Protein AF-A0A522BP52-F1 (afdb_monomer_lite)

Foldseek 3Di:
DFLVVQVLVVVLVLVCVVPNPCSVVQSVQWAADPDVVLAGIKGAQPVVCVVVVDALQVVLQVSQVSSQVVCVPDPDHGQFPGWHGDGSMIGTHGPLLSNLVRLLVQLVVQFLLALFCVVDDADQDAQPPVVVVVVVVVVVVVVDPDDDPPVPPVVVPDDDDPVVVVVVVVVCPRDPAAEEEEAAAAEEALAFAFLQSLLRLLLSLLLQLLCVSSVHHYAYEYEYALADLLLLLLLLQCVPPPVPPDQDPLLRVVSNVSSLVSLVVCVVPVVCVVVSVVLNVCVVVVPPVSVVSSVVSSVSRVVVVQVVSVLLPNHHPYYHYLVVQQVVLLVVLVVCCVVVQWDDDPLFIWGAPVVVVLGTHTQAGSVRDGDPLSRVLSVLVVVCVVDVHQEYEYSDAPVCVSVVVRSVSSCVSVVNPHHYYYDHAHGEAEPVGRDDSNVPRTHGPVNLLVVQLVVLLVVLCVVCVPDDPVLSSVVSSLLSSLLSLQQSQLDWRHDYRHDDSCVSNDCDDLHRVVLLQLLLVLLVLLVVPVVDDQDALPDGDDDPDPLLSVLSSLSSCLSVQSNCCNSVSRLSSLSVSSVVNSVSSVVCPVPPDQPPDDPNSNSNVNSSSSSNSSSSSNSCVSSVRDHDNHD

Sequence (631 aa):
MNSLVRAKEEILAHLAAAIGPEAELLADSLGEPPQPDFGDLSFACFSLSKIWSKKPTVIANDLAASIGRELAQTKEKGYVERVEARGPYLNFWLDIGRVAQETLRQAARSGSRYGTRAAGAIGARLPAVDTFLESQIEELRNFLPGRGIIHGVSRLVKVPGRAGARLLESVGGARRRPLVMVEVCSPNTHKEIHIGHLRNIVFGRAIVTLRRALGEEVITSSYPGDAGAHVAKTLWALDKFHKNEPVPAEKGRYLGKIYSEASRALEKNPQVKGEIDSVQRSLEAGDKYWTALWRRTRAWSIAEIKAVFTELGVPIRRWYFESETEGPGRRLVGELLKKGVAQKSQGATIIDLSAEGLGAFLILKSDGTTLYATKDLALAKKKFAEYPLDLSIHVVDARQTLYFKQLFAALRKIGFAKQLVHLPFEFVTLKEGPMSSRLGNVIAYEDLRDEMIKKTSAETQKRHTDWPKKRLQSTAHAIALAGMVVGMLKQDTDRQIVFDLEEALSFDGFTGPYLQYTLARVKGILAKVQSGRRGAADGGYNFNRPEERALVLDCARYSEAVKEAAESYRPAKLVAFLFVLAKHFAEFYERVPVIASPEAERAARLTLVAAVGAVLESGFRLLGIPVVREM

Secondary structure (DSSP, 8-state):
--HHHHHHHHHHHHHHHHH-THHHHTGGGEES-SSTTS-SEEEETHHHHHHHTS-HHHHHHHHHHHHHHHHHH-SS--SEEEEEEETTEEEEEE-HHHHHHHHHHHHHHHGGGTT-GGGS-S-PPPP--HHHHHHHHHHHHHS--STTSSTTTTTSS---SHHHHHHHHHT---PPPPEEEEE---PBTTS--BHHHHHHHHHHHHHHHHHHHTT-EEEEEE--B-SSHHHHHHHHHHHHHSTTSPP-S-HHHHHHHHHHHHHHHHHH-GGGHHHHHHHHHHHHTT-HHHHHHHHHHHHHHHHHHHHHHHHTT---SEE--HHHHHHHHHHHHHHHHHTTSSEEETTEEEEE-GGGT--EEEEE-TT----HHHHHHHHHHHHHHHS--SEEEEEEEGGGHHHHHHHHHHHHHTT----EEEEEE--EEBTTB---TTTT---BHHHHHHHHHHHHHHHHHHH-TTS-HHHHHHHHHHHHHHHHHHHHHSS-TTS-EE--HHHHH-SSSSSHHHHHHHHHHHHHHHHTTTTS------SPP---SHHHHHHHHHHHHHHHHHHHHHHTT-HHHHHHHHHHHHHHHHHHHHHS-STTS-HHHHHHHHHHHHHHHHHHHHHHHHHTPPPPS--

pLDDT: mean 86.7, std 17.75, range [28.83, 98.62]

Radius of gyration: 29.17 Å; chains: 1; bounding box: 62×70×87 Å

Structure (mmCIF, N/CA/C/O backbone):
data_AF-A0A522BP52-F1
#
_entry.id   AF-A0A522BP52-F1
#
loop_
_atom_site.group_PDB
_atom_site.id
_atom_site.type_symbol
_atom_site.label_atom_id
_atom_site.label_alt_id
_atom_site.label_comp_id
_atom_site.label_asym_id
_atom_site.label_entity_id
_atom_site.label_seq_id
_atom_site.pdbx_PDB_ins_code
_atom_site.Cartn_x
_atom_site.Cartn_y
_atom_site.Cartn_z
_atom_site.occupancy
_atom_site.B_iso_or_equiv
_atom_site.auth_seq_id
_atom_site.auth_comp_id
_atom_site.auth_asym_id
_atom_site.auth_atom_id
_atom_site.pdbx_PDB_model_num
ATOM 1 N N . MET A 1 1 ? -2.618 -4.184 -25.325 1.00 58.00 1 MET A N 1
ATOM 2 C CA . MET A 1 1 ? -2.120 -5.463 -24.774 1.00 58.00 1 MET A CA 1
ATOM 3 C C . MET A 1 1 ? -0.603 -5.354 -24.722 1.00 58.00 1 MET A C 1
ATOM 5 O O . MET A 1 1 ? -0.062 -4.701 -25.601 1.00 58.00 1 MET A O 1
ATOM 9 N N . ASN A 1 2 ? 0.061 -5.843 -23.677 1.00 80.75 2 ASN A N 1
ATOM 10 C CA . ASN A 1 2 ? 1.513 -5.684 -23.515 1.00 80.75 2 ASN A CA 1
ATOM 11 C C . ASN A 1 2 ? 2.276 -6.544 -24.553 1.00 80.75 2 ASN A C 1
ATOM 13 O O . ASN A 1 2 ? 1.812 -7.634 -24.881 1.00 80.75 2 ASN A O 1
ATOM 17 N N . SER A 1 3 ? 3.417 -6.069 -25.060 1.00 87.12 3 SER A N 1
ATOM 18 C CA . SER A 1 3 ? 4.273 -6.785 -26.024 1.00 87.12 3 SER A CA 1
ATOM 19 C C . SER A 1 3 ? 4.769 -8.140 -25.505 1.00 87.12 3 SER A C 1
ATOM 21 O O . SER A 1 3 ? 4.761 -9.116 -26.246 1.00 87.12 3 SER A O 1
ATOM 23 N N . LEU A 1 4 ? 5.126 -8.238 -24.222 1.00 87.62 4 LEU A N 1
ATOM 24 C CA . LEU A 1 4 ? 5.561 -9.486 -23.597 1.00 87.62 4 LEU A CA 1
ATOM 25 C C . LEU A 1 4 ? 4.413 -10.488 -23.453 1.00 87.62 4 LEU A C 1
ATOM 27 O O . LEU A 1 4 ? 4.622 -11.682 -23.622 1.00 87.62 4 LEU A O 1
ATOM 31 N N . VAL A 1 5 ? 3.191 -10.008 -23.197 1.00 85.88 5 VAL A N 1
ATOM 32 C CA . VAL A 1 5 ? 1.999 -10.874 -23.174 1.00 85.88 5 VAL A CA 1
ATOM 33 C C . VAL A 1 5 ? 1.776 -11.490 -24.553 1.00 85.88 5 VAL A C 1
ATOM 35 O O . VAL A 1 5 ? 1.552 -12.688 -24.645 1.00 85.88 5 VAL A O 1
ATOM 38 N N . ARG A 1 6 ? 1.928 -10.705 -25.625 1.00 88.44 6 ARG A N 1
ATOM 39 C CA . ARG A 1 6 ? 1.839 -11.212 -27.003 1.00 88.44 6 ARG A CA 1
ATOM 40 C C . ARG A 1 6 ? 2.950 -12.202 -27.337 1.00 88.44 6 ARG A C 1
ATOM 42 O O . ARG A 1 6 ? 2.675 -13.224 -27.949 1.00 88.44 6 ARG A O 1
ATOM 49 N N . ALA A 1 7 ? 4.178 -11.934 -26.893 1.00 91.69 7 ALA A N 1
ATOM 50 C CA . ALA A 1 7 ? 5.286 -12.873 -27.045 1.00 91.69 7 ALA A CA 1
ATOM 51 C C . ALA A 1 7 ? 5.013 -14.199 -26.313 1.00 91.69 7 ALA A C 1
ATOM 53 O O . ALA A 1 7 ? 5.263 -15.267 -26.861 1.00 91.69 7 ALA A O 1
ATOM 54 N N . LYS A 1 8 ? 4.443 -14.148 -25.102 1.00 90.56 8 LYS A N 1
ATOM 55 C CA . LYS A 1 8 ? 4.013 -15.348 -24.372 1.00 90.56 8 LYS A CA 1
ATOM 56 C C . LYS A 1 8 ? 2.881 -16.080 -25.092 1.00 90.56 8 LYS A C 1
ATOM 58 O O . LYS A 1 8 ? 2.946 -17.294 -25.195 1.00 90.56 8 LYS A O 1
ATOM 63 N N . GLU A 1 9 ? 1.879 -15.375 -25.616 1.00 90.00 9 GLU A N 1
ATOM 64 C CA . GLU A 1 9 ? 0.798 -15.979 -26.412 1.00 90.00 9 GLU A CA 1
ATOM 65 C C . GLU A 1 9 ? 1.333 -16.673 -27.677 1.00 90.00 9 GLU A C 1
ATOM 67 O O . GLU A 1 9 ? 0.909 -17.784 -27.980 1.00 90.00 9 GLU A O 1
ATOM 72 N N . GLU A 1 10 ? 2.301 -16.069 -28.373 1.00 92.19 10 GLU A N 1
ATOM 73 C CA . GLU A 1 10 ? 2.994 -16.684 -29.514 1.00 92.19 10 GLU A CA 1
ATOM 74 C C . GLU A 1 10 ? 3.757 -17.949 -29.099 1.00 92.19 10 GLU A C 1
ATOM 76 O O . GLU A 1 10 ? 3.585 -19.003 -29.708 1.00 92.19 10 GLU A O 1
ATOM 81 N N . ILE A 1 11 ? 4.535 -17.887 -28.013 1.00 92.75 11 ILE A N 1
ATOM 82 C CA . ILE A 1 11 ? 5.247 -19.056 -27.476 1.00 92.75 11 ILE A CA 1
ATOM 83 C C . ILE A 1 11 ? 4.266 -20.167 -27.090 1.00 92.75 11 ILE A C 1
ATOM 85 O O . ILE A 1 11 ? 4.501 -21.333 -27.402 1.00 92.75 11 ILE A O 1
ATOM 89 N N . LEU A 1 12 ? 3.157 -19.827 -26.431 1.00 91.12 12 LEU A N 1
ATOM 90 C CA . LEU A 1 12 ? 2.128 -20.793 -26.054 1.00 91.12 12 LEU A CA 1
ATOM 91 C C . LEU A 1 12 ? 1.436 -21.396 -27.276 1.00 91.12 12 LEU A C 1
ATOM 93 O O . LEU A 1 12 ? 1.089 -22.571 -27.230 1.00 91.12 12 LEU A O 1
ATOM 97 N N . ALA A 1 13 ? 1.280 -20.650 -28.371 1.00 90.31 13 ALA A N 1
ATOM 98 C CA . ALA A 1 13 ? 0.764 -21.185 -29.627 1.00 90.31 13 ALA A CA 1
ATOM 99 C C . ALA A 1 13 ? 1.736 -22.197 -30.257 1.00 90.31 13 ALA A C 1
ATOM 101 O O . ALA A 1 13 ? 1.306 -23.288 -30.634 1.00 90.31 13 ALA A O 1
ATOM 102 N N . HIS A 1 14 ? 3.039 -21.890 -30.294 1.00 91.56 14 HIS A N 1
ATOM 103 C CA . HIS A 1 14 ? 4.067 -22.839 -30.745 1.00 91.56 14 HIS A CA 1
ATOM 104 C C . HIS A 1 14 ? 4.120 -24.089 -29.860 1.00 91.56 14 HIS A C 1
ATOM 106 O O . HIS A 1 14 ? 4.200 -25.214 -30.355 1.00 91.56 14 HIS A O 1
ATOM 112 N N . LEU A 1 15 ? 4.020 -23.914 -28.539 1.00 90.50 15 LEU A N 1
ATOM 113 C CA . LEU A 1 15 ? 3.926 -25.032 -27.605 1.00 90.50 15 LEU A CA 1
ATOM 114 C C . LEU A 1 15 ? 2.661 -25.849 -27.870 1.00 90.50 15 LEU A C 1
ATOM 116 O O . LEU A 1 15 ? 2.770 -27.052 -28.052 1.00 90.50 15 LEU A O 1
ATOM 120 N N . ALA A 1 16 ? 1.484 -25.230 -27.968 1.00 89.62 16 ALA A N 1
ATOM 121 C CA . ALA A 1 16 ? 0.224 -25.928 -28.224 1.00 89.62 16 ALA A CA 1
ATOM 122 C C . ALA A 1 16 ? 0.247 -26.721 -29.540 1.00 89.62 16 ALA A C 1
ATOM 124 O O . ALA A 1 16 ? -0.268 -27.838 -29.588 1.00 89.62 16 ALA A O 1
ATOM 125 N N . ALA A 1 17 ? 0.888 -26.191 -30.584 1.00 88.62 17 ALA A N 1
ATOM 126 C CA . ALA A 1 17 ? 1.094 -26.906 -31.841 1.00 88.62 17 ALA A CA 1
ATOM 127 C C . ALA A 1 17 ? 2.010 -28.133 -31.676 1.00 88.62 17 ALA A C 1
ATOM 129 O O . ALA A 1 17 ? 1.769 -29.169 -32.295 1.00 88.62 17 ALA A O 1
ATOM 130 N N . ALA A 1 18 ? 3.036 -28.036 -30.825 1.00 87.69 18 ALA A N 1
ATOM 131 C CA . ALA A 1 18 ? 3.996 -29.110 -30.589 1.00 87.69 18 ALA A CA 1
ATOM 132 C C . ALA A 1 18 ? 3.524 -30.163 -29.568 1.00 87.69 18 ALA A C 1
ATOM 134 O O . ALA A 1 18 ? 3.909 -31.327 -29.687 1.00 87.69 18 ALA A O 1
ATOM 135 N N . ILE A 1 19 ? 2.737 -29.771 -28.555 1.00 84.44 19 ILE A N 1
ATOM 136 C CA . ILE A 1 19 ? 2.386 -30.632 -27.413 1.00 84.44 19 ILE A CA 1
ATOM 137 C C . ILE A 1 19 ? 0.897 -30.887 -27.201 1.00 84.44 19 ILE A C 1
ATOM 139 O O . ILE A 1 19 ? 0.568 -31.729 -26.371 1.00 84.44 19 ILE A O 1
ATOM 143 N N . GLY A 1 20 ? 0.016 -30.215 -27.945 1.00 82.00 20 GLY A N 1
ATOM 144 C CA . GLY A 1 20 ? -1.431 -30.338 -27.789 1.00 82.00 20 GLY A CA 1
ATOM 145 C C . GLY A 1 20 ? -2.039 -29.364 -26.764 1.00 82.00 20 GLY A C 1
ATOM 146 O O . GLY A 1 20 ? -1.365 -28.445 -26.284 1.00 82.00 20 GLY A O 1
ATOM 147 N N . PRO A 1 21 ? -3.339 -29.522 -26.439 1.00 73.38 21 PRO A N 1
ATOM 148 C CA . PRO A 1 21 ? -4.089 -28.608 -25.567 1.00 73.38 21 PRO A CA 1
ATOM 149 C C . PRO A 1 21 ? -3.538 -28.518 -24.133 1.00 73.38 21 PRO A C 1
ATOM 151 O O . PRO A 1 21 ? -3.847 -27.570 -23.412 1.00 73.38 21 PRO A O 1
ATOM 154 N N . GLU A 1 22 ? -2.690 -29.459 -23.715 1.00 72.75 22 GLU A N 1
ATOM 155 C CA . GLU A 1 22 ? -1.973 -29.439 -22.441 1.00 72.75 22 GLU A CA 1
ATOM 156 C C . GLU A 1 22 ? -1.097 -28.186 -22.267 1.00 72.75 22 GLU A C 1
ATOM 158 O O . GLU A 1 22 ? -0.826 -27.793 -21.134 1.00 72.75 22 GLU A O 1
ATOM 163 N N . ALA A 1 23 ? -0.693 -27.520 -23.355 1.00 71.50 23 ALA A N 1
ATOM 164 C CA . ALA A 1 23 ? 0.072 -26.275 -23.294 1.00 71.50 23 ALA A CA 1
ATOM 165 C C . ALA A 1 23 ? -0.653 -25.155 -22.531 1.00 71.50 23 ALA A C 1
ATOM 167 O O . ALA A 1 23 ? -0.014 -24.426 -21.773 1.00 71.50 23 ALA A O 1
ATOM 168 N N . GLU A 1 24 ? -1.979 -25.042 -22.665 1.00 70.88 24 GLU A N 1
ATOM 169 C CA . GLU A 1 24 ? -2.755 -24.025 -21.940 1.00 70.88 24 GLU A CA 1
ATOM 170 C C . GLU A 1 24 ? -2.739 -24.274 -20.426 1.00 70.88 24 GLU A C 1
ATOM 172 O O . GLU A 1 24 ? -2.670 -23.334 -19.638 1.00 70.88 24 GLU A O 1
ATOM 177 N N . LEU A 1 25 ? -2.733 -25.545 -20.014 1.00 70.44 25 LEU A N 1
ATOM 178 C CA . LEU A 1 25 ? -2.649 -25.950 -18.606 1.00 70.44 25 LEU A CA 1
ATOM 179 C C . LEU A 1 25 ? -1.252 -25.726 -18.012 1.00 70.44 25 LEU A C 1
ATOM 181 O O . LEU A 1 25 ? -1.093 -25.727 -16.793 1.00 70.44 25 LEU A O 1
ATOM 185 N N . LEU A 1 26 ? -0.242 -25.552 -18.865 1.00 77.81 26 LEU A N 1
ATOM 186 C CA . LEU A 1 26 ? 1.154 -25.347 -18.487 1.00 77.81 26 LEU A CA 1
ATOM 187 C C . LEU A 1 26 ? 1.624 -23.911 -18.739 1.00 77.81 26 LEU A C 1
ATOM 189 O O . LEU A 1 26 ? 2.816 -23.638 -18.604 1.00 77.81 26 LEU A O 1
ATOM 193 N N . ALA A 1 27 ? 0.714 -22.986 -19.061 1.00 76.12 27 ALA A N 1
ATOM 194 C CA . ALA A 1 27 ? 1.052 -21.596 -19.350 1.00 76.12 27 ALA A CA 1
ATOM 195 C C . ALA A 1 27 ? 1.816 -20.915 -18.202 1.00 76.12 27 ALA A C 1
ATOM 197 O O . ALA A 1 27 ? 2.756 -20.162 -18.447 1.00 76.12 27 ALA A O 1
ATOM 198 N N . ASP A 1 28 ? 1.492 -21.261 -16.954 1.00 77.31 28 ASP A N 1
ATOM 199 C CA . ASP A 1 28 ? 2.178 -20.754 -15.759 1.00 77.31 28 ASP A CA 1
ATOM 200 C C . ASP A 1 28 ? 3.634 -21.248 -15.630 1.00 77.31 28 ASP A C 1
ATOM 202 O O . ASP A 1 28 ? 4.406 -20.710 -14.841 1.00 77.31 28 ASP A O 1
ATOM 206 N N . SER A 1 29 ? 4.037 -22.259 -16.412 1.00 83.38 29 SER A N 1
ATOM 207 C CA . SER A 1 29 ? 5.425 -22.745 -16.479 1.00 83.38 29 SER A CA 1
ATOM 208 C C . SER A 1 29 ? 6.307 -21.929 -17.433 1.00 83.38 29 SER A C 1
ATOM 210 O O . SER A 1 29 ? 7.510 -22.189 -17.497 1.00 83.38 29 SER A O 1
ATOM 212 N N . LEU A 1 30 ? 5.733 -20.976 -18.181 1.00 89.88 30 LEU A N 1
ATOM 213 C CA . LEU A 1 30 ? 6.461 -20.035 -19.032 1.00 89.88 30 LEU A CA 1
ATOM 214 C C . LEU A 1 30 ? 6.770 -18.753 -18.248 1.00 89.88 30 LEU A C 1
ATOM 216 O O . LEU A 1 30 ? 5.885 -17.941 -17.969 1.00 89.88 30 LEU A O 1
ATOM 220 N N . GLY A 1 31 ? 8.042 -18.540 -17.930 1.00 88.75 31 GLY A N 1
ATOM 221 C CA . GLY A 1 31 ? 8.464 -17.432 -17.079 1.00 88.75 31 GLY A CA 1
ATOM 222 C C . GLY A 1 31 ? 9.876 -16.954 -17.370 1.00 88.75 31 GLY A C 1
ATOM 223 O O . GLY A 1 31 ? 10.394 -17.125 -18.473 1.00 88.75 31 GLY A O 1
ATOM 224 N N . GLU A 1 32 ? 10.487 -16.320 -16.372 1.00 86.94 32 GLU A N 1
ATOM 225 C CA . GLU A 1 32 ? 11.889 -15.916 -16.449 1.00 86.94 32 GLU A CA 1
ATOM 226 C C . GLU A 1 32 ? 12.810 -17.145 -16.499 1.00 86.94 32 GLU A C 1
ATOM 228 O O . GLU A 1 32 ? 12.520 -18.169 -15.869 1.00 86.94 32 GLU A O 1
ATOM 233 N N . PRO A 1 33 ? 13.917 -17.073 -17.251 1.00 89.56 33 PRO A N 1
ATOM 234 C CA . PRO A 1 33 ? 14.871 -18.165 -17.320 1.00 89.56 33 PRO A CA 1
ATOM 235 C C . PRO A 1 33 ? 15.604 -18.375 -15.985 1.00 89.56 33 PRO A C 1
ATOM 237 O O . PRO A 1 33 ? 15.815 -17.424 -15.232 1.00 89.56 33 PRO A O 1
ATOM 240 N N . PRO A 1 34 ? 16.064 -19.609 -15.699 1.00 86.88 34 PRO A N 1
ATOM 241 C CA . PRO A 1 34 ? 16.797 -19.914 -14.468 1.00 86.88 34 PRO A CA 1
ATOM 242 C C . PRO A 1 34 ? 18.183 -19.252 -14.410 1.00 86.88 34 PRO A C 1
ATOM 244 O O . PRO A 1 34 ? 18.752 -19.119 -13.328 1.00 86.88 34 PRO A O 1
ATOM 247 N N . GLN A 1 35 ? 18.738 -18.865 -15.562 1.00 86.81 35 GLN A N 1
ATOM 248 C CA . GLN A 1 35 ? 19.978 -18.100 -15.675 1.00 86.81 35 GLN A CA 1
ATOM 249 C C . GLN A 1 35 ? 19.782 -16.961 -16.686 1.00 86.81 35 GLN A C 1
ATOM 251 O O . GLN A 1 35 ? 19.118 -17.176 -17.702 1.00 86.81 35 GLN A O 1
ATOM 256 N N . PRO A 1 36 ? 20.354 -15.763 -16.460 1.00 79.50 36 PRO A N 1
ATOM 257 C CA . PRO A 1 36 ? 20.159 -14.618 -17.356 1.00 79.50 36 PRO A CA 1
ATOM 258 C C . PRO A 1 36 ? 20.616 -14.839 -18.807 1.00 79.50 36 PRO A C 1
ATOM 260 O O . PRO A 1 36 ? 20.121 -14.178 -19.712 1.00 79.50 36 PRO A O 1
ATOM 263 N N . ASP A 1 37 ? 21.554 -15.755 -19.053 1.00 85.69 37 ASP A N 1
ATOM 264 C CA . ASP A 1 37 ? 22.075 -16.076 -20.387 1.00 85.69 37 ASP A CA 1
ATOM 265 C C . ASP A 1 37 ? 21.263 -17.169 -21.114 1.00 85.69 37 ASP A C 1
ATOM 267 O O . ASP A 1 37 ? 21.546 -17.493 -22.271 1.00 85.69 37 ASP A O 1
ATOM 271 N N . PHE A 1 38 ? 20.230 -17.725 -20.469 1.00 89.31 38 PHE A N 1
ATOM 272 C CA . PHE A 1 38 ? 19.329 -18.739 -21.030 1.00 89.31 38 PHE A CA 1
ATOM 273 C C . PHE A 1 38 ? 18.151 -18.097 -21.790 1.00 89.31 38 PHE A C 1
ATOM 275 O O . PHE A 1 38 ? 17.064 -18.655 -21.823 1.00 89.31 38 PHE A O 1
ATOM 282 N N . GLY A 1 39 ? 18.331 -16.927 -22.404 1.00 90.75 39 GLY A N 1
ATOM 283 C CA . GLY A 1 39 ? 17.283 -16.244 -23.179 1.00 90.75 39 GLY A CA 1
ATOM 284 C C . GLY A 1 39 ? 16.455 -15.257 -22.364 1.00 90.75 39 GLY A C 1
ATOM 285 O O . GLY A 1 39 ? 16.892 -14.794 -21.318 1.00 90.75 39 GLY A O 1
ATOM 286 N N . ASP A 1 40 ? 15.272 -14.892 -22.861 1.00 93.31 40 ASP A N 1
ATOM 287 C CA . ASP A 1 40 ? 14.407 -13.898 -22.200 1.00 93.31 40 ASP A CA 1
ATOM 288 C C . ASP A 1 40 ? 13.202 -14.526 -21.505 1.00 93.31 40 ASP A C 1
ATOM 290 O O . ASP A 1 40 ? 12.657 -13.940 -20.564 1.00 93.31 40 ASP A O 1
ATOM 294 N N . LEU A 1 41 ? 12.775 -15.695 -21.990 1.00 94.56 41 LEU A N 1
ATOM 295 C CA . LEU A 1 41 ? 11.699 -16.508 -21.436 1.00 94.56 41 LEU A CA 1
ATOM 296 C C . LEU A 1 41 ? 12.092 -17.984 -21.478 1.00 94.56 41 LEU A C 1
ATOM 298 O O . LEU A 1 41 ? 12.791 -18.426 -22.390 1.00 94.56 41 LEU A O 1
ATOM 302 N N . SER A 1 42 ? 11.612 -18.754 -20.509 1.00 95.06 42 SER A N 1
ATOM 303 C CA . SER A 1 42 ? 11.908 -20.178 -20.398 1.00 95.06 42 SER A CA 1
ATOM 304 C C . SER A 1 42 ? 10.680 -20.978 -19.996 1.00 95.06 42 SER A C 1
ATOM 306 O O . SER A 1 42 ? 9.858 -20.521 -19.202 1.00 95.06 42 SER A O 1
ATOM 308 N N . PHE A 1 43 ? 10.574 -22.181 -20.551 1.00 94.00 43 PHE A N 1
ATOM 309 C CA . PHE A 1 43 ? 9.545 -23.161 -20.251 1.00 94.00 43 PHE A CA 1
ATOM 310 C C . PHE A 1 43 ? 10.180 -24.419 -19.649 1.00 94.00 43 PHE A C 1
ATOM 312 O O . PHE A 1 43 ? 11.024 -25.083 -20.263 1.00 94.00 43 PHE A O 1
ATOM 319 N N . ALA A 1 44 ? 9.768 -24.760 -18.429 1.00 92.38 44 ALA A N 1
ATOM 320 C CA . ALA A 1 44 ? 10.290 -25.915 -17.711 1.00 92.38 44 ALA A CA 1
ATOM 321 C C . ALA A 1 44 ? 9.598 -27.217 -18.159 1.00 92.38 44 ALA A C 1
ATOM 323 O O . ALA A 1 44 ? 8.402 -27.411 -17.949 1.00 92.38 44 ALA A O 1
ATOM 324 N N . CYS A 1 45 ? 10.354 -28.169 -18.713 1.00 91.50 4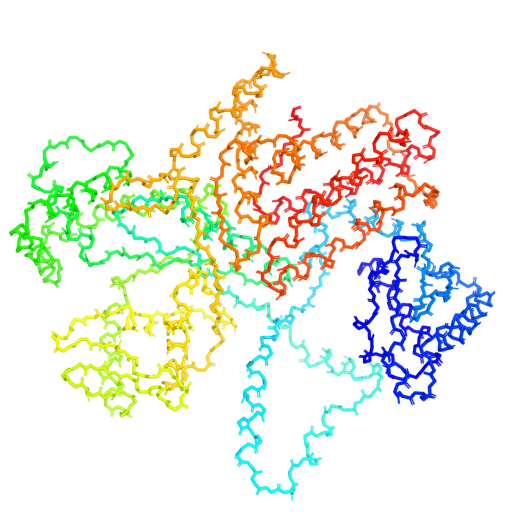5 CYS A N 1
ATOM 325 C CA . CYS A 1 45 ? 9.789 -29.389 -19.307 1.00 91.50 45 CYS A CA 1
ATOM 326 C C . CYS A 1 45 ? 9.488 -30.515 -18.290 1.00 91.50 45 CYS A C 1
ATOM 328 O O . CYS A 1 45 ? 9.155 -31.635 -18.682 1.00 91.50 45 CYS A O 1
ATOM 330 N N . PHE A 1 46 ? 9.601 -30.264 -16.979 1.00 90.38 46 PHE A N 1
ATOM 331 C CA . PHE A 1 46 ? 9.400 -31.290 -15.942 1.00 90.38 46 PHE A CA 1
ATOM 332 C C . PHE A 1 46 ? 7.977 -31.850 -15.927 1.00 90.38 46 PHE A C 1
ATOM 334 O O . PHE A 1 46 ? 7.796 -33.063 -15.805 1.00 90.38 46 PHE A O 1
ATOM 341 N N . SER A 1 47 ? 6.975 -30.985 -16.092 1.00 85.44 47 SER A N 1
ATOM 342 C CA . SER A 1 47 ? 5.562 -31.375 -16.085 1.00 85.44 47 SER A CA 1
ATOM 343 C C . SER A 1 47 ? 5.217 -32.312 -17.247 1.00 85.44 47 SER A C 1
ATOM 345 O O . SER A 1 47 ? 4.411 -33.226 -17.083 1.00 85.44 47 SER A O 1
ATOM 347 N N . LEU A 1 48 ? 5.899 -32.158 -18.389 1.00 86.00 48 LEU A N 1
ATOM 348 C CA . LEU A 1 48 ? 5.711 -32.994 -19.578 1.00 86.00 48 LEU A CA 1
ATOM 349 C C . LEU A 1 48 ? 6.302 -34.398 -19.432 1.00 86.00 48 LEU A C 1
ATOM 351 O O . LEU A 1 48 ? 5.825 -35.329 -20.073 1.00 86.00 48 LEU A O 1
ATOM 355 N N . SER A 1 49 ? 7.296 -34.580 -18.559 1.00 86.81 49 SER A N 1
ATOM 356 C CA . SER A 1 49 ? 7.944 -35.880 -18.334 1.00 86.81 49 SER A CA 1
ATOM 357 C C . SER A 1 49 ? 6.945 -36.974 -17.958 1.00 86.81 49 SER A C 1
ATOM 359 O O . SER A 1 49 ? 7.005 -38.081 -18.488 1.00 86.81 49 SER A O 1
ATOM 361 N N . LYS A 1 50 ? 5.975 -36.644 -17.093 1.00 83.88 50 LYS A N 1
ATOM 362 C CA . LYS A 1 50 ? 4.924 -37.580 -16.664 1.00 83.88 50 LYS A CA 1
ATOM 363 C C . LYS A 1 50 ? 3.935 -37.909 -17.780 1.00 83.88 50 LYS A C 1
ATOM 365 O O . LYS A 1 50 ? 3.445 -39.028 -17.835 1.00 83.88 50 LYS A O 1
ATOM 370 N N . ILE A 1 51 ? 3.644 -36.939 -18.642 1.00 83.00 51 ILE A N 1
ATOM 371 C CA . ILE A 1 51 ? 2.666 -37.082 -19.726 1.00 83.00 51 ILE A CA 1
ATOM 372 C C . ILE A 1 51 ? 3.274 -37.916 -20.857 1.00 83.00 51 ILE A C 1
ATOM 374 O O . ILE A 1 51 ? 2.631 -38.808 -21.398 1.00 83.00 51 ILE A O 1
ATOM 378 N N . TRP A 1 52 ? 4.532 -37.645 -21.202 1.00 86.25 52 TRP A N 1
ATOM 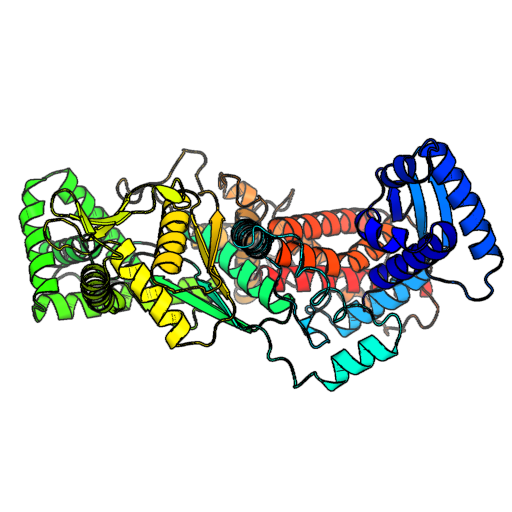379 C CA . TRP A 1 52 ? 5.191 -38.230 -22.371 1.00 86.25 52 TRP A CA 1
ATOM 380 C C . TRP A 1 52 ? 6.083 -39.421 -22.045 1.00 86.25 52 TRP A C 1
ATOM 382 O O . TRP A 1 52 ? 6.614 -40.047 -22.957 1.00 86.25 52 TRP A O 1
ATOM 392 N N . SER A 1 53 ? 6.278 -39.726 -20.759 1.00 90.00 53 SER A N 1
ATOM 393 C CA . SER A 1 53 ? 7.183 -40.786 -20.301 1.00 90.00 53 SER A CA 1
ATOM 394 C C . SER A 1 53 ? 8.597 -40.648 -20.900 1.00 90.00 53 SER A C 1
ATOM 396 O O . SER A 1 53 ? 9.252 -41.631 -21.242 1.00 90.00 53 SER A O 1
ATOM 398 N N . LYS A 1 54 ? 9.075 -39.402 -21.041 1.00 92.44 54 LYS A N 1
ATOM 399 C CA . LYS A 1 54 ? 10.390 -39.024 -21.592 1.00 92.44 54 LYS A CA 1
ATOM 400 C C . LYS A 1 54 ? 11.153 -38.162 -20.588 1.00 92.44 54 LYS A C 1
ATOM 402 O O . LYS A 1 54 ? 10.558 -37.368 -19.866 1.00 92.44 54 LYS A O 1
ATOM 407 N N . LYS A 1 55 ? 12.489 -38.253 -20.572 1.00 95.50 55 LYS A N 1
ATOM 408 C CA . LYS A 1 55 ? 13.327 -37.380 -19.727 1.00 95.50 55 LYS A CA 1
ATOM 409 C C . LYS A 1 55 ? 13.116 -35.903 -20.119 1.00 95.50 55 LYS A C 1
ATOM 411 O O . LYS A 1 55 ? 13.163 -35.617 -21.316 1.00 95.50 55 LYS A O 1
ATOM 416 N N . PRO A 1 56 ? 12.984 -34.956 -19.164 1.00 94.38 56 PRO A N 1
ATOM 417 C CA . PRO A 1 56 ? 12.764 -33.534 -19.463 1.00 94.38 56 PRO A CA 1
ATOM 418 C C . PRO A 1 56 ? 13.777 -32.924 -20.440 1.00 94.38 56 PRO A C 1
ATOM 420 O O . PRO A 1 56 ? 13.416 -32.094 -21.263 1.00 94.38 56 PRO A O 1
ATOM 423 N N . THR A 1 57 ? 15.038 -33.358 -20.379 1.00 96.62 57 THR A N 1
ATOM 424 C CA . THR A 1 57 ? 16.102 -32.911 -21.291 1.00 96.62 57 THR A CA 1
ATOM 425 C C . THR A 1 57 ? 15.863 -33.350 -22.734 1.00 96.62 57 THR A C 1
ATOM 427 O O . THR A 1 57 ? 16.128 -32.593 -23.660 1.00 96.62 57 THR A O 1
ATOM 430 N N . VAL A 1 58 ? 15.346 -34.563 -22.943 1.00 95.94 58 VAL A N 1
ATOM 431 C CA . VAL A 1 58 ? 14.982 -35.063 -24.277 1.00 95.94 58 VAL A CA 1
ATOM 432 C C . VAL A 1 58 ? 13.783 -34.284 -24.802 1.00 95.94 58 VAL A C 1
ATOM 434 O O . VAL A 1 58 ? 13.811 -33.829 -25.936 1.00 95.94 58 VAL A O 1
ATOM 437 N N . ILE A 1 59 ? 12.781 -34.047 -23.949 1.00 94.12 59 ILE A N 1
ATOM 438 C CA . ILE A 1 59 ? 11.603 -33.241 -24.298 1.00 94.12 59 ILE A CA 1
ATOM 439 C C . ILE A 1 59 ? 12.021 -31.834 -24.738 1.00 94.12 59 ILE A C 1
ATOM 441 O O . ILE A 1 59 ? 11.604 -31.384 -25.799 1.00 94.12 59 ILE A O 1
ATOM 445 N N . ALA A 1 60 ? 12.877 -31.158 -23.968 1.00 95.69 60 ALA A N 1
ATOM 446 C CA . ALA A 1 60 ? 13.352 -29.822 -24.314 1.00 95.69 60 ALA A CA 1
ATOM 447 C C . ALA A 1 60 ? 14.061 -29.798 -25.681 1.00 95.69 60 ALA A C 1
ATOM 449 O O . ALA A 1 60 ? 13.784 -28.917 -26.491 1.00 95.69 60 ALA A O 1
ATOM 450 N N . ASN A 1 61 ? 14.929 -30.778 -25.964 1.00 97.25 61 ASN A N 1
ATOM 451 C CA . ASN A 1 61 ? 15.616 -30.888 -27.256 1.00 97.25 61 ASN A CA 1
ATOM 452 C C . ASN A 1 61 ? 14.648 -31.158 -28.419 1.00 97.25 61 ASN A C 1
ATOM 454 O O . ASN A 1 61 ? 14.737 -30.487 -29.448 1.00 97.25 61 ASN A O 1
ATOM 458 N N . ASP A 1 62 ? 13.709 -32.096 -28.247 1.00 95.06 62 ASP A N 1
ATOM 459 C CA . ASP A 1 62 ? 12.686 -32.420 -29.248 1.00 95.06 62 ASP A CA 1
ATOM 460 C C . ASP A 1 62 ? 11.855 -31.168 -29.595 1.00 95.06 62 ASP A C 1
ATOM 462 O O . ASP A 1 62 ? 11.648 -30.851 -30.771 1.00 95.06 62 ASP A O 1
ATOM 466 N N . LEU A 1 63 ? 11.429 -30.416 -28.571 1.00 95.06 63 LEU A N 1
ATOM 467 C CA . LEU A 1 63 ? 10.653 -29.186 -28.735 1.00 95.06 63 LEU A CA 1
ATOM 468 C C . LEU A 1 63 ? 11.462 -28.066 -29.389 1.00 95.06 63 LEU A C 1
ATOM 470 O O . LEU A 1 63 ? 10.960 -27.432 -30.314 1.00 95.06 63 LEU A O 1
ATOM 474 N N . ALA A 1 64 ? 12.710 -27.846 -28.967 1.00 96.88 64 ALA A N 1
ATOM 475 C CA . ALA A 1 64 ? 13.580 -26.834 -29.565 1.00 96.88 64 ALA A CA 1
ATOM 476 C C . ALA A 1 64 ? 13.807 -27.107 -31.057 1.00 96.88 64 ALA A C 1
ATOM 478 O O . ALA A 1 64 ? 13.706 -26.196 -31.876 1.00 96.88 64 ALA A O 1
ATOM 479 N N . ALA A 1 65 ? 14.043 -28.368 -31.431 1.00 96.19 65 ALA A N 1
ATOM 480 C CA . ALA A 1 65 ? 14.205 -28.755 -32.826 1.00 96.19 65 ALA A CA 1
ATOM 481 C C . ALA A 1 65 ? 12.908 -28.580 -33.633 1.00 96.19 65 ALA A C 1
ATOM 483 O O . ALA A 1 65 ? 12.954 -28.143 -34.782 1.00 96.19 65 ALA A O 1
ATOM 484 N N . SER A 1 66 ? 11.753 -28.925 -33.054 1.00 94.50 66 SER A N 1
ATOM 485 C CA . SER A 1 66 ? 10.454 -28.783 -33.720 1.00 94.50 66 SER A CA 1
ATOM 486 C C . SER A 1 66 ? 10.079 -27.320 -33.946 1.00 94.50 66 SER A C 1
ATOM 488 O O . SER A 1 66 ? 9.866 -26.913 -35.087 1.00 94.50 66 SER A O 1
ATOM 490 N N . ILE A 1 67 ? 10.067 -26.525 -32.876 1.00 94.88 67 ILE A N 1
ATOM 491 C CA . ILE A 1 67 ? 9.696 -25.106 -32.919 1.00 94.88 67 ILE A CA 1
ATOM 492 C C . ILE A 1 67 ? 10.743 -24.313 -33.711 1.00 94.88 67 ILE A C 1
ATOM 494 O O . ILE A 1 67 ? 10.392 -23.447 -34.502 1.00 94.88 67 ILE A O 1
ATOM 498 N N . GLY A 1 68 ? 12.031 -24.649 -33.594 1.00 94.25 68 GLY A N 1
ATOM 499 C CA . GLY A 1 68 ? 13.087 -24.015 -34.386 1.00 94.25 68 GLY A CA 1
ATOM 500 C C . GLY A 1 68 ? 12.892 -24.182 -35.898 1.00 94.25 68 GLY A C 1
ATOM 501 O O . GLY A 1 68 ? 13.097 -23.230 -36.650 1.00 94.25 68 GLY A O 1
ATOM 502 N N . ARG A 1 69 ? 12.437 -25.360 -36.360 1.00 93.31 69 ARG A N 1
ATOM 503 C CA . ARG A 1 69 ? 12.090 -25.572 -37.779 1.00 93.31 69 ARG A CA 1
ATOM 504 C C . ARG A 1 69 ? 10.884 -24.741 -38.206 1.00 93.31 69 ARG A C 1
ATOM 506 O O . ARG A 1 69 ? 10.905 -24.181 -39.297 1.00 93.31 69 ARG A O 1
ATOM 513 N N . GLU A 1 70 ? 9.859 -24.663 -37.363 1.00 90.94 70 GLU A N 1
ATOM 514 C CA . GLU A 1 70 ? 8.661 -23.855 -37.617 1.00 90.94 70 GLU A CA 1
ATOM 515 C C . GLU A 1 70 ? 9.012 -22.366 -37.758 1.00 90.94 70 GLU A C 1
ATOM 517 O O . GLU A 1 70 ? 8.647 -21.727 -38.748 1.00 90.94 70 GLU A O 1
ATOM 522 N N . LEU A 1 71 ? 9.808 -21.831 -36.827 1.00 91.31 71 LEU A N 1
ATOM 523 C CA . LEU A 1 71 ? 10.282 -20.446 -36.863 1.00 91.31 71 LEU A CA 1
ATOM 524 C C . LEU A 1 71 ? 11.080 -20.149 -38.141 1.00 91.31 71 LEU A C 1
ATOM 526 O O . LEU A 1 71 ? 10.862 -19.120 -38.774 1.00 91.31 71 LEU A O 1
ATOM 530 N N . ALA A 1 72 ? 11.952 -21.068 -38.571 1.00 88.69 72 ALA A N 1
ATOM 531 C CA . ALA A 1 72 ? 12.743 -20.904 -39.793 1.00 88.69 72 ALA A CA 1
ATOM 532 C C . ALA A 1 72 ? 11.902 -20.933 -41.087 1.00 88.69 72 ALA A C 1
ATOM 534 O O . ALA A 1 72 ? 12.300 -20.351 -42.096 1.00 88.69 72 ALA A O 1
ATOM 535 N N . GLN A 1 73 ? 10.754 -21.619 -41.081 1.00 86.81 73 GLN A N 1
ATOM 536 C CA . GLN A 1 73 ? 9.850 -21.728 -42.235 1.00 86.81 73 GLN A CA 1
ATOM 537 C C . GLN A 1 73 ? 8.840 -20.575 -42.317 1.00 86.81 73 GLN A C 1
ATOM 539 O O . GLN A 1 73 ? 8.247 -20.339 -43.376 1.00 86.81 73 GLN A O 1
ATOM 544 N N . THR A 1 74 ? 8.634 -19.851 -41.218 1.00 81.94 74 THR A N 1
ATOM 545 C CA . THR A 1 74 ? 7.623 -18.798 -41.134 1.00 81.94 74 THR A CA 1
ATOM 546 C C . THR A 1 74 ? 8.096 -17.534 -41.861 1.00 81.94 74 THR A C 1
ATOM 548 O O . THR A 1 74 ? 9.142 -16.967 -41.554 1.00 81.94 74 THR A O 1
ATOM 551 N N . LYS A 1 75 ? 7.315 -17.067 -42.848 1.00 73.94 75 LYS A N 1
ATOM 552 C CA . LYS A 1 75 ? 7.639 -15.857 -43.634 1.00 73.94 75 LYS A CA 1
ATOM 553 C C . LYS A 1 75 ? 7.393 -14.556 -42.867 1.00 73.94 75 LYS A C 1
ATOM 555 O O . LYS A 1 75 ? 8.089 -13.569 -43.096 1.00 73.94 75 LYS A O 1
ATOM 560 N N . GLU A 1 76 ? 6.398 -14.538 -41.983 1.00 76.62 76 GLU A N 1
ATOM 561 C CA . GLU A 1 76 ? 6.144 -13.410 -41.089 1.00 76.62 76 GLU A CA 1
ATOM 562 C C . GLU A 1 76 ? 6.997 -13.558 -39.831 1.00 76.62 76 GLU A C 1
ATOM 564 O O . GLU A 1 76 ? 6.799 -14.475 -39.042 1.00 76.62 76 GLU A O 1
ATOM 569 N N . LYS A 1 77 ? 7.946 -12.642 -39.615 1.00 79.44 77 LYS A N 1
ATOM 570 C CA . LYS A 1 77 ? 8.691 -12.617 -38.350 1.00 79.44 77 LYS A CA 1
ATOM 571 C C . LYS A 1 77 ? 7.715 -12.385 -37.195 1.00 79.44 77 LYS A C 1
ATOM 573 O O . LYS A 1 77 ? 6.902 -11.462 -37.289 1.00 79.44 77 LYS A O 1
ATOM 578 N N . GLY A 1 78 ? 7.796 -13.208 -36.152 1.00 89.25 78 GLY A N 1
ATOM 579 C CA . GLY A 1 78 ? 7.043 -13.108 -34.897 1.00 89.25 78 GLY A CA 1
ATOM 580 C C . GLY A 1 78 ? 7.757 -12.254 -33.844 1.00 89.25 78 GLY A C 1
ATOM 581 O O . GLY A 1 78 ? 8.558 -11.382 -34.182 1.00 89.25 78 GLY A O 1
ATOM 582 N N . TYR A 1 79 ? 7.434 -12.464 -32.570 1.00 92.75 79 TYR A N 1
ATOM 583 C CA . TYR A 1 79 ? 8.202 -11.971 -31.424 1.00 92.75 79 TYR A CA 1
ATOM 584 C C . TYR A 1 79 ? 9.344 -12.914 -31.049 1.00 92.75 79 TYR A C 1
ATOM 586 O O . TYR A 1 79 ? 10.280 -12.453 -30.406 1.00 92.75 79 TYR A O 1
ATOM 594 N N . VAL A 1 80 ? 9.287 -14.198 -31.408 1.00 94.12 80 VAL A N 1
ATOM 595 C CA . VAL A 1 80 ? 10.349 -15.169 -31.118 1.00 94.12 80 VAL A CA 1
ATOM 596 C C . VAL A 1 80 ? 11.387 -15.159 -32.243 1.00 94.12 80 VAL A C 1
ATOM 598 O O . VAL A 1 80 ? 11.081 -15.430 -33.399 1.00 94.12 80 VAL A O 1
ATOM 601 N N . GLU A 1 81 ? 12.634 -14.846 -31.897 1.00 92.25 81 GLU A N 1
ATOM 602 C CA . GLU A 1 81 ? 13.782 -14.861 -32.810 1.00 92.25 81 GLU A CA 1
ATOM 603 C C . GLU A 1 81 ? 14.370 -16.270 -32.938 1.00 92.25 81 GLU A C 1
ATOM 605 O O . GLU A 1 81 ? 14.640 -16.742 -34.042 1.00 92.25 81 GLU A O 1
ATOM 610 N N . ARG A 1 82 ? 14.569 -16.952 -31.804 1.00 93.62 82 ARG A N 1
ATOM 611 C CA . ARG A 1 82 ? 15.075 -18.330 -31.762 1.00 93.62 82 ARG A CA 1
ATOM 612 C C . ARG A 1 82 ? 14.685 -19.040 -30.472 1.00 93.62 82 ARG A C 1
ATOM 614 O O . ARG A 1 82 ? 14.350 -18.410 -29.468 1.00 93.62 82 ARG A O 1
ATOM 621 N N . VAL A 1 83 ? 14.802 -20.362 -30.500 1.00 96.69 83 VAL A N 1
ATOM 622 C CA . VAL A 1 83 ? 14.528 -21.257 -29.376 1.00 96.69 83 VAL A CA 1
ATOM 623 C C . VAL A 1 83 ? 15.670 -22.259 -29.211 1.00 96.69 83 VAL A C 1
ATOM 625 O O . VAL A 1 83 ? 16.177 -22.783 -30.201 1.00 96.69 83 VAL A O 1
ATOM 628 N N . GLU A 1 84 ? 16.076 -22.539 -27.973 1.00 96.94 84 GLU A N 1
ATOM 629 C CA . GLU A 1 84 ? 17.120 -23.526 -27.667 1.00 96.94 84 GLU A CA 1
ATOM 630 C C . GLU A 1 84 ? 16.800 -24.323 -26.407 1.00 96.94 84 GLU A C 1
ATOM 632 O O . GLU A 1 84 ? 16.261 -23.806 -25.427 1.00 96.94 84 GLU A O 1
ATOM 637 N N . ALA A 1 85 ? 17.206 -25.589 -26.393 1.00 96.69 85 ALA A N 1
ATOM 638 C CA . ALA A 1 85 ? 17.179 -26.401 -25.188 1.00 96.69 85 ALA A CA 1
ATOM 639 C C . ALA A 1 85 ? 18.451 -26.169 -24.362 1.00 96.69 85 ALA A C 1
ATOM 641 O O . ALA A 1 85 ? 19.563 -26.274 -24.878 1.00 96.69 85 ALA A O 1
ATOM 642 N N . ARG A 1 86 ? 18.303 -25.912 -23.058 1.00 95.50 86 ARG A N 1
ATOM 643 C CA . ARG A 1 86 ? 19.417 -25.956 -22.096 1.00 95.50 86 ARG A CA 1
ATOM 644 C C . ARG A 1 86 ? 19.002 -26.762 -20.876 1.00 95.50 86 ARG A C 1
ATOM 646 O O . ARG A 1 86 ? 18.164 -26.336 -20.083 1.00 95.50 86 ARG A O 1
ATOM 653 N N . GLY A 1 87 ? 19.575 -27.956 -20.731 1.00 93.06 87 GLY A N 1
ATOM 654 C CA . GLY A 1 87 ? 19.153 -28.896 -19.696 1.00 93.06 87 GLY A CA 1
ATOM 655 C C . GLY A 1 87 ? 17.660 -29.246 -19.840 1.00 93.06 87 GLY A C 1
ATOM 656 O O . GLY A 1 87 ? 17.231 -29.589 -20.939 1.00 93.06 87 GLY A O 1
ATOM 657 N N . PRO A 1 88 ? 16.860 -29.207 -18.760 1.00 94.62 88 PRO A N 1
ATOM 658 C CA . PRO A 1 88 ? 15.427 -29.514 -18.798 1.00 94.62 88 PRO A CA 1
ATOM 659 C C . PRO A 1 88 ? 14.542 -28.315 -19.203 1.00 94.62 88 PRO A C 1
ATOM 661 O O . PRO A 1 88 ? 13.328 -28.355 -18.989 1.00 94.62 88 PRO A O 1
ATOM 664 N N . TYR A 1 89 ? 15.136 -27.250 -19.748 1.00 95.25 89 TYR A N 1
ATOM 665 C CA . TYR A 1 89 ? 14.456 -26.002 -20.084 1.00 95.25 89 TYR A CA 1
ATOM 666 C C . TYR A 1 89 ? 14.460 -25.745 -21.587 1.00 95.25 89 TYR A C 1
ATOM 668 O O . TYR A 1 89 ? 15.486 -25.909 -22.253 1.00 95.25 89 TYR A O 1
ATOM 676 N N . LEU A 1 90 ? 13.317 -25.290 -22.088 1.00 95.69 90 LEU A N 1
ATOM 677 C CA . LEU A 1 90 ? 13.151 -24.756 -23.430 1.00 95.69 90 LEU A CA 1
ATOM 678 C C . LEU A 1 90 ? 13.179 -23.228 -23.350 1.00 95.69 90 LEU A C 1
ATOM 680 O O . LEU A 1 90 ? 12.335 -22.627 -22.692 1.00 95.69 90 LEU A O 1
ATOM 684 N N . ASN A 1 91 ? 14.163 -22.611 -23.987 1.00 96.50 91 ASN A N 1
ATOM 685 C CA . ASN A 1 91 ? 14.496 -21.204 -23.813 1.00 96.50 91 ASN A CA 1
ATOM 686 C C . ASN A 1 91 ? 14.236 -20.417 -25.088 1.00 96.50 91 ASN A C 1
ATOM 688 O O . ASN A 1 91 ? 14.582 -20.879 -26.172 1.00 96.50 91 ASN A O 1
ATOM 692 N N . PHE A 1 92 ? 13.676 -19.222 -24.952 1.00 96.00 92 PHE A N 1
ATOM 693 C CA . PHE A 1 92 ? 13.256 -18.376 -26.061 1.00 96.00 92 PHE A CA 1
ATOM 694 C C . PHE A 1 92 ? 14.007 -17.047 -26.029 1.00 96.00 92 PHE A C 1
ATOM 696 O O . PHE A 1 92 ? 14.060 -16.372 -24.998 1.00 96.00 92 PHE A O 1
ATOM 703 N N . TRP A 1 93 ? 14.547 -16.658 -27.181 1.00 94.44 93 TRP A N 1
ATOM 704 C CA . TRP A 1 93 ? 15.071 -15.321 -27.432 1.00 94.44 93 TRP A CA 1
ATOM 705 C C . TRP A 1 93 ? 14.058 -14.571 -28.278 1.00 94.44 93 TRP A C 1
ATOM 707 O O . TRP A 1 93 ? 13.615 -15.064 -29.314 1.00 94.44 93 TRP A O 1
ATOM 717 N N . LEU A 1 94 ? 13.691 -13.386 -27.822 1.00 94.00 94 LEU A N 1
ATOM 718 C CA . LEU A 1 94 ? 12.741 -12.505 -28.466 1.00 94.00 94 LEU A CA 1
ATOM 719 C C . LEU A 1 94 ? 13.447 -11.543 -29.427 1.00 94.00 94 LEU A C 1
ATOM 721 O O . LEU A 1 94 ? 14.552 -11.068 -29.140 1.00 94.00 94 LEU A O 1
ATOM 725 N N . ASP A 1 95 ? 12.754 -11.174 -30.504 1.00 92.81 95 ASP A N 1
ATOM 726 C CA . ASP A 1 95 ? 13.098 -10.026 -31.341 1.00 92.81 95 ASP A CA 1
ATOM 727 C C . ASP A 1 95 ? 12.905 -8.751 -30.509 1.00 92.81 95 ASP A C 1
ATOM 729 O O . ASP A 1 95 ? 11.800 -8.218 -30.334 1.00 92.81 95 ASP A O 1
ATOM 733 N N . ILE A 1 96 ? 14.015 -8.267 -29.954 1.00 92.38 96 ILE A N 1
ATOM 734 C CA . ILE A 1 96 ? 13.999 -7.130 -29.037 1.00 92.38 96 ILE A CA 1
ATOM 735 C C . ILE A 1 96 ? 13.578 -5.836 -29.729 1.00 92.38 96 ILE A C 1
ATOM 737 O O . ILE A 1 96 ? 12.996 -4.964 -29.085 1.00 92.38 96 ILE A O 1
ATOM 741 N N . GLY A 1 97 ? 13.823 -5.714 -31.035 1.00 91.50 97 GLY A N 1
ATOM 742 C CA . GLY A 1 97 ? 13.407 -4.563 -31.824 1.00 91.50 97 GLY A CA 1
ATOM 743 C C . GLY A 1 97 ? 11.889 -4.471 -31.899 1.00 91.50 97 GLY A C 1
ATOM 744 O O . GLY A 1 97 ? 11.318 -3.398 -31.674 1.00 91.50 97 GLY A O 1
ATOM 745 N N . ARG A 1 98 ? 11.217 -5.608 -32.119 1.00 90.50 98 ARG A N 1
ATOM 746 C CA . ARG A 1 98 ? 9.753 -5.694 -32.105 1.00 90.50 98 ARG A CA 1
ATOM 747 C C . ARG A 1 98 ? 9.171 -5.477 -30.710 1.00 90.50 98 ARG A C 1
ATOM 749 O O . ARG A 1 98 ? 8.219 -4.703 -30.571 1.00 90.50 98 ARG A O 1
ATOM 756 N N . VAL A 1 99 ? 9.745 -6.104 -29.677 1.00 92.12 99 VAL A N 1
ATOM 757 C CA . VAL A 1 99 ? 9.315 -5.887 -28.282 1.00 92.12 99 VAL A CA 1
ATOM 758 C C . VAL A 1 99 ? 9.428 -4.403 -27.928 1.00 92.12 99 VAL A C 1
ATOM 760 O O . VAL A 1 99 ? 8.454 -3.800 -27.472 1.00 92.12 99 VAL A O 1
ATOM 763 N N . ALA A 1 100 ? 10.575 -3.784 -28.213 1.00 92.25 100 ALA A N 1
ATOM 764 C CA . ALA A 1 100 ? 10.799 -2.363 -27.997 1.00 92.25 100 ALA A CA 1
ATOM 765 C C . ALA A 1 100 ? 9.800 -1.493 -28.759 1.00 92.25 100 ALA A C 1
ATOM 767 O O . ALA A 1 100 ? 9.263 -0.544 -28.191 1.00 92.25 100 ALA A O 1
ATOM 768 N N . GLN A 1 101 ? 9.516 -1.812 -30.024 1.00 88.81 101 GLN A N 1
ATOM 769 C CA . GLN A 1 101 ? 8.633 -0.994 -30.848 1.00 88.81 101 GLN A CA 1
ATOM 770 C C . GLN A 1 101 ? 7.268 -0.787 -30.200 1.00 88.81 101 GLN A C 1
ATOM 772 O O . GLN A 1 101 ? 6.759 0.333 -30.155 1.00 88.81 101 GLN A O 1
ATOM 777 N N . GLU A 1 102 ? 6.683 -1.850 -29.663 1.00 86.69 102 GLU A N 1
ATOM 778 C CA . GLU A 1 102 ? 5.398 -1.762 -28.991 1.00 86.69 102 GLU A CA 1
ATOM 779 C C . GLU A 1 102 ? 5.524 -1.204 -27.566 1.00 86.69 102 GLU A C 1
ATOM 781 O O . GLU A 1 102 ? 4.793 -0.273 -27.217 1.00 86.69 102 GLU A O 1
ATOM 786 N N . THR A 1 103 ? 6.476 -1.701 -26.770 1.00 90.88 103 THR A N 1
ATOM 787 C CA . THR A 1 103 ? 6.703 -1.266 -25.380 1.00 90.88 103 THR A CA 1
ATOM 788 C C . THR A 1 103 ? 6.943 0.238 -25.290 1.00 90.88 103 THR A C 1
ATOM 790 O O . THR A 1 103 ? 6.259 0.944 -24.548 1.00 90.88 103 THR A O 1
ATOM 793 N N . LEU A 1 104 ? 7.882 0.756 -26.083 1.00 89.75 104 LEU A N 1
ATOM 794 C CA . LEU A 1 104 ? 8.288 2.157 -26.037 1.00 89.75 104 LEU A CA 1
ATOM 795 C C . LEU A 1 104 ? 7.170 3.083 -26.529 1.00 89.75 104 LEU A C 1
ATOM 797 O O . LEU A 1 104 ? 6.921 4.126 -25.921 1.00 89.75 104 LEU A O 1
ATOM 801 N N . ARG A 1 105 ? 6.424 2.682 -27.569 1.00 85.94 105 ARG A N 1
ATOM 802 C CA . ARG A 1 105 ? 5.234 3.420 -28.029 1.00 85.94 105 ARG A CA 1
ATOM 803 C C . ARG A 1 105 ? 4.152 3.474 -26.951 1.00 85.94 105 ARG A C 1
ATOM 805 O O . ARG A 1 105 ? 3.545 4.528 -26.753 1.00 85.94 105 ARG A O 1
ATOM 812 N N . GLN A 1 106 ? 3.898 2.368 -26.251 1.00 86.06 106 GLN A N 1
ATOM 813 C CA . GLN A 1 106 ? 2.913 2.327 -25.166 1.00 86.06 106 GLN A CA 1
ATOM 814 C C . GLN A 1 106 ? 3.348 3.176 -23.967 1.00 86.06 106 GLN A C 1
ATOM 816 O O . GLN A 1 106 ? 2.530 3.936 -23.438 1.00 86.06 106 GLN A O 1
ATOM 821 N N . ALA A 1 107 ? 4.620 3.095 -23.573 1.00 88.12 107 ALA A N 1
ATOM 822 C CA . ALA A 1 107 ? 5.189 3.901 -22.498 1.00 88.12 107 ALA A CA 1
ATOM 823 C C . ALA A 1 107 ? 5.117 5.400 -22.821 1.00 88.12 107 ALA A C 1
ATOM 825 O O . ALA A 1 107 ? 4.622 6.178 -22.007 1.00 88.12 107 ALA A O 1
ATOM 826 N N . ALA A 1 108 ? 5.495 5.799 -24.040 1.00 83.19 108 ALA A N 1
ATOM 827 C CA . ALA A 1 108 ? 5.426 7.189 -24.491 1.00 83.19 108 ALA A CA 1
ATOM 828 C C . ALA A 1 108 ? 3.991 7.744 -24.494 1.00 83.19 108 ALA A C 1
ATOM 830 O O . ALA A 1 108 ? 3.765 8.869 -24.055 1.00 83.19 108 ALA A O 1
ATOM 831 N N . ARG A 1 109 ? 3.009 6.953 -24.950 1.00 85.25 109 ARG A N 1
ATOM 832 C CA . ARG A 1 109 ? 1.590 7.356 -24.961 1.00 85.25 109 ARG A CA 1
ATOM 833 C C . ARG A 1 109 ? 0.986 7.442 -23.561 1.00 85.25 109 ARG A C 1
ATOM 835 O O . ARG A 1 109 ? 0.140 8.295 -23.314 1.00 85.25 109 ARG A O 1
ATOM 842 N N . SER A 1 110 ? 1.385 6.541 -22.666 1.00 84.75 110 SER A N 1
ATOM 843 C CA . SER A 1 110 ? 0.751 6.393 -21.350 1.00 84.75 110 SER A CA 1
ATOM 844 C C . SER A 1 110 ? 1.417 7.231 -20.257 1.00 84.75 110 SER A C 1
ATOM 846 O O . SER A 1 110 ? 0.774 7.525 -19.247 1.00 84.75 110 SER A O 1
ATOM 848 N N . GLY A 1 111 ? 2.694 7.592 -20.422 1.00 88.31 111 GLY A N 1
ATOM 849 C CA . GLY A 1 111 ? 3.489 8.298 -19.416 1.00 88.31 111 GLY A CA 1
ATOM 850 C C . GLY A 1 111 ? 3.391 7.626 -18.043 1.00 88.31 111 GLY A C 1
ATOM 851 O O . GLY A 1 111 ? 3.461 6.403 -17.929 1.00 88.31 111 GLY A O 1
ATOM 852 N N . SER A 1 112 ? 3.101 8.409 -17.003 1.00 88.25 112 SER A N 1
ATOM 853 C CA . SER A 1 112 ? 2.932 7.926 -15.622 1.00 88.25 112 SER A CA 1
ATOM 854 C C . SER A 1 112 ? 1.755 6.957 -15.399 1.00 88.25 112 SER A C 1
ATOM 856 O O . SER A 1 112 ? 1.550 6.481 -14.282 1.00 88.25 112 SER A O 1
ATOM 858 N N . ARG A 1 113 ? 0.938 6.659 -16.419 1.00 90.00 113 ARG A N 1
ATOM 859 C CA . ARG A 1 113 ? -0.123 5.632 -16.371 1.00 90.00 113 ARG A CA 1
ATOM 860 C C . ARG A 1 113 ? 0.272 4.309 -17.024 1.00 90.00 113 ARG A C 1
ATOM 862 O O . ARG A 1 113 ? -0.535 3.375 -17.001 1.00 90.00 113 ARG A O 1
ATOM 869 N N . TYR A 1 114 ? 1.476 4.218 -17.590 1.00 90.75 114 TYR A N 1
ATOM 870 C CA . TYR A 1 114 ? 1.991 2.991 -18.190 1.00 90.75 114 TYR A CA 1
ATOM 871 C C . TYR A 1 114 ? 1.885 1.802 -17.220 1.00 90.75 114 TYR A C 1
ATOM 873 O O . TYR A 1 114 ? 1.931 1.978 -16.002 1.00 90.75 114 TYR A O 1
ATOM 881 N N . GLY A 1 115 ? 1.662 0.600 -17.753 1.00 88.06 115 GLY A N 1
ATOM 882 C CA . GLY A 1 115 ? 1.532 -0.633 -16.970 1.00 88.06 115 GLY A CA 1
ATOM 883 C C . GLY A 1 115 ? 0.223 -0.818 -16.187 1.00 88.06 115 GLY A C 1
ATOM 884 O O . GLY A 1 115 ? 0.035 -1.877 -15.598 1.00 88.06 115 GLY A O 1
ATOM 885 N N . THR A 1 116 ? -0.707 0.148 -16.187 1.00 86.81 116 THR A N 1
ATOM 886 C CA . THR A 1 116 ? -1.992 0.024 -15.462 1.00 86.81 116 THR A CA 1
ATOM 887 C C . THR A 1 116 ? -3.177 -0.275 -16.385 1.00 86.81 116 THR A C 1
ATOM 889 O O . THR A 1 116 ? -3.279 0.293 -17.471 1.00 86.81 116 THR A O 1
ATOM 892 N N . ARG A 1 117 ? -4.135 -1.114 -15.950 1.00 73.31 117 ARG A N 1
ATOM 893 C CA . ARG A 1 117 ? -5.355 -1.429 -16.733 1.00 73.31 117 ARG A CA 1
ATOM 894 C C . ARG A 1 117 ? -6.285 -0.227 -16.908 1.00 73.31 117 ARG A C 1
ATOM 896 O O . ARG A 1 117 ? -7.054 -0.176 -17.865 1.00 73.31 117 ARG A O 1
ATOM 903 N N . ALA A 1 118 ? -6.165 0.784 -16.048 1.00 54.47 118 ALA A N 1
ATOM 904 C CA . ALA A 1 118 ? -6.851 2.067 -16.203 1.00 54.47 118 ALA A CA 1
ATOM 905 C C . ALA A 1 118 ? -6.482 2.814 -17.508 1.00 54.47 118 ALA A C 1
ATOM 907 O O . ALA A 1 118 ? -7.149 3.792 -17.843 1.00 54.47 118 ALA A O 1
ATOM 908 N N . ALA A 1 119 ? -5.459 2.360 -18.246 1.00 40.88 119 ALA A N 1
ATOM 909 C CA . ALA A 1 119 ? -5.084 2.861 -19.568 1.00 40.88 119 ALA A CA 1
ATOM 910 C C . ALA A 1 119 ? -5.869 2.229 -20.745 1.00 40.88 119 ALA A C 1
ATOM 912 O O . ALA A 1 119 ? -5.676 2.654 -21.880 1.00 40.88 119 ALA A O 1
ATOM 913 N N . GLY A 1 120 ? -6.777 1.270 -20.501 1.00 36.91 120 GLY A N 1
ATOM 914 C CA . GLY A 1 120 ? -7.725 0.776 -21.509 1.00 36.91 120 GLY A CA 1
ATOM 915 C C . GLY A 1 120 ? -8.025 -0.723 -21.424 1.00 36.91 120 GLY A C 1
ATOM 916 O O . GLY A 1 120 ? -7.268 -1.516 -21.970 1.00 36.91 120 GLY A O 1
ATOM 917 N N . ALA A 1 121 ? -9.127 -1.096 -20.757 1.00 32.62 121 ALA A N 1
ATOM 918 C CA . ALA A 1 121 ? -10.054 -2.196 -21.091 1.00 32.62 121 ALA A CA 1
ATOM 919 C C . ALA A 1 121 ? -11.050 -2.454 -19.940 1.00 32.62 121 ALA A C 1
ATOM 921 O O . ALA A 1 121 ? -10.738 -2.281 -18.762 1.00 32.62 121 ALA A O 1
ATOM 922 N N . ILE A 1 122 ? -12.260 -2.866 -20.323 1.00 31.72 122 ILE A N 1
ATOM 923 C CA . ILE A 1 122 ? -13.406 -3.249 -19.488 1.00 31.72 122 ILE A CA 1
ATOM 924 C C . ILE A 1 122 ? -13.194 -4.684 -18.971 1.00 31.72 122 ILE A C 1
ATOM 926 O O . ILE A 1 122 ? -12.827 -5.559 -19.747 1.00 31.72 122 ILE A O 1
ATOM 930 N N . GLY A 1 123 ? -13.463 -4.926 -17.681 1.00 37.09 123 GLY A N 1
ATOM 931 C CA . GLY A 1 123 ? -13.541 -6.272 -17.092 1.00 37.09 123 GLY A CA 1
ATOM 932 C C . GLY A 1 123 ? -12.420 -6.613 -16.106 1.00 37.09 123 GLY A C 1
ATOM 933 O O . GLY A 1 123 ? -11.516 -7.379 -16.423 1.00 37.09 123 GLY A O 1
ATOM 934 N N . ALA A 1 124 ? -12.499 -6.096 -14.877 1.00 38.16 124 ALA A N 1
ATOM 935 C CA . ALA A 1 124 ? -11.725 -6.639 -13.762 1.00 38.16 124 ALA A CA 1
ATOM 936 C C . ALA A 1 124 ? -12.411 -7.922 -13.253 1.00 38.16 124 ALA A C 1
ATOM 938 O O . ALA A 1 124 ? -13.582 -7.889 -12.873 1.00 38.16 124 ALA A O 1
ATOM 939 N N . ARG A 1 125 ? -11.697 -9.055 -13.251 1.00 42.19 125 ARG A N 1
ATOM 940 C CA . ARG A 1 125 ? -12.043 -10.208 -12.407 1.00 42.19 125 ARG A CA 1
ATOM 941 C C . ARG A 1 125 ? -11.466 -9.899 -11.027 1.00 42.19 125 ARG A C 1
ATOM 943 O O . ARG A 1 125 ? -10.275 -9.612 -10.940 1.00 42.19 125 ARG A O 1
ATOM 950 N N . LEU A 1 126 ? -12.292 -9.920 -9.983 1.00 42.16 126 LEU A N 1
ATOM 951 C CA . LEU A 1 126 ? -11.776 -9.938 -8.614 1.00 42.16 126 LEU A CA 1
ATOM 952 C C . LEU A 1 126 ? -10.861 -11.168 -8.494 1.00 42.16 126 LEU A C 1
ATOM 954 O O . LEU A 1 126 ? -11.279 -12.235 -8.958 1.00 42.16 126 LEU A O 1
ATOM 958 N N . PRO A 1 127 ? -9.638 -11.053 -7.942 1.00 39.94 127 PRO A N 1
ATOM 959 C CA . PRO A 1 127 ? -8.837 -12.232 -7.660 1.00 39.94 127 PRO A CA 1
ATOM 960 C C . PRO A 1 127 ? -9.666 -13.143 -6.759 1.00 39.94 127 PRO A C 1
ATOM 962 O O . PRO A 1 127 ? -10.158 -12.706 -5.714 1.00 39.94 127 PRO A O 1
ATOM 965 N N . ALA A 1 128 ? -9.877 -14.380 -7.210 1.00 36.94 128 ALA A N 1
ATOM 966 C CA . ALA A 1 128 ? -10.412 -15.415 -6.353 1.00 36.94 128 ALA A CA 1
ATOM 967 C C . ALA A 1 128 ? -9.428 -15.536 -5.191 1.00 36.94 128 ALA A C 1
ATOM 969 O O . ALA A 1 128 ? -8.254 -15.835 -5.384 1.00 36.94 128 ALA A O 1
ATOM 970 N N . VAL A 1 129 ? -9.878 -15.224 -3.980 1.00 38.28 129 VAL A N 1
ATOM 971 C CA . VAL A 1 129 ? -9.208 -15.791 -2.819 1.00 38.28 129 VAL A CA 1
ATOM 972 C C . VAL A 1 129 ? -9.626 -17.253 -2.878 1.00 38.28 129 VAL A C 1
ATOM 974 O O . VAL A 1 129 ? -10.775 -17.564 -2.563 1.00 38.28 129 VAL A O 1
ATOM 977 N N . ASP A 1 130 ? -8.750 -18.106 -3.410 1.00 34.44 130 ASP A N 1
ATOM 978 C CA . ASP A 1 130 ? -9.046 -19.504 -3.752 1.00 34.44 130 ASP A CA 1
ATOM 979 C C . ASP A 1 130 ? -9.637 -20.302 -2.577 1.00 34.44 130 ASP A C 1
ATOM 981 O O . ASP A 1 130 ? -10.408 -21.233 -2.783 1.00 34.44 130 ASP A O 1
ATOM 985 N N . THR A 1 131 ? -9.473 -19.833 -1.338 1.00 37.06 131 THR A N 1
ATOM 986 C CA . THR A 1 131 ? -10.130 -20.416 -0.160 1.00 37.06 131 THR A CA 1
ATOM 987 C C . THR A 1 131 ? -11.663 -20.304 -0.155 1.00 37.06 131 THR A C 1
ATOM 989 O O . THR A 1 131 ? -12.332 -21.141 0.452 1.00 37.06 131 THR A O 1
ATOM 992 N N . PHE A 1 132 ? -12.264 -19.306 -0.816 1.00 36.03 132 PHE A N 1
ATOM 993 C CA . PHE A 1 132 ? -13.726 -19.124 -0.846 1.00 36.03 132 PHE A CA 1
ATOM 994 C C . PHE A 1 132 ? -14.438 -20.106 -1.788 1.00 36.03 132 PHE A C 1
ATOM 996 O O . PHE A 1 132 ? -15.532 -20.570 -1.480 1.00 36.03 132 PHE A O 1
ATOM 1003 N N . LEU A 1 133 ? -13.827 -20.434 -2.931 1.00 33.62 133 LEU A N 1
ATOM 1004 C CA . LEU A 1 133 ? -14.370 -21.425 -3.865 1.00 33.62 133 LEU A CA 1
ATOM 1005 C C . LEU A 1 133 ? -14.027 -22.851 -3.429 1.00 33.62 133 LEU A C 1
ATOM 1007 O O . LEU A 1 133 ? -14.890 -23.719 -3.527 1.00 33.62 133 LEU A O 1
ATOM 1011 N N . GLU A 1 134 ? -12.829 -23.088 -2.889 1.00 34.69 134 GLU A N 1
ATOM 1012 C CA . GLU A 1 134 ? -12.446 -24.406 -2.370 1.00 34.69 134 GLU A CA 1
ATOM 1013 C C . GLU A 1 134 ? -13.334 -24.827 -1.191 1.00 34.69 134 GLU A C 1
ATOM 1015 O O . GLU A 1 134 ? -13.893 -25.921 -1.224 1.00 34.69 134 GLU A O 1
ATOM 1020 N N . SER A 1 135 ? -13.593 -23.931 -0.227 1.00 35.62 135 SER A N 1
ATOM 1021 C CA . SER A 1 135 ? -14.495 -24.217 0.906 1.00 35.62 135 SER A CA 1
ATOM 1022 C C . SER A 1 135 ? -15.938 -24.515 0.487 1.00 35.62 135 SER A C 1
ATOM 1024 O O . SER A 1 135 ? -16.571 -25.396 1.063 1.00 35.62 135 SER A O 1
ATOM 1026 N N . GLN A 1 136 ? -16.449 -23.848 -0.552 1.00 36.94 136 GLN A N 1
ATOM 1027 C CA . GLN A 1 136 ? -17.791 -24.108 -1.086 1.00 36.94 136 GLN A CA 1
ATOM 1028 C C . GLN A 1 136 ? -17.848 -25.402 -1.915 1.00 36.94 136 GLN A C 1
ATOM 1030 O O . GLN A 1 136 ? -18.860 -26.099 -1.894 1.00 36.94 136 GLN A O 1
ATOM 1035 N N . ILE A 1 137 ? -16.772 -25.758 -2.628 1.00 38.91 137 ILE A N 1
ATOM 1036 C CA . ILE A 1 137 ? -16.660 -27.037 -3.351 1.00 38.91 137 ILE A CA 1
ATOM 1037 C C . ILE A 1 137 ? -16.572 -28.208 -2.362 1.00 38.91 137 ILE A C 1
ATOM 1039 O O . ILE A 1 137 ? -17.148 -29.267 -2.615 1.00 38.91 137 ILE A O 1
ATOM 1043 N N . GLU A 1 138 ? -15.899 -28.019 -1.230 1.00 37.19 138 GLU A N 1
ATOM 1044 C CA . GLU A 1 138 ? -15.792 -29.010 -0.157 1.00 37.19 138 GLU A CA 1
ATOM 1045 C C . GLU A 1 138 ? -17.124 -29.174 0.603 1.00 37.19 138 GLU A C 1
ATOM 1047 O O . GLU A 1 138 ? -17.568 -30.300 0.829 1.00 37.19 138 GLU A O 1
ATOM 1052 N N . GLU A 1 139 ? -17.841 -28.077 0.889 1.00 38.28 139 GLU A N 1
ATOM 1053 C CA . GLU A 1 139 ? -19.216 -28.113 1.425 1.00 38.28 139 GLU A CA 1
ATOM 1054 C C . GLU A 1 139 ? -20.204 -28.794 0.464 1.00 38.28 139 GLU A C 1
ATOM 1056 O O . GLU A 1 139 ? -21.004 -29.627 0.891 1.00 38.28 139 GLU A O 1
ATOM 1061 N N . LEU A 1 140 ? -20.127 -28.508 -0.842 1.00 36.91 140 LEU A N 1
ATOM 1062 C CA . LEU A 1 140 ? -20.980 -29.138 -1.859 1.00 36.91 140 LEU A CA 1
ATOM 1063 C C . LEU A 1 140 ? -20.675 -30.630 -2.055 1.00 36.91 140 LEU A C 1
ATOM 1065 O O . LEU A 1 140 ? -21.589 -31.404 -2.343 1.00 36.91 140 LEU A O 1
ATOM 1069 N N . ARG A 1 141 ? -19.418 -31.056 -1.871 1.00 41.00 141 ARG A N 1
ATOM 1070 C CA . ARG A 1 141 ? -19.037 -32.481 -1.866 1.00 41.00 141 ARG A CA 1
ATOM 1071 C C . ARG A 1 141 ? -19.578 -33.220 -0.644 1.00 41.00 141 ARG A C 1
ATOM 1073 O O . ARG A 1 141 ? -19.958 -34.380 -0.775 1.00 41.00 141 ARG A O 1
ATOM 1080 N N . ASN A 1 142 ? -19.663 -32.551 0.504 1.00 43.31 142 ASN A N 1
ATOM 1081 C CA . ASN A 1 142 ? -20.154 -33.144 1.749 1.00 43.31 142 ASN A CA 1
ATOM 1082 C C . ASN A 1 142 ? -21.691 -33.204 1.843 1.00 43.31 142 ASN A C 1
ATOM 1084 O O . ASN A 1 142 ? -22.215 -33.992 2.626 1.00 43.31 142 ASN A O 1
ATOM 1088 N N . PHE A 1 143 ? -22.423 -32.426 1.035 1.00 36.47 143 PHE A N 1
ATOM 1089 C CA . PHE A 1 143 ? -23.894 -32.381 1.068 1.00 36.47 143 PHE A CA 1
ATOM 1090 C C . PHE A 1 143 ? -24.604 -33.364 0.120 1.00 36.47 143 PHE A C 1
ATOM 1092 O O . PHE A 1 143 ? -25.821 -33.523 0.208 1.00 36.47 143 PHE A O 1
ATOM 1099 N N . LEU A 1 144 ? -23.883 -34.031 -0.790 1.00 35.19 144 LEU A N 1
ATOM 1100 C CA . LEU A 1 144 ? -24.474 -34.936 -1.785 1.00 35.19 144 LEU A CA 1
ATOM 1101 C C . LEU A 1 144 ? -23.832 -36.333 -1.746 1.00 35.19 144 LEU A C 1
ATOM 1103 O O . LEU A 1 144 ? -22.955 -36.637 -2.560 1.00 35.19 144 LEU A O 1
ATOM 1107 N N . PRO A 1 145 ? -24.291 -37.239 -0.861 1.00 38.09 145 PRO A N 1
ATOM 1108 C CA . PRO A 1 145 ? -23.943 -38.646 -0.958 1.00 38.09 145 PRO A CA 1
ATOM 1109 C C . PRO A 1 145 ? -24.796 -39.272 -2.069 1.00 38.09 145 PRO A C 1
ATOM 1111 O O . PRO A 1 145 ? -25.926 -39.696 -1.850 1.00 38.09 145 PRO A O 1
ATOM 1114 N N . GLY A 1 146 ? -24.284 -39.302 -3.299 1.00 38.84 146 GLY A N 1
ATOM 1115 C CA . GLY A 1 146 ? -24.987 -39.983 -4.385 1.00 38.84 146 GLY A CA 1
ATOM 1116 C C . GLY A 1 146 ? -24.423 -39.705 -5.769 1.00 38.84 146 GLY A C 1
ATOM 1117 O O . GLY A 1 146 ? -24.521 -38.598 -6.298 1.00 38.84 146 GLY A O 1
ATOM 1118 N N . ARG A 1 147 ? -23.867 -40.744 -6.400 1.00 44.12 147 ARG A N 1
ATOM 1119 C CA . ARG A 1 147 ? -23.540 -40.756 -7.831 1.00 44.12 147 ARG A CA 1
ATOM 1120 C C . ARG A 1 147 ? -24.830 -40.531 -8.630 1.00 44.12 147 ARG A C 1
ATOM 1122 O O . ARG A 1 147 ? -25.639 -41.443 -8.739 1.00 44.12 147 ARG A O 1
ATOM 1129 N N . GLY A 1 148 ? -25.027 -39.337 -9.189 1.00 41.22 148 GLY A N 1
ATOM 1130 C CA . GLY A 1 148 ? -26.179 -39.098 -10.069 1.00 41.22 148 GLY A CA 1
ATOM 1131 C C . GLY A 1 148 ? -26.317 -37.706 -10.688 1.00 41.22 148 GLY A C 1
ATOM 1132 O O . GLY A 1 148 ? -26.790 -37.606 -11.813 1.00 41.22 148 GLY A O 1
ATOM 1133 N N . ILE A 1 149 ? -25.853 -36.631 -10.038 1.00 34.41 149 ILE A N 1
ATOM 1134 C CA . ILE A 1 149 ? -26.173 -35.245 -10.466 1.00 34.41 149 ILE A CA 1
ATOM 1135 C C . ILE A 1 149 ? -24.924 -34.465 -10.940 1.00 34.41 149 ILE A C 1
ATOM 1137 O O . ILE A 1 149 ? -24.869 -33.244 -10.904 1.00 34.41 149 ILE A O 1
ATOM 1141 N N . ILE A 1 150 ? -23.890 -35.152 -11.445 1.00 36.91 150 ILE A N 1
ATOM 1142 C CA . ILE A 1 150 ? -22.692 -34.495 -12.030 1.00 36.91 150 ILE A CA 1
ATOM 1143 C C . ILE A 1 150 ? -22.795 -34.356 -13.567 1.00 36.91 150 ILE A C 1
ATOM 1145 O O . ILE A 1 150 ? -21.985 -33.685 -14.201 1.00 36.91 150 ILE A O 1
ATOM 1149 N N . HIS A 1 151 ? -23.842 -34.899 -14.198 1.00 33.03 151 HIS A N 1
ATOM 1150 C CA . HIS A 1 151 ? -24.000 -34.837 -15.660 1.00 33.03 151 HIS A CA 1
ATOM 1151 C C . HIS A 1 151 ? -24.727 -33.580 -16.183 1.00 33.03 151 HIS A C 1
ATOM 1153 O O . HIS A 1 151 ? -24.660 -33.302 -17.379 1.00 33.03 151 HIS A O 1
ATOM 1159 N N . GLY A 1 152 ? -25.379 -32.794 -15.316 1.00 29.45 152 GLY A N 1
ATOM 1160 C CA . GLY A 1 152 ? -26.134 -31.595 -15.718 1.00 29.45 152 GLY A CA 1
ATOM 1161 C C . GLY A 1 152 ? -25.332 -30.288 -15.723 1.00 29.45 152 GLY A C 1
ATOM 1162 O O . GLY A 1 152 ? -25.630 -29.390 -16.503 1.00 29.45 152 GLY A O 1
ATOM 1163 N N . VAL A 1 153 ? -24.283 -30.181 -14.899 1.00 31.25 153 VAL A N 1
ATOM 1164 C CA . VAL A 1 153 ? -23.513 -28.929 -14.736 1.00 31.25 153 VAL A CA 1
ATOM 1165 C C . VAL A 1 153 ? -22.301 -28.866 -15.679 1.00 31.25 153 VAL A C 1
ATOM 1167 O O . VAL A 1 153 ? -21.852 -27.780 -16.035 1.00 31.25 153 VAL A O 1
ATOM 1170 N N . SER A 1 154 ? -21.816 -30.004 -16.194 1.00 28.86 154 SER A N 1
ATOM 1171 C CA . SER A 1 154 ? -20.675 -30.023 -17.128 1.00 28.86 154 SER A CA 1
ATOM 1172 C C . SER A 1 154 ? -21.031 -29.659 -18.579 1.00 28.86 154 SER A C 1
ATOM 1174 O O . SER A 1 154 ? -20.130 -29.418 -19.382 1.00 28.86 154 SER A O 1
ATOM 1176 N N . ARG A 1 155 ? -22.325 -29.560 -18.934 1.00 29.20 155 ARG A N 1
ATOM 1177 C CA . ARG A 1 155 ? -22.770 -29.216 -20.302 1.00 29.20 155 ARG A CA 1
ATOM 1178 C C . ARG A 1 155 ? -22.912 -27.719 -20.586 1.00 29.20 155 ARG A C 1
ATOM 1180 O O . ARG A 1 155 ? -22.976 -27.350 -21.752 1.00 29.20 155 ARG A O 1
ATOM 1187 N N . LEU A 1 156 ? -22.903 -26.851 -19.573 1.00 28.83 156 LEU A N 1
ATOM 1188 C CA . LEU A 1 156 ? -23.008 -25.393 -19.765 1.00 28.83 156 LEU A CA 1
ATOM 1189 C C . LEU A 1 156 ? -21.656 -24.690 -19.979 1.00 28.83 156 LEU A C 1
ATOM 1191 O O . LEU A 1 156 ? -21.625 -23.490 -20.233 1.00 28.83 156 LEU A O 1
ATOM 1195 N N . VAL A 1 157 ? -20.540 -25.426 -19.935 1.00 33.25 157 VAL A N 1
ATOM 1196 C CA . VAL A 1 157 ? -19.183 -24.881 -20.124 1.00 33.25 157 VAL A CA 1
ATOM 1197 C C . VAL A 1 157 ? -18.378 -25.749 -21.096 1.00 33.25 157 VAL A C 1
ATOM 1199 O O . VAL A 1 157 ? -17.272 -26.168 -20.789 1.00 33.25 157 VAL A O 1
ATOM 1202 N N . LYS A 1 158 ? -18.926 -26.062 -22.276 1.00 35.59 158 LYS A N 1
ATOM 1203 C CA . LYS A 1 158 ? -18.136 -26.567 -23.416 1.00 35.59 158 LYS A CA 1
ATOM 1204 C C . LYS A 1 158 ? -18.758 -26.128 -24.742 1.00 35.59 158 LYS A C 1
ATOM 1206 O O . LYS A 1 158 ? -19.444 -26.898 -25.401 1.00 35.59 158 LYS A O 1
ATOM 1211 N N . VAL A 1 159 ? -18.478 -24.892 -25.151 1.00 30.33 159 VAL A N 1
ATOM 1212 C CA . VAL A 1 159 ? -18.485 -24.519 -26.573 1.00 30.33 159 VAL A CA 1
ATOM 1213 C C . VAL A 1 159 ? -17.072 -24.034 -26.898 1.00 30.33 159 VAL A C 1
ATOM 1215 O O . VAL A 1 159 ? -16.720 -22.924 -26.496 1.00 30.33 159 VAL A O 1
ATOM 1218 N N . PRO A 1 160 ? -16.224 -24.850 -27.548 1.00 30.59 160 PRO A N 1
ATOM 1219 C CA . PRO A 1 160 ? -14.918 -24.391 -27.985 1.00 30.59 160 PRO A CA 1
ATOM 1220 C C . PRO A 1 160 ? -15.066 -23.532 -29.247 1.00 30.59 160 PRO A C 1
ATOM 1222 O O . PRO A 1 160 ? -15.841 -23.847 -30.149 1.00 30.59 160 PRO A O 1
ATOM 1225 N N . GLY A 1 161 ? -14.308 -22.437 -29.308 1.00 38.00 161 GLY A N 1
ATOM 1226 C CA . GLY A 1 161 ? -14.202 -21.572 -30.484 1.00 38.00 161 GLY A CA 1
ATOM 1227 C C . GLY A 1 161 ? -14.930 -20.228 -30.379 1.00 38.00 161 GLY A C 1
ATOM 1228 O O . GLY A 1 161 ? -15.743 -19.986 -29.486 1.00 38.00 161 GLY A O 1
ATOM 1229 N N . ARG A 1 162 ? -14.622 -19.336 -31.336 1.00 34.56 162 ARG A N 1
ATOM 1230 C CA . ARG A 1 162 ? -15.013 -17.906 -31.411 1.00 34.56 162 ARG A CA 1
ATOM 1231 C C . ARG A 1 162 ? -16.506 -17.605 -31.159 1.00 34.56 162 ARG A C 1
ATOM 1233 O O . ARG A 1 162 ? -16.840 -16.471 -30.828 1.00 34.56 162 ARG A O 1
ATOM 1240 N N . ALA A 1 163 ? -17.395 -18.592 -31.279 1.00 30.73 163 ALA A N 1
ATOM 1241 C CA . ALA A 1 163 ? -18.822 -18.468 -30.979 1.00 30.73 163 ALA A CA 1
ATOM 1242 C C . ALA A 1 163 ? -19.143 -18.451 -29.467 1.00 30.73 163 ALA A C 1
ATOM 1244 O O . ALA A 1 163 ? -20.026 -17.705 -29.053 1.00 30.73 163 ALA A O 1
ATOM 1245 N N . GLY A 1 164 ? -18.402 -19.189 -28.628 1.00 30.83 164 GLY A N 1
ATOM 1246 C CA . GLY A 1 164 ? -18.575 -19.167 -27.166 1.00 30.83 164 GLY A CA 1
ATOM 1247 C C . GLY A 1 164 ? -18.137 -17.838 -26.538 1.00 30.83 164 GLY A C 1
ATOM 1248 O O . GLY A 1 164 ? -18.777 -17.338 -25.615 1.00 30.83 164 GLY A O 1
ATOM 1249 N N . ALA A 1 165 ? -17.104 -17.211 -27.112 1.00 35.38 165 ALA A N 1
ATOM 1250 C CA . ALA A 1 165 ? -16.671 -15.862 -26.747 1.00 35.38 165 ALA A CA 1
ATOM 1251 C C . ALA A 1 165 ? -17.725 -14.801 -27.116 1.00 35.38 165 ALA A C 1
ATOM 1253 O O . ALA A 1 165 ? -18.039 -13.947 -26.291 1.00 35.38 165 ALA A O 1
ATOM 1254 N N . ARG A 1 166 ? -18.351 -14.910 -28.300 1.00 32.12 166 ARG A N 1
ATOM 1255 C CA . ARG A 1 166 ? -19.444 -14.011 -28.714 1.00 32.12 166 ARG A CA 1
ATOM 1256 C C . ARG A 1 166 ? -20.717 -14.184 -27.889 1.00 32.12 166 ARG A C 1
ATOM 1258 O O . ARG A 1 166 ? -21.395 -13.194 -27.645 1.00 32.12 166 ARG A O 1
ATOM 1265 N N . LEU A 1 167 ? -21.028 -15.399 -27.424 1.00 31.14 167 LEU A N 1
ATOM 1266 C CA . LEU A 1 167 ? -22.180 -15.623 -26.543 1.00 31.14 167 LEU A CA 1
ATOM 1267 C C . LEU A 1 167 ? -21.952 -15.017 -25.144 1.00 31.14 167 LEU A C 1
ATOM 1269 O O . LEU A 1 167 ? -22.870 -14.454 -24.556 1.00 31.14 167 LEU A O 1
ATOM 1273 N N . LEU A 1 168 ? -20.718 -15.064 -24.627 1.00 33.47 168 LEU A N 1
ATOM 1274 C CA . LEU A 1 168 ? -20.334 -14.374 -23.386 1.00 33.47 168 LEU A CA 1
ATOM 1275 C C . LEU A 1 168 ? -20.310 -12.843 -23.541 1.00 33.47 168 LEU A C 1
ATOM 1277 O O . LEU A 1 168 ? -20.642 -12.137 -22.588 1.00 33.47 168 LEU A O 1
ATOM 1281 N N . GLU A 1 169 ? -19.976 -12.329 -24.728 1.00 34.47 169 GLU A N 1
ATOM 1282 C CA . GLU A 1 169 ? -20.084 -10.902 -25.058 1.00 34.47 169 GLU A CA 1
ATOM 1283 C C . GLU A 1 169 ? -21.545 -10.448 -25.223 1.00 34.47 169 GLU A C 1
ATOM 1285 O O . GLU A 1 169 ? -21.893 -9.363 -24.762 1.00 34.47 169 GLU A O 1
ATOM 1290 N N . SER A 1 170 ? -22.431 -11.274 -25.795 1.00 32.06 170 SER A N 1
ATOM 1291 C CA . SER A 1 170 ? -23.831 -10.899 -26.055 1.00 32.06 170 SER A CA 1
ATOM 1292 C C . SER A 1 170 ? -24.742 -10.934 -24.823 1.00 32.06 170 SER A C 1
ATOM 1294 O O . SER A 1 170 ? -25.788 -10.292 -24.829 1.00 32.06 170 SER A O 1
ATOM 1296 N N . VAL A 1 171 ? -24.358 -11.645 -23.754 1.00 35.41 171 VAL A N 1
ATOM 1297 C CA . VAL A 1 171 ? -25.038 -11.583 -22.435 1.00 35.41 171 VAL A CA 1
ATOM 1298 C C . VAL A 1 171 ? -24.382 -10.527 -21.519 1.00 35.41 171 VAL A C 1
ATOM 1300 O O . VAL A 1 171 ? -24.810 -10.290 -20.389 1.00 35.41 171 VAL A O 1
ATOM 1303 N N . GLY A 1 172 ? -23.341 -9.848 -22.009 1.00 34.97 172 GLY A N 1
ATOM 1304 C CA . GLY A 1 172 ? -22.596 -8.811 -21.309 1.00 34.97 172 GLY A CA 1
ATOM 1305 C C . GLY A 1 172 ? -23.331 -7.475 -21.257 1.00 34.97 172 GLY A C 1
ATOM 1306 O O . GLY A 1 172 ? -22.871 -6.495 -21.837 1.00 34.97 172 GLY A O 1
ATOM 1307 N N . GLY A 1 173 ? -24.422 -7.391 -20.488 1.00 36.59 173 GLY A N 1
ATOM 1308 C CA . GLY A 1 173 ? -24.807 -6.104 -19.905 1.00 36.59 173 GLY A CA 1
ATOM 1309 C C . GLY A 1 173 ? -23.566 -5.495 -19.248 1.00 36.59 173 GLY A C 1
ATOM 1310 O O . GLY A 1 173 ? -22.839 -6.219 -18.564 1.00 36.59 173 GLY A O 1
ATOM 1311 N N . ALA A 1 174 ? -23.267 -4.221 -19.528 1.00 39.66 174 ALA A N 1
ATOM 1312 C CA . ALA A 1 174 ? -22.024 -3.559 -19.130 1.00 39.66 174 ALA A CA 1
ATOM 1313 C C . ALA A 1 174 ? -21.661 -3.904 -17.675 1.00 39.66 174 ALA A C 1
ATOM 1315 O O . ALA A 1 174 ? -22.276 -3.397 -16.735 1.00 39.66 174 ALA A O 1
ATOM 1316 N N . ARG A 1 175 ? -20.701 -4.822 -17.473 1.00 57.19 175 ARG A N 1
ATOM 1317 C CA . ARG A 1 175 ? -20.342 -5.276 -16.126 1.00 57.19 175 ARG A CA 1
ATOM 1318 C C . ARG A 1 175 ? -19.822 -4.069 -15.357 1.00 57.19 175 ARG A C 1
ATOM 1320 O O . ARG A 1 175 ? -18.799 -3.491 -15.733 1.00 57.19 175 ARG A O 1
ATOM 1327 N N . ARG A 1 176 ? -20.537 -3.684 -14.292 1.00 78.56 176 ARG A N 1
ATOM 1328 C CA . ARG A 1 176 ? -20.097 -2.620 -13.382 1.00 78.56 176 ARG A CA 1
ATOM 1329 C C . ARG A 1 176 ? -18.685 -2.942 -12.889 1.00 78.56 176 ARG A C 1
ATOM 1331 O O . ARG A 1 176 ? -18.361 -4.109 -12.660 1.00 78.56 176 ARG A O 1
ATOM 1338 N N . ARG A 1 177 ? -17.842 -1.919 -12.730 1.00 83.94 177 ARG A N 1
ATOM 1339 C CA . ARG A 1 177 ? -16.523 -2.101 -12.106 1.00 83.94 177 ARG A CA 1
ATOM 1340 C C . ARG A 1 177 ? -16.730 -2.658 -10.690 1.00 83.94 177 ARG A C 1
ATOM 1342 O O . ARG A 1 177 ? -17.613 -2.140 -10.004 1.00 83.94 177 ARG A O 1
ATOM 1349 N N . PRO A 1 178 ? -15.956 -3.668 -10.252 1.00 90.19 178 PRO A N 1
ATOM 1350 C CA . PRO A 1 178 ? -16.029 -4.134 -8.875 1.00 90.19 178 PRO A CA 1
ATOM 1351 C C . PRO A 1 178 ? -15.786 -2.977 -7.905 1.00 90.19 178 PRO A C 1
ATOM 1353 O O . PRO A 1 178 ? -14.863 -2.182 -8.112 1.00 90.19 178 PRO A O 1
ATOM 1356 N N . LEU A 1 179 ? -16.619 -2.885 -6.871 1.00 95.12 179 LEU A N 1
ATOM 1357 C CA . LEU A 1 179 ? -16.526 -1.879 -5.824 1.00 95.12 179 LEU A CA 1
ATOM 1358 C C . LEU A 1 179 ? -15.888 -2.491 -4.578 1.00 95.12 179 LEU A C 1
ATOM 1360 O O . LEU A 1 179 ? -16.495 -3.312 -3.886 1.00 95.12 179 LEU A O 1
ATOM 1364 N N . VAL A 1 180 ? -14.669 -2.057 -4.280 1.00 97.06 180 VAL A N 1
ATOM 1365 C CA . VAL A 1 180 ? -13.871 -2.542 -3.155 1.00 97.06 180 VAL A CA 1
ATOM 1366 C C . VAL A 1 180 ? -13.778 -1.466 -2.082 1.00 97.06 180 VAL A C 1
ATOM 1368 O O . VAL A 1 180 ? -13.448 -0.313 -2.360 1.00 97.06 180 VAL A O 1
ATOM 1371 N N . MET A 1 181 ? -14.040 -1.830 -0.832 1.00 98.62 181 MET A N 1
ATOM 1372 C CA . MET A 1 181 ? -13.709 -0.986 0.312 1.00 98.62 181 MET A CA 1
ATOM 1373 C C . MET A 1 181 ? -12.358 -1.407 0.876 1.00 98.62 181 MET A C 1
ATOM 1375 O O . MET A 1 181 ? -12.139 -2.590 1.114 1.00 98.62 181 MET A O 1
ATOM 1379 N N . VAL A 1 182 ? -11.463 -0.453 1.111 1.00 98.62 182 VAL A N 1
ATOM 1380 C CA . VAL A 1 182 ? -10.208 -0.691 1.832 1.00 98.62 182 VAL A CA 1
ATOM 1381 C C . VAL A 1 182 ? -10.248 0.122 3.116 1.00 98.62 182 VAL A C 1
ATOM 1383 O O . VAL A 1 182 ? -10.230 1.355 3.075 1.00 98.62 182 VAL A O 1
ATOM 1386 N N . GLU A 1 183 ? -10.320 -0.573 4.248 1.00 98.44 183 GLU A N 1
ATOM 1387 C CA . GLU A 1 183 ? -10.155 0.030 5.564 1.00 98.44 183 GLU A CA 1
ATOM 1388 C C . GLU A 1 183 ? -8.665 0.231 5.839 1.00 98.44 183 GLU A C 1
ATOM 1390 O O . GLU A 1 183 ? -7.921 -0.732 6.031 1.00 98.44 183 GLU A O 1
ATOM 1395 N N . VAL A 1 184 ? -8.242 1.493 5.809 1.00 96.94 184 VAL A N 1
ATOM 1396 C CA . VAL A 1 184 ? -6.864 1.932 6.021 1.00 96.94 184 VAL A CA 1
ATOM 1397 C C . VAL A 1 184 ? -6.789 2.575 7.388 1.00 96.94 184 VAL A C 1
ATOM 1399 O O . VAL A 1 184 ? -7.473 3.571 7.600 1.00 96.94 184 VAL A O 1
ATOM 1402 N N . CYS A 1 185 ? -5.935 2.021 8.251 1.00 95.06 185 CYS A N 1
ATOM 1403 C CA . CYS A 1 185 ? -5.557 2.505 9.575 1.00 95.06 185 CYS A CA 1
ATOM 1404 C C . CYS A 1 185 ? -6.719 3.068 10.414 1.00 95.06 185 CYS A C 1
ATOM 1406 O O . CYS A 1 185 ? -7.263 4.134 10.138 1.00 95.06 185 CYS A O 1
ATOM 1408 N N . SER A 1 186 ? -7.036 2.407 11.521 1.00 94.50 186 SER A N 1
ATOM 1409 C CA . SER A 1 186 ? -8.138 2.774 12.420 1.00 94.50 186 SER A CA 1
ATOM 1410 C C . SER A 1 186 ? -7.578 3.325 13.746 1.00 94.50 186 SER A C 1
ATOM 1412 O O . SER A 1 186 ? -7.575 2.616 14.752 1.00 94.50 186 SER A O 1
ATOM 1414 N N . PRO A 1 187 ? -6.998 4.548 13.759 1.00 94.38 187 PRO A N 1
ATOM 1415 C CA . PRO A 1 187 ? -6.298 5.080 14.923 1.00 94.38 187 PRO A CA 1
ATOM 1416 C C . PRO A 1 187 ? -7.267 5.424 16.053 1.00 94.38 187 PRO A C 1
ATOM 1418 O O . PRO A 1 187 ? -8.433 5.742 15.837 1.00 94.38 187 PRO A O 1
ATOM 1421 N N . ASN A 1 188 ? -6.766 5.441 17.282 1.00 94.69 188 ASN A N 1
ATOM 1422 C CA . ASN A 1 188 ? -7.536 5.976 18.398 1.00 94.69 188 ASN A CA 1
ATOM 1423 C C . ASN A 1 188 ? -7.500 7.503 18.370 1.00 94.69 188 ASN A C 1
ATOM 1425 O O . ASN A 1 188 ? -6.432 8.096 18.238 1.00 94.69 188 ASN A O 1
ATOM 1429 N N . THR A 1 189 ? -8.648 8.141 18.586 1.00 95.44 189 THR A N 1
ATOM 1430 C CA . THR A 1 189 ? -8.655 9.573 18.920 1.00 95.44 189 THR A CA 1
ATOM 1431 C C . THR A 1 189 ? -7.938 9.808 20.252 1.00 95.44 189 THR A C 1
ATOM 1433 O O . THR A 1 189 ? -7.786 8.880 21.048 1.00 95.44 189 THR A O 1
ATOM 1436 N N . HIS A 1 190 ? -7.522 11.048 20.516 1.00 94.25 190 HIS A N 1
ATOM 1437 C CA . HIS A 1 190 ? -6.822 11.433 21.748 1.00 94.25 190 HIS A CA 1
ATOM 1438 C C . HIS A 1 190 ? -5.466 10.730 21.968 1.00 94.25 190 HIS A C 1
ATOM 1440 O O . HIS A 1 190 ? -4.922 10.793 23.066 1.00 94.25 190 HIS A O 1
ATOM 1446 N N . LYS A 1 191 ? -4.915 10.062 20.948 1.00 90.50 191 LYS A N 1
ATOM 1447 C CA . LYS A 1 191 ? -3.550 9.518 20.920 1.00 90.50 191 LYS A CA 1
ATOM 1448 C C . LYS A 1 191 ? -2.834 10.036 19.676 1.00 90.50 191 LYS A C 1
ATOM 1450 O O . LYS A 1 191 ? -3.489 10.370 18.691 1.00 90.50 191 LYS A O 1
ATOM 1455 N N . GLU A 1 192 ? -1.509 10.065 19.722 1.00 88.19 192 GLU A N 1
ATOM 1456 C CA . GLU A 1 192 ? -0.687 10.492 18.587 1.00 88.19 192 GLU A CA 1
ATOM 1457 C C . GLU A 1 192 ? -0.650 9.424 17.485 1.00 88.19 192 GLU A C 1
ATOM 1459 O O . GLU A 1 192 ? -0.663 8.213 17.752 1.00 88.19 192 GLU A O 1
ATOM 1464 N N . ILE A 1 193 ? -0.557 9.884 16.235 1.00 92.06 193 ILE A N 1
ATOM 1465 C CA . ILE A 1 193 ? -0.122 9.038 15.127 1.00 92.06 193 ILE A CA 1
ATOM 1466 C C . ILE A 1 193 ? 1.388 8.845 15.259 1.00 92.06 193 ILE A C 1
ATOM 1468 O O . ILE A 1 193 ? 2.131 9.748 15.622 1.00 92.06 193 ILE A O 1
ATOM 1472 N N . HIS A 1 194 ? 1.853 7.637 14.976 1.00 90.38 194 HIS A N 1
ATOM 1473 C CA . HIS A 1 194 ? 3.241 7.257 15.192 1.00 90.38 194 HIS A CA 1
ATOM 1474 C C . HIS A 1 194 ? 3.732 6.347 14.082 1.00 90.38 194 HIS A C 1
ATOM 1476 O O . HIS A 1 194 ? 2.931 5.841 13.297 1.00 90.38 194 HIS A O 1
ATOM 1482 N N . ILE A 1 195 ? 5.030 6.061 14.048 1.00 90.69 195 ILE A N 1
ATOM 1483 C CA . ILE A 1 195 ? 5.638 5.261 12.976 1.00 90.69 195 ILE A CA 1
ATOM 1484 C C . ILE A 1 195 ? 4.990 3.871 12.785 1.00 90.69 195 ILE A C 1
ATOM 1486 O O . ILE A 1 195 ? 4.814 3.412 11.662 1.00 90.69 195 ILE A O 1
ATOM 1490 N N . GLY A 1 196 ? 4.510 3.224 13.854 1.00 89.88 196 GLY A N 1
ATOM 1491 C CA . GLY A 1 196 ? 3.704 1.998 13.717 1.00 89.88 196 GLY A CA 1
ATOM 1492 C C . GLY A 1 196 ? 2.422 2.167 12.873 1.00 89.88 196 GLY A C 1
ATOM 1493 O O . GLY A 1 196 ? 2.063 1.271 12.113 1.00 89.88 196 GLY A O 1
ATOM 1494 N N . HIS A 1 197 ? 1.755 3.325 12.948 1.00 94.19 197 HIS A N 1
ATOM 1495 C CA . HIS A 1 197 ? 0.618 3.659 12.084 1.00 94.19 197 HIS A CA 1
ATOM 1496 C C . HIS A 1 197 ? 1.068 3.993 10.655 1.00 94.19 197 HIS A C 1
ATOM 1498 O O . HIS A 1 197 ? 0.347 3.671 9.712 1.00 94.19 197 HIS A O 1
ATOM 1504 N N . LEU A 1 198 ? 2.259 4.582 10.480 1.00 94.94 198 LEU A N 1
ATOM 1505 C CA . LEU A 1 198 ? 2.814 4.905 9.162 1.00 94.94 198 LEU A CA 1
ATOM 1506 C C . LEU A 1 198 ? 2.881 3.662 8.262 1.00 94.94 198 LEU A C 1
ATOM 1508 O O . LEU A 1 198 ? 2.447 3.738 7.114 1.00 94.94 198 LEU A O 1
ATOM 1512 N N . ARG A 1 199 ? 3.310 2.503 8.790 1.00 93.81 199 ARG A N 1
ATOM 1513 C CA . ARG A 1 199 ? 3.296 1.236 8.031 1.00 93.81 199 ARG A CA 1
ATOM 1514 C C . ARG A 1 199 ? 1.901 0.893 7.516 1.00 93.81 199 ARG A C 1
ATOM 1516 O O . ARG A 1 199 ? 1.753 0.602 6.334 1.00 93.81 199 ARG A O 1
ATOM 1523 N N . ASN A 1 200 ? 0.879 0.965 8.372 1.00 95.69 200 ASN A N 1
ATOM 1524 C CA . ASN A 1 200 ? -0.502 0.678 7.976 1.00 95.69 200 ASN A CA 1
ATOM 1525 C C . ASN A 1 200 ? -0.988 1.657 6.898 1.00 95.69 200 ASN A C 1
ATOM 1527 O O . ASN A 1 200 ? -1.504 1.232 5.868 1.00 95.69 200 ASN A O 1
ATOM 1531 N N . ILE A 1 201 ? -0.787 2.961 7.109 1.00 97.31 201 ILE A N 1
ATOM 1532 C CA . ILE A 1 201 ? -1.265 4.006 6.197 1.00 97.31 201 ILE A CA 1
ATOM 1533 C C . ILE A 1 201 ? -0.605 3.864 4.820 1.00 97.31 201 ILE A C 1
ATOM 1535 O O . ILE A 1 201 ? -1.305 3.861 3.807 1.00 97.31 201 ILE A O 1
ATOM 1539 N N . VAL A 1 202 ? 0.720 3.691 4.773 1.00 96.62 202 VAL A N 1
ATOM 1540 C CA . VAL A 1 202 ? 1.481 3.530 3.524 1.00 96.62 202 VAL A CA 1
ATOM 1541 C C . VAL A 1 202 ? 1.122 2.218 2.821 1.00 96.62 202 VAL A C 1
ATOM 1543 O O . VAL A 1 202 ? 0.918 2.200 1.605 1.00 96.62 202 VAL A O 1
ATOM 1546 N N . PHE A 1 203 ? 0.976 1.124 3.567 1.00 96.56 203 PHE A N 1
ATOM 1547 C CA . PHE A 1 203 ? 0.561 -0.155 3.002 1.00 96.56 203 PHE A CA 1
ATOM 1548 C C . PHE A 1 203 ? -0.864 -0.092 2.442 1.00 96.56 203 PHE A C 1
ATOM 1550 O O . PHE A 1 203 ? -1.085 -0.408 1.274 1.00 96.56 203 PHE A O 1
ATOM 1557 N N . GLY A 1 204 ? -1.822 0.418 3.216 1.00 97.06 204 GLY A N 1
ATOM 1558 C CA . GLY A 1 204 ? -3.200 0.611 2.774 1.00 97.06 204 GLY A CA 1
ATOM 1559 C C . GLY A 1 204 ? -3.310 1.554 1.573 1.00 97.06 204 GLY A C 1
ATOM 1560 O O . GLY A 1 204 ? -4.055 1.266 0.635 1.00 97.06 204 GLY A O 1
ATOM 1561 N N . ARG A 1 205 ? -2.515 2.634 1.535 1.00 97.31 205 ARG A N 1
ATOM 1562 C CA . ARG A 1 205 ? -2.371 3.525 0.371 1.00 97.31 205 ARG A CA 1
ATOM 1563 C C . ARG A 1 205 ? -1.952 2.751 -0.880 1.00 97.31 205 ARG A C 1
ATOM 1565 O O . ARG A 1 205 ? -2.594 2.927 -1.916 1.00 97.31 205 ARG A O 1
ATOM 1572 N N . ALA A 1 206 ? -0.917 1.915 -0.783 1.00 97.00 206 ALA A N 1
ATOM 1573 C CA . ALA A 1 206 ? -0.414 1.116 -1.899 1.00 97.00 206 ALA A CA 1
ATOM 1574 C C . ALA A 1 206 ? -1.442 0.079 -2.376 1.00 97.00 206 ALA A C 1
ATOM 1576 O O . ALA A 1 206 ? -1.628 -0.106 -3.576 1.00 97.00 206 ALA A O 1
ATOM 1577 N N . ILE A 1 207 ? -2.184 -0.551 -1.461 1.00 97.31 207 ILE A N 1
ATOM 1578 C CA . ILE A 1 207 ? -3.289 -1.440 -1.838 1.00 97.31 207 ILE A CA 1
ATOM 1579 C C . ILE A 1 207 ? -4.363 -0.661 -2.601 1.00 97.31 207 ILE A C 1
ATOM 1581 O O . ILE A 1 207 ? -4.750 -1.062 -3.694 1.00 97.31 207 ILE A O 1
ATOM 1585 N N . VAL A 1 208 ? -4.799 0.498 -2.102 1.00 97.69 208 VAL A N 1
ATOM 1586 C CA . VAL A 1 208 ? -5.816 1.327 -2.773 1.00 97.69 208 VAL A CA 1
ATOM 1587 C C . VAL A 1 208 ? -5.424 1.670 -4.214 1.00 97.69 208 VAL A C 1
ATOM 1589 O O . VAL A 1 208 ? -6.257 1.592 -5.120 1.00 97.69 208 VAL A O 1
ATOM 1592 N N . THR A 1 209 ? -4.176 2.068 -4.454 1.00 96.50 209 THR A N 1
ATOM 1593 C CA . THR A 1 209 ? -3.692 2.439 -5.792 1.00 96.50 209 THR A CA 1
ATOM 1594 C C . THR A 1 209 ? -3.498 1.227 -6.702 1.00 96.50 209 THR A C 1
ATOM 1596 O O . THR A 1 209 ? -3.856 1.314 -7.877 1.00 96.50 209 THR A O 1
ATOM 1599 N N . LEU A 1 210 ? -3.010 0.098 -6.181 1.00 94.75 210 LEU A N 1
ATOM 1600 C CA . LEU A 1 210 ? -2.867 -1.159 -6.922 1.00 94.75 210 LEU A CA 1
ATOM 1601 C C . LEU A 1 210 ? -4.225 -1.734 -7.346 1.00 94.75 210 LEU A C 1
ATOM 1603 O O . LEU A 1 210 ? -4.409 -2.096 -8.506 1.00 94.75 210 LEU A O 1
ATOM 1607 N N . ARG A 1 211 ? -5.224 -1.725 -6.458 1.00 92.81 211 ARG A N 1
ATOM 1608 C CA . ARG A 1 211 ? -6.599 -2.143 -6.788 1.00 92.81 211 ARG A CA 1
ATOM 1609 C C . ARG A 1 211 ? -7.222 -1.251 -7.865 1.00 92.81 211 ARG A C 1
ATOM 1611 O O . ARG A 1 211 ? -7.767 -1.742 -8.851 1.00 92.81 211 ARG A O 1
ATOM 1618 N N . ARG A 1 212 ? -7.025 0.071 -7.774 1.00 93.69 212 ARG A N 1
ATOM 1619 C CA . ARG A 1 212 ? -7.403 1.004 -8.855 1.00 93.69 212 ARG A CA 1
ATOM 1620 C C . ARG A 1 212 ? -6.660 0.717 -10.162 1.00 93.69 212 ARG A C 1
ATOM 1622 O O . ARG A 1 212 ? -7.242 0.866 -11.235 1.00 93.69 212 ARG A O 1
ATOM 1629 N N . ALA A 1 213 ? -5.397 0.293 -10.098 1.00 89.81 213 ALA A N 1
ATOM 1630 C CA . ALA A 1 213 ? -4.615 -0.083 -11.274 1.00 89.81 213 ALA A CA 1
ATOM 1631 C C . ALA A 1 213 ? -5.149 -1.345 -11.973 1.00 89.81 213 ALA A C 1
ATOM 1633 O O . ALA A 1 213 ? -4.965 -1.460 -13.185 1.00 89.81 213 ALA A O 1
ATOM 1634 N N . LEU A 1 214 ? -5.860 -2.227 -11.255 1.00 85.19 214 LEU A N 1
ATOM 1635 C CA . LEU A 1 214 ? -6.601 -3.364 -11.821 1.00 85.19 214 LEU A CA 1
ATOM 1636 C C . LEU A 1 214 ? -7.931 -2.968 -12.487 1.00 85.19 214 LEU A C 1
ATOM 1638 O O . LEU A 1 214 ? -8.539 -3.802 -13.156 1.00 85.19 214 LEU A O 1
ATOM 1642 N N . GLY A 1 215 ? -8.356 -1.706 -12.363 1.00 86.69 215 GLY A N 1
ATOM 1643 C CA . GLY A 1 215 ? -9.609 -1.193 -12.928 1.00 86.69 215 GLY A CA 1
ATOM 1644 C C . GLY A 1 215 ? -10.792 -1.199 -11.956 1.00 86.69 215 GLY A C 1
ATOM 1645 O O . GLY A 1 215 ? -11.924 -0.963 -12.381 1.00 86.69 215 GLY A O 1
ATOM 1646 N N . GLU A 1 216 ? -10.551 -1.447 -10.669 1.00 89.00 216 GLU A N 1
ATOM 1647 C CA . GLU A 1 216 ? -11.586 -1.470 -9.633 1.00 89.00 216 GLU A CA 1
ATOM 1648 C C . GLU A 1 216 ? -11.915 -0.067 -9.113 1.00 89.00 216 GLU A C 1
ATOM 1650 O O . GLU A 1 216 ? -11.056 0.823 -9.064 1.00 89.00 216 GLU A O 1
ATOM 1655 N N . GLU A 1 217 ? -13.163 0.134 -8.685 1.00 94.50 217 GLU A N 1
ATOM 1656 C CA . GLU A 1 217 ? -13.521 1.306 -7.892 1.00 94.50 217 GLU A CA 1
ATOM 1657 C C . GLU A 1 217 ? -13.180 1.036 -6.425 1.00 94.50 217 GLU A C 1
ATOM 1659 O O . GLU A 1 217 ? -13.546 0.002 -5.874 1.00 94.50 217 GLU A O 1
ATOM 1664 N N . VAL A 1 218 ? -12.481 1.977 -5.782 1.00 97.00 218 VAL A N 1
ATOM 1665 C CA . VAL A 1 218 ? -12.027 1.811 -4.395 1.00 97.00 218 VAL A CA 1
ATOM 1666 C C . VAL A 1 218 ? -12.544 2.927 -3.499 1.00 97.00 218 VAL A C 1
ATOM 1668 O O . VAL A 1 218 ? -12.198 4.101 -3.701 1.00 97.00 218 VAL A O 1
ATOM 1671 N N . ILE A 1 219 ? -13.298 2.541 -2.469 1.00 98.31 219 ILE A N 1
ATOM 1672 C CA . ILE A 1 219 ? -13.706 3.385 -1.344 1.00 98.31 219 ILE A CA 1
ATOM 1673 C C . ILE A 1 219 ? -12.697 3.200 -0.213 1.00 98.31 219 ILE A C 1
ATOM 1675 O O . ILE A 1 219 ? -12.546 2.112 0.334 1.00 98.31 219 ILE A O 1
ATOM 1679 N N . THR A 1 220 ? -12.017 4.276 0.165 1.00 98.56 220 THR A N 1
ATOM 1680 C CA . THR A 1 220 ? -11.190 4.300 1.373 1.00 98.56 220 THR A CA 1
ATOM 1681 C C . THR A 1 220 ? -12.071 4.520 2.594 1.00 98.56 220 THR A C 1
ATOM 1683 O O 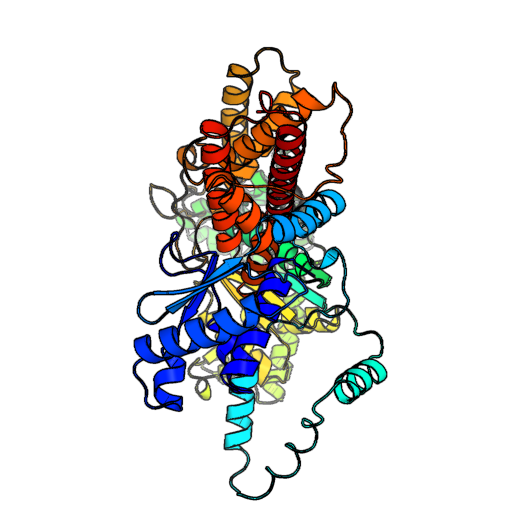. THR A 1 220 ? -12.863 5.468 2.633 1.00 98.56 220 THR A O 1
ATOM 1686 N N . SER A 1 221 ? -11.918 3.672 3.604 1.00 98.56 221 SER A N 1
ATOM 1687 C CA . SER A 1 221 ? -12.537 3.870 4.911 1.00 98.56 221 SER A CA 1
ATOM 1688 C C . SER A 1 221 ? -11.502 3.855 6.028 1.00 98.56 221 SER A C 1
ATOM 1690 O O . SER A 1 221 ? -10.423 3.302 5.869 1.00 98.56 221 SER A O 1
ATOM 1692 N N . SER A 1 222 ? -11.845 4.439 7.166 1.00 98.31 222 SER A N 1
ATOM 1693 C CA . SER A 1 222 ? -11.119 4.286 8.430 1.00 98.31 222 SER A CA 1
ATOM 1694 C C . SER A 1 222 ? -12.158 4.167 9.537 1.00 98.31 222 SER A C 1
ATOM 1696 O O . SER A 1 222 ? -13.263 4.697 9.384 1.00 98.31 222 SER A O 1
ATOM 1698 N N . TYR A 1 223 ? -11.828 3.464 10.618 1.00 97.75 223 TYR A N 1
ATOM 1699 C CA . TYR A 1 223 ? -12.733 3.230 11.740 1.00 97.75 223 TYR A CA 1
ATOM 1700 C C . TYR A 1 223 ? -12.107 3.654 13.083 1.00 97.75 223 TYR A C 1
ATOM 1702 O O . TYR A 1 223 ? -11.771 2.800 13.900 1.00 97.75 223 TYR A O 1
ATOM 1710 N N . PRO A 1 224 ? -11.876 4.962 13.331 1.00 96.56 224 PRO A N 1
ATOM 1711 C CA . PRO A 1 224 ? -11.210 5.395 14.551 1.00 96.56 224 PRO A CA 1
ATOM 1712 C C . PRO A 1 224 ? -11.946 5.031 15.845 1.00 96.56 224 PRO A C 1
ATOM 1714 O O . PRO A 1 224 ? -13.165 5.203 15.961 1.00 96.56 224 PRO A O 1
ATOM 1717 N N . GLY A 1 225 ? -11.163 4.649 16.856 1.00 95.69 225 GLY A N 1
ATOM 1718 C CA . GLY A 1 225 ? -11.621 4.466 18.232 1.00 95.69 225 GLY A CA 1
ATOM 1719 C C . GLY A 1 225 ? -11.883 5.816 18.900 1.00 95.69 225 GLY A C 1
ATOM 1720 O O . GLY A 1 225 ? -10.966 6.475 19.412 1.00 95.69 225 GLY A O 1
ATOM 1721 N N . ASP A 1 226 ? -13.136 6.262 18.871 1.00 95.50 226 ASP A N 1
ATOM 1722 C CA . ASP A 1 226 ? -13.573 7.566 19.381 1.00 95.50 226 ASP A CA 1
ATOM 1723 C C . ASP A 1 226 ? -14.377 7.505 20.685 1.00 95.50 226 ASP A C 1
ATOM 1725 O O . ASP A 1 226 ? -14.846 8.539 21.160 1.00 95.50 226 ASP A O 1
ATOM 1729 N N . ALA A 1 227 ? -14.482 6.322 21.283 1.00 90.62 227 ALA A N 1
ATOM 1730 C CA . ALA A 1 227 ? -15.126 6.074 22.566 1.00 90.62 227 ALA A CA 1
ATOM 1731 C C . ALA A 1 227 ? -14.307 5.075 23.400 1.00 90.62 227 ALA A C 1
ATOM 1733 O O . ALA A 1 227 ? -13.489 4.328 22.865 1.00 90.62 227 ALA A O 1
ATOM 1734 N N . GLY A 1 228 ? -14.536 5.056 24.715 1.00 89.12 228 GLY A N 1
ATOM 1735 C CA . GLY A 1 228 ? -13.910 4.120 25.653 1.00 89.12 228 GLY A CA 1
ATOM 1736 C C . GLY A 1 228 ? -12.860 4.746 26.575 1.00 89.12 228 GLY A C 1
ATOM 1737 O O . GLY A 1 228 ? -12.668 5.963 26.625 1.00 89.12 228 GLY A O 1
ATOM 1738 N N . ALA A 1 229 ? -12.165 3.889 27.327 1.00 89.62 229 ALA A N 1
ATOM 1739 C CA . ALA A 1 229 ? -11.312 4.293 28.447 1.00 89.62 229 ALA A CA 1
ATOM 1740 C C . ALA A 1 229 ? -10.150 5.228 28.061 1.00 89.62 229 ALA A C 1
ATOM 1742 O O . ALA A 1 229 ? -9.702 6.030 28.881 1.00 89.62 229 ALA A O 1
ATOM 1743 N N . HIS A 1 230 ? -9.632 5.153 26.826 1.00 92.56 230 HIS A N 1
ATOM 1744 C CA . HIS A 1 230 ? -8.600 6.093 26.368 1.00 92.56 230 HIS A CA 1
ATOM 1745 C C . HIS A 1 230 ? -9.124 7.505 26.165 1.00 92.56 230 HIS A C 1
ATOM 1747 O O . HIS A 1 230 ? -8.376 8.440 26.406 1.00 92.56 230 HIS A O 1
ATOM 1753 N N . VAL A 1 231 ? -10.387 7.663 25.778 1.00 96.19 231 VAL A N 1
ATOM 1754 C CA . VAL A 1 231 ? -11.021 8.977 25.687 1.00 96.19 231 VAL A CA 1
ATOM 1755 C C . VAL A 1 231 ? -11.283 9.508 27.090 1.00 96.19 231 VAL A C 1
ATOM 1757 O O . VAL A 1 231 ? -10.824 10.598 27.418 1.00 96.19 231 VAL A O 1
ATOM 1760 N N . ALA A 1 232 ? -11.942 8.714 27.941 1.00 96.25 232 ALA A N 1
ATOM 1761 C CA . ALA A 1 232 ? -12.308 9.126 29.296 1.00 96.25 232 ALA A CA 1
ATOM 1762 C C . ALA A 1 232 ? -11.095 9.593 30.115 1.00 96.25 232 ALA A C 1
ATOM 1764 O O . ALA A 1 232 ? -11.142 10.662 30.722 1.00 96.25 232 ALA A O 1
ATOM 1765 N N . LYS A 1 233 ? -9.975 8.855 30.064 1.00 95.19 233 LYS A N 1
ATOM 1766 C CA . LYS A 1 233 ? -8.755 9.253 30.783 1.00 95.19 233 LYS A CA 1
ATOM 1767 C C . LYS A 1 233 ? -8.162 10.569 30.268 1.00 95.19 233 LYS A C 1
ATOM 1769 O O . LYS A 1 233 ? -7.676 11.361 31.068 1.00 95.19 233 LYS A O 1
ATOM 1774 N N . THR A 1 234 ? -8.191 10.810 28.954 1.00 96.69 234 THR A N 1
ATOM 1775 C CA . THR A 1 234 ? -7.636 12.044 28.383 1.00 96.69 234 THR A CA 1
ATOM 1776 C C . THR A 1 234 ? -8.513 13.231 28.744 1.00 96.69 234 THR A C 1
ATOM 1778 O O . THR A 1 234 ? -7.988 14.283 29.087 1.00 96.69 234 THR A O 1
ATOM 1781 N N . LEU A 1 235 ? -9.841 13.067 28.722 1.00 97.88 235 LEU A N 1
ATOM 1782 C CA . LEU A 1 235 ? -10.760 14.121 29.155 1.00 97.88 235 LEU A CA 1
ATOM 1783 C C . LEU A 1 235 ? -10.609 14.433 30.643 1.00 97.88 235 LEU A C 1
ATOM 1785 O O . LEU A 1 235 ? -10.607 15.604 31.007 1.00 97.88 235 LEU A O 1
ATOM 1789 N N . TRP A 1 236 ? -10.438 13.406 31.479 1.00 98.00 236 TRP A N 1
ATOM 1790 C CA . TRP A 1 236 ? -10.157 13.573 32.902 1.00 98.00 236 TRP A CA 1
ATOM 1791 C C . TRP A 1 236 ? -8.890 14.401 33.134 1.00 98.00 236 TRP A C 1
ATOM 1793 O O . TRP A 1 236 ? -8.943 15.393 33.851 1.00 98.00 236 TRP A O 1
ATOM 1803 N N . ALA A 1 237 ? -7.767 14.052 32.498 1.00 97.12 237 ALA A N 1
ATOM 1804 C CA . ALA A 1 237 ? -6.517 14.792 32.677 1.00 97.12 237 ALA A CA 1
ATOM 1805 C C . ALA A 1 237 ? -6.587 16.213 32.096 1.00 97.12 237 ALA A C 1
ATOM 1807 O O . ALA A 1 237 ? -6.110 17.154 32.723 1.00 97.12 237 ALA A O 1
ATOM 1808 N N . LEU A 1 238 ? -7.242 16.390 30.943 1.00 97.44 238 LEU A N 1
ATOM 1809 C CA . LEU A 1 238 ? -7.492 17.711 30.362 1.00 97.44 238 LEU A CA 1
ATOM 1810 C C . LEU A 1 238 ? -8.298 18.600 31.322 1.00 97.44 238 LEU A C 1
ATOM 1812 O O . LEU A 1 238 ? -7.941 19.756 31.517 1.00 97.44 238 LEU A O 1
ATOM 1816 N N . ASP A 1 239 ? -9.360 18.071 31.936 1.00 97.19 239 ASP A N 1
ATOM 1817 C CA . ASP A 1 239 ? -10.192 18.815 32.892 1.00 97.19 239 ASP A CA 1
ATOM 1818 C C . ASP A 1 239 ? -9.507 19.025 34.251 1.00 97.19 239 ASP A C 1
ATOM 1820 O O . ASP A 1 239 ? -9.710 20.052 34.892 1.00 97.19 239 ASP A O 1
ATOM 1824 N N . LYS A 1 240 ? -8.685 18.075 34.702 1.00 95.75 240 LYS A N 1
ATOM 1825 C CA . LYS A 1 240 ? -8.051 18.135 36.022 1.00 95.75 240 LYS A CA 1
ATOM 1826 C C . LYS A 1 240 ? -6.801 19.009 36.044 1.00 95.75 240 LYS A C 1
ATOM 1828 O O . LYS A 1 240 ? -6.597 19.736 37.012 1.00 95.75 240 LYS A O 1
ATOM 1833 N N . PHE A 1 241 ? -5.970 18.928 35.007 1.00 95.62 241 PHE A N 1
ATOM 1834 C CA . PHE A 1 241 ? -4.648 19.562 34.991 1.00 95.62 241 PHE A CA 1
ATOM 1835 C C . PHE A 1 241 ? -4.574 20.772 34.058 1.00 95.62 241 PHE A C 1
ATOM 1837 O O . PHE A 1 241 ? -3.874 21.725 34.376 1.00 95.62 241 PHE A O 1
ATOM 1844 N N . HIS A 1 242 ? -5.346 20.789 32.965 1.00 96.19 242 HIS A N 1
ATOM 1845 C CA . HIS A 1 242 ? -5.168 21.774 31.888 1.00 96.19 242 HIS A CA 1
ATOM 1846 C C . HIS A 1 242 ? -6.417 22.604 31.557 1.00 96.19 242 HIS A C 1
ATOM 1848 O O . HIS A 1 242 ? -6.472 23.275 30.527 1.00 96.19 242 HIS A O 1
ATOM 1854 N N . LYS A 1 243 ? -7.444 22.586 32.414 1.00 92.75 243 LYS A N 1
ATOM 1855 C CA . LYS A 1 243 ? -8.758 23.202 32.141 1.00 92.75 243 LYS A CA 1
ATOM 1856 C C . LYS A 1 243 ? -8.695 24.666 31.713 1.00 92.75 243 LYS A C 1
ATOM 1858 O O . LYS A 1 243 ? -9.500 25.097 30.889 1.00 92.75 243 LYS A O 1
ATOM 1863 N N . ASN A 1 244 ? -7.753 25.405 32.293 1.00 91.00 244 ASN A N 1
ATOM 1864 C CA . ASN A 1 244 ? -7.594 26.846 32.115 1.00 91.00 244 ASN A CA 1
ATOM 1865 C C . ASN A 1 244 ? -6.350 27.209 31.287 1.00 91.00 244 ASN A C 1
ATOM 1867 O O . ASN A 1 244 ? -6.001 28.384 31.195 1.00 91.00 244 ASN A O 1
ATOM 1871 N N . GLU A 1 245 ? -5.664 26.224 30.705 1.00 92.62 245 GLU A N 1
ATOM 1872 C CA . GLU A 1 245 ? -4.488 26.472 29.877 1.00 92.62 245 GLU A CA 1
ATOM 1873 C C . GLU A 1 245 ? -4.875 26.874 28.445 1.00 92.62 245 GLU A C 1
ATOM 1875 O O . GLU A 1 245 ? -5.892 26.413 27.908 1.00 92.62 245 GLU A O 1
ATOM 1880 N N . PRO A 1 246 ? -4.064 27.717 27.780 1.00 91.12 246 PRO A N 1
ATOM 1881 C CA . PRO A 1 246 ? -4.259 28.015 26.372 1.00 91.12 246 PRO A CA 1
ATOM 1882 C C . PRO A 1 246 ? -4.035 26.757 25.525 1.00 91.12 246 PRO A C 1
ATOM 1884 O O . PRO A 1 246 ? -3.004 26.094 25.611 1.00 91.12 246 PRO A O 1
ATOM 1887 N N . VAL A 1 247 ? -4.996 26.452 24.653 1.00 92.25 247 VAL A N 1
ATOM 1888 C CA . VAL A 1 247 ? -4.891 25.319 23.726 1.00 92.25 247 VAL A CA 1
ATOM 1889 C C . VAL A 1 247 ? -3.902 25.676 22.604 1.00 92.25 247 VAL A C 1
ATOM 1891 O O . VAL A 1 247 ? -4.141 26.664 21.902 1.00 92.25 247 VAL A O 1
ATOM 1894 N N . PRO A 1 248 ? -2.832 24.889 22.383 1.00 92.25 248 PRO A N 1
ATOM 1895 C CA . PRO A 1 248 ? -1.843 25.165 21.339 1.00 92.25 248 PRO A CA 1
ATOM 1896 C C . PRO A 1 248 ? -2.401 24.939 19.923 1.00 92.25 248 PRO A C 1
ATOM 1898 O O . PRO A 1 248 ? -3.525 24.459 19.732 1.00 92.25 248 PRO A O 1
ATOM 1901 N N . ALA A 1 249 ? -1.601 25.279 18.907 1.00 89.44 249 ALA A N 1
ATOM 1902 C CA . ALA A 1 249 ? -1.969 25.092 17.505 1.00 89.44 249 ALA A CA 1
ATOM 1903 C C . ALA A 1 249 ? -2.088 23.601 17.129 1.00 89.44 249 ALA A C 1
ATOM 1905 O O . ALA A 1 249 ? -3.074 23.205 16.502 1.00 89.44 249 ALA A O 1
ATOM 1906 N N . GLU A 1 250 ? -1.137 22.763 17.559 1.00 87.06 250 GLU A N 1
ATOM 1907 C CA . GLU A 1 250 ? -1.106 21.314 17.314 1.00 87.06 250 GLU A CA 1
ATOM 1908 C C . GLU A 1 250 ? -1.999 20.555 18.309 1.00 87.06 250 GLU A C 1
ATOM 1910 O O . GLU A 1 250 ? -1.547 19.915 19.263 1.00 87.06 250 GLU A O 1
ATOM 1915 N N . LYS A 1 251 ? -3.314 20.671 18.116 1.00 92.38 251 LYS A N 1
ATOM 1916 C CA . LYS A 1 251 ? -4.314 20.199 19.085 1.00 92.38 251 LYS A CA 1
ATOM 1917 C C . LYS A 1 251 ? -4.353 18.679 19.260 1.00 92.38 251 LYS A C 1
ATOM 1919 O O . LYS A 1 251 ? -4.637 18.222 20.364 1.00 92.38 251 LYS A O 1
ATOM 1924 N N . GLY A 1 252 ? -4.132 17.885 18.212 1.00 86.12 252 GLY A N 1
ATOM 1925 C CA . GLY A 1 252 ? -4.139 16.424 18.329 1.00 86.12 252 GLY A CA 1
ATOM 1926 C C . GLY A 1 252 ? -2.896 15.925 19.063 1.00 86.12 252 GLY A C 1
ATOM 1927 O O . GLY A 1 252 ? -3.030 15.177 20.035 1.00 86.12 252 GLY A O 1
ATOM 1928 N N . ARG A 1 253 ? -1.723 16.461 18.710 1.00 84.56 253 ARG A N 1
ATOM 1929 C CA . ARG A 1 253 ? -0.461 16.247 19.432 1.00 84.56 253 ARG A CA 1
ATOM 1930 C C . ARG A 1 253 ? -0.575 16.626 20.907 1.00 84.56 253 ARG A C 1
ATOM 1932 O O . ARG A 1 253 ? -0.168 15.875 21.790 1.00 84.56 253 ARG A O 1
ATOM 1939 N N . TYR A 1 254 ? -1.198 17.764 21.200 1.00 91.50 254 TYR A N 1
ATOM 1940 C CA . TYR A 1 254 ? -1.490 18.177 22.572 1.00 91.50 254 TYR A CA 1
ATOM 1941 C C . TYR A 1 254 ? -2.333 17.141 23.333 1.00 91.50 254 TYR A C 1
ATOM 1943 O O . TYR A 1 254 ? -1.962 16.739 24.435 1.00 91.50 254 TYR A O 1
ATOM 1951 N N . LEU A 1 255 ? -3.410 16.622 22.730 1.00 93.62 255 LEU A N 1
ATOM 1952 C CA . LEU A 1 255 ? -4.215 15.559 23.347 1.00 93.62 255 LEU A CA 1
ATOM 1953 C C . LEU A 1 255 ? -3.420 14.262 23.561 1.00 93.62 255 LEU A C 1
ATOM 1955 O O . LEU A 1 255 ? -3.638 13.572 24.555 1.00 93.62 255 LEU A O 1
ATOM 1959 N N . GLY A 1 256 ? -2.494 13.934 22.660 1.00 90.06 256 GLY A N 1
ATOM 1960 C CA . GLY A 1 256 ? -1.596 12.790 22.798 1.00 90.06 256 GLY A CA 1
ATOM 1961 C C . GLY A 1 256 ? -0.633 12.898 23.987 1.00 90.06 256 GLY A C 1
ATOM 1962 O O . GLY A 1 256 ? -0.436 11.923 24.726 1.00 90.06 256 GLY A O 1
ATOM 1963 N N . LYS A 1 257 ? -0.105 14.101 24.240 1.00 89.31 257 LYS A N 1
ATOM 1964 C CA . LYS A 1 257 ? 0.684 14.403 25.446 1.00 89.31 257 LYS A CA 1
ATOM 1965 C C . LYS A 1 257 ? -0.152 14.239 26.714 1.00 89.31 257 LYS A C 1
ATOM 1967 O O . LYS A 1 257 ? 0.267 13.510 27.613 1.00 89.31 257 LYS A O 1
ATOM 1972 N N . ILE A 1 258 ? -1.364 14.798 26.738 1.00 94.06 258 ILE A N 1
ATOM 1973 C CA . ILE A 1 258 ? -2.296 14.657 27.870 1.00 94.06 258 ILE A CA 1
ATOM 1974 C C . ILE A 1 258 ? -2.658 13.188 28.109 1.00 94.06 258 ILE A C 1
ATOM 1976 O O . ILE A 1 258 ? -2.716 12.741 29.250 1.00 94.06 258 ILE A O 1
ATOM 1980 N N . TYR A 1 259 ? -2.867 12.391 27.059 1.00 93.25 259 TYR A N 1
ATOM 1981 C CA . TYR A 1 259 ? -3.112 10.953 27.206 1.00 93.25 259 TYR A CA 1
ATOM 1982 C C . TYR A 1 259 ? -1.944 10.226 27.890 1.00 93.25 259 TYR A C 1
ATOM 1984 O O . TYR A 1 259 ? -2.153 9.328 28.718 1.00 93.25 259 TYR A O 1
ATOM 1992 N N . SER A 1 260 ? -0.715 10.590 27.525 1.00 89.94 260 SER A N 1
ATOM 1993 C CA . SER A 1 260 ? 0.500 10.012 28.101 1.00 89.94 260 SER A CA 1
ATOM 1994 C C . SER A 1 260 ? 0.648 10.415 29.568 1.00 89.94 260 SER A C 1
ATOM 1996 O O . SER A 1 260 ? 0.931 9.568 30.414 1.00 89.94 260 SER A O 1
ATOM 1998 N N . GLU A 1 261 ? 0.364 11.676 29.894 1.00 92.12 261 GLU A N 1
ATOM 1999 C CA . GLU A 1 261 ? 0.304 12.179 31.268 1.00 92.12 261 GLU A CA 1
ATOM 2000 C C . GLU A 1 261 ? -0.774 11.473 32.098 1.00 92.12 261 GLU A C 1
ATOM 2002 O O . GLU A 1 261 ? -0.471 10.944 33.167 1.00 92.12 261 GLU A O 1
ATOM 2007 N N . ALA A 1 262 ? -1.995 11.351 31.571 1.00 93.38 262 ALA A N 1
ATOM 2008 C CA . ALA A 1 262 ? -3.092 10.628 32.208 1.00 93.38 262 ALA A CA 1
ATOM 2009 C C . ALA A 1 262 ? -2.720 9.167 32.498 1.00 93.38 262 ALA A C 1
ATOM 2011 O O . ALA A 1 262 ? -3.042 8.624 33.555 1.00 93.38 262 ALA A O 1
ATOM 2012 N N . SER A 1 263 ? -2.028 8.520 31.555 1.00 91.75 263 SER A N 1
ATOM 2013 C CA . SER A 1 263 ? -1.583 7.133 31.709 1.00 91.75 263 SER A CA 1
ATOM 2014 C C . SER A 1 263 ? -0.520 7.003 32.804 1.00 91.75 263 SER A C 1
ATOM 2016 O O . SER A 1 263 ? -0.639 6.118 33.647 1.00 91.75 263 SER A O 1
ATOM 2018 N N . ARG A 1 264 ? 0.452 7.923 32.862 1.00 91.44 264 ARG A N 1
ATOM 2019 C CA . ARG A 1 264 ? 1.465 7.967 33.932 1.00 91.44 264 ARG A CA 1
ATOM 2020 C C . ARG A 1 264 ? 0.854 8.282 35.297 1.00 91.44 264 ARG A C 1
ATOM 2022 O O . ARG A 1 264 ? 1.278 7.707 36.294 1.00 91.44 264 ARG A O 1
ATOM 2029 N N . ALA A 1 265 ? -0.135 9.173 35.358 1.00 91.81 265 ALA A N 1
ATOM 2030 C CA . ALA A 1 265 ? -0.846 9.493 36.593 1.00 91.81 265 ALA A CA 1
ATOM 2031 C C . ALA A 1 265 ? -1.586 8.264 37.148 1.00 91.81 265 ALA A C 1
ATOM 2033 O O . ALA A 1 265 ? -1.493 7.986 38.340 1.00 91.81 265 ALA A O 1
ATOM 2034 N N . LEU A 1 266 ? -2.250 7.494 36.277 1.00 92.38 266 LEU A N 1
ATOM 2035 C CA . LEU A 1 266 ? -2.923 6.247 36.648 1.00 92.38 266 LEU A CA 1
ATOM 2036 C C . LEU A 1 266 ? -1.946 5.149 37.093 1.00 92.38 266 LEU A C 1
ATOM 2038 O O . LEU A 1 266 ? -2.239 4.428 38.042 1.00 92.38 266 LEU A O 1
ATOM 2042 N N . GLU A 1 267 ? -0.793 5.021 36.430 1.00 91.25 267 GLU A N 1
ATOM 2043 C CA . GLU A 1 267 ? 0.255 4.068 36.828 1.00 91.25 267 GLU A CA 1
ATOM 2044 C C . GLU A 1 267 ? 0.861 4.420 38.193 1.00 91.25 267 GLU A C 1
ATOM 2046 O O . GLU A 1 267 ? 1.058 3.536 39.023 1.00 91.25 267 GLU A O 1
ATOM 2051 N N . LYS A 1 268 ? 1.117 5.709 38.453 1.00 93.00 268 LYS A N 1
ATOM 2052 C CA . LYS A 1 268 ? 1.669 6.185 39.732 1.00 93.00 268 LYS A CA 1
ATOM 2053 C C . LYS A 1 268 ? 0.660 6.137 40.876 1.00 93.00 268 LYS A C 1
ATOM 2055 O O . LYS A 1 268 ? 1.048 5.892 42.013 1.00 93.00 268 LYS A O 1
ATOM 2060 N N . ASN A 1 269 ? -0.614 6.403 40.597 1.00 93.06 269 ASN A N 1
ATOM 2061 C CA . ASN A 1 269 ? -1.672 6.403 41.597 1.00 93.06 269 ASN A CA 1
ATOM 2062 C C . ASN A 1 269 ? -2.916 5.659 41.084 1.00 93.06 269 ASN A C 1
ATOM 2064 O O . ASN A 1 269 ? -3.808 6.281 40.502 1.00 93.06 269 ASN A O 1
ATOM 2068 N N . PRO A 1 270 ? -3.044 4.351 41.369 1.00 93.38 270 PRO A N 1
ATOM 2069 C CA . PRO A 1 270 ? -4.200 3.560 40.953 1.00 93.38 270 PRO A CA 1
ATOM 2070 C C . PRO A 1 270 ? -5.556 4.073 41.468 1.00 93.38 270 PRO A C 1
ATOM 2072 O O . PRO A 1 270 ? -6.584 3.744 40.875 1.00 93.38 270 PRO A O 1
ATOM 2075 N N . GLN A 1 271 ? -5.590 4.897 42.527 1.00 91.62 271 GLN A N 1
ATOM 2076 C CA . GLN A 1 271 ? -6.837 5.443 43.085 1.00 91.62 271 GLN A CA 1
ATOM 2077 C C . GLN A 1 271 ? -7.542 6.410 42.124 1.00 91.62 271 GLN A C 1
ATOM 2079 O O . GLN A 1 271 ? -8.767 6.523 42.155 1.00 91.62 271 GLN A O 1
ATOM 2084 N N . VAL A 1 272 ? -6.809 7.046 41.197 1.00 93.12 272 VAL A N 1
ATOM 2085 C CA . VAL A 1 272 ? -7.418 7.948 40.197 1.00 93.12 272 VAL A CA 1
ATOM 2086 C C . VAL A 1 272 ? -8.307 7.203 39.198 1.00 93.12 272 VAL A C 1
ATOM 2088 O O . VAL A 1 272 ? -9.092 7.826 38.484 1.00 93.12 272 VAL A O 1
ATOM 2091 N N . LYS A 1 273 ? -8.233 5.865 39.154 1.00 93.94 273 LYS A N 1
ATOM 2092 C CA . LYS A 1 273 ? -9.093 5.037 38.305 1.00 93.94 273 LYS A CA 1
ATOM 2093 C C . LYS A 1 273 ? -10.577 5.311 38.551 1.00 93.94 273 LYS A C 1
ATOM 2095 O O . LYS A 1 273 ? -11.327 5.415 37.589 1.00 93.94 273 LYS A O 1
ATOM 2100 N N . GLY A 1 274 ? -10.986 5.493 39.810 1.00 93.88 274 GLY A N 1
ATOM 2101 C CA . GLY A 1 274 ? -12.383 5.784 40.146 1.00 93.88 274 GLY A CA 1
ATOM 2102 C C . GLY A 1 274 ? -12.880 7.104 39.546 1.00 93.88 274 GLY A C 1
ATOM 2103 O O . GLY A 1 274 ? -14.028 7.191 39.108 1.00 93.88 274 GLY A O 1
ATOM 2104 N N . GLU A 1 275 ? -12.006 8.111 39.459 1.00 95.62 275 GLU A N 1
ATOM 2105 C CA . GLU A 1 275 ? -12.316 9.387 38.806 1.00 95.62 275 GLU A CA 1
ATOM 2106 C C . GLU A 1 275 ? -12.476 9.208 37.290 1.00 95.62 275 GLU A C 1
ATOM 2108 O O . GLU A 1 275 ? -13.453 9.680 36.709 1.00 95.62 275 GLU A O 1
ATOM 2113 N N . ILE A 1 276 ? -11.566 8.467 36.651 1.00 95.38 276 ILE A N 1
ATOM 2114 C CA . ILE A 1 276 ? -11.624 8.171 35.210 1.00 95.38 276 ILE A CA 1
ATOM 2115 C C . ILE A 1 276 ? -12.888 7.367 34.864 1.00 95.38 276 ILE A C 1
ATOM 2117 O O . ILE A 1 276 ? -13.589 7.694 33.904 1.00 95.38 276 ILE A O 1
ATOM 2121 N N . ASP A 1 277 ? -13.218 6.354 35.667 1.00 93.62 277 ASP A N 1
ATOM 2122 C CA . ASP A 1 277 ? -14.424 5.535 35.502 1.00 93.62 277 ASP A CA 1
ATOM 2123 C C . ASP A 1 277 ? -15.703 6.373 35.715 1.00 93.62 277 ASP A C 1
ATOM 2125 O O . ASP A 1 277 ? -16.746 6.104 35.115 1.00 93.62 277 ASP A O 1
ATOM 2129 N N . SER A 1 278 ? -15.648 7.424 36.543 1.00 95.00 278 SER A N 1
ATOM 2130 C CA . SER A 1 278 ? -16.737 8.401 36.688 1.00 95.00 278 SER A CA 1
ATOM 2131 C C . SER A 1 278 ? -16.939 9.238 35.418 1.00 95.00 278 SER A C 1
ATOM 2133 O O . SER A 1 278 ? -18.074 9.412 34.963 1.00 95.00 278 SER A O 1
ATOM 2135 N N . VAL A 1 279 ? -15.851 9.695 34.787 1.00 96.50 279 VAL A N 1
ATOM 2136 C CA . VAL A 1 279 ? -15.909 10.402 33.494 1.00 96.50 279 VAL A CA 1
ATOM 2137 C C . VAL A 1 279 ? -16.489 9.501 32.406 1.00 96.50 279 VAL A C 1
ATOM 2139 O O . VAL A 1 279 ? -17.363 9.933 31.654 1.00 96.50 279 VAL A O 1
ATOM 2142 N N . GLN A 1 280 ? -16.063 8.236 32.343 1.00 93.56 280 GLN A N 1
ATOM 2143 C CA . GLN A 1 280 ? -16.603 7.281 31.376 1.00 93.56 280 GLN A CA 1
ATOM 2144 C C . GLN A 1 280 ? -18.114 7.072 31.558 1.00 93.56 280 GLN A C 1
ATOM 2146 O O . GLN A 1 280 ? -18.863 7.205 30.591 1.00 93.56 280 GLN A O 1
ATOM 2151 N N . ARG A 1 281 ? -18.578 6.824 32.791 1.00 92.00 281 ARG A N 1
ATOM 2152 C CA . ARG A 1 281 ? -20.016 6.680 33.083 1.00 92.00 281 ARG A CA 1
ATOM 2153 C C . ARG A 1 281 ? -20.807 7.934 32.720 1.00 92.00 281 ARG A C 1
ATOM 2155 O O . ARG A 1 281 ? -21.914 7.831 32.201 1.00 92.00 281 ARG A O 1
ATOM 2162 N N . SER A 1 282 ? -20.234 9.113 32.949 1.00 95.12 282 SER A N 1
ATOM 2163 C CA . SER A 1 282 ? -20.871 10.386 32.601 1.00 95.12 282 SER A CA 1
ATOM 2164 C C . SER A 1 282 ? -21.013 10.568 31.084 1.00 95.12 282 SER A C 1
ATOM 2166 O O . SER A 1 282 ? -22.052 11.032 30.618 1.00 95.12 282 SER A O 1
ATOM 2168 N N . LEU A 1 283 ? -20.013 10.153 30.296 1.00 92.75 283 LEU A N 1
ATOM 2169 C CA . LEU A 1 283 ? -20.104 10.127 28.830 1.00 92.75 283 LEU A CA 1
ATOM 2170 C C . LEU A 1 283 ? -21.185 9.157 28.339 1.00 92.75 283 LEU A C 1
ATOM 2172 O O . LEU A 1 283 ? -21.975 9.514 27.469 1.00 92.75 283 LEU A O 1
ATOM 2176 N N . GLU A 1 284 ? -21.238 7.951 28.906 1.00 88.25 284 GLU A N 1
ATOM 2177 C CA . GLU A 1 284 ? -22.242 6.933 28.563 1.00 88.25 284 GLU A CA 1
ATOM 2178 C C . GLU A 1 284 ? -23.667 7.386 28.918 1.00 88.25 284 GLU A C 1
ATOM 2180 O O . GLU A 1 284 ? -24.609 7.113 28.173 1.00 88.25 284 GLU A O 1
ATOM 2185 N N . ALA A 1 285 ? -23.821 8.139 30.012 1.00 90.88 285 ALA A N 1
ATOM 2186 C CA . ALA A 1 285 ? -25.080 8.759 30.420 1.00 90.88 285 ALA A CA 1
ATOM 2187 C C . ALA A 1 285 ? -25.464 9.995 29.581 1.00 90.88 285 ALA A C 1
ATOM 2189 O O . ALA A 1 285 ? -26.554 10.541 29.757 1.00 90.88 285 ALA A O 1
ATOM 2190 N N . GLY A 1 286 ? -24.594 10.451 28.674 1.00 92.25 286 GLY A N 1
ATOM 2191 C CA . GLY A 1 286 ? -24.843 11.624 27.837 1.00 92.25 286 GLY A CA 1
ATOM 2192 C C . GLY A 1 286 ? -24.777 12.949 28.597 1.00 92.25 286 GLY A C 1
ATOM 2193 O O . GLY A 1 286 ? -25.455 13.904 28.210 1.00 92.25 286 GLY A O 1
ATOM 2194 N N . ASP A 1 287 ? -23.972 13.027 29.664 1.00 97.75 287 ASP A N 1
ATOM 2195 C CA . ASP A 1 287 ? -23.768 14.266 30.415 1.00 97.75 287 ASP A CA 1
ATOM 2196 C C . ASP A 1 287 ? -23.369 15.416 29.476 1.00 97.75 287 ASP A C 1
ATOM 2198 O O . ASP A 1 287 ? -22.501 15.268 28.607 1.00 97.75 287 ASP A O 1
ATOM 2202 N N . LYS A 1 288 ? -24.010 16.577 29.646 1.00 97.94 288 LYS A N 1
ATOM 2203 C CA . LYS A 1 288 ? -23.861 17.708 28.721 1.00 97.94 288 LYS A CA 1
ATOM 2204 C C . LYS A 1 288 ? -22.435 18.253 28.710 1.00 97.94 288 LYS A C 1
ATOM 2206 O O . LYS A 1 288 ? -21.942 18.596 27.634 1.00 97.94 288 LYS A O 1
ATOM 2211 N N . TYR A 1 289 ? -21.784 18.329 29.871 1.00 97.50 289 TYR A N 1
ATOM 2212 C CA . TYR A 1 289 ? -20.435 18.872 29.993 1.00 97.50 289 TYR A CA 1
ATOM 2213 C C . TYR A 1 289 ? -19.418 17.945 29.326 1.00 97.50 289 TYR A C 1
ATOM 2215 O O . TYR A 1 289 ? -18.713 18.352 28.396 1.00 97.50 289 TYR A O 1
ATOM 2223 N N . TRP A 1 290 ? -19.401 16.675 29.732 1.00 97.62 290 TRP A N 1
ATOM 2224 C CA . TRP A 1 290 ? -18.455 15.694 29.208 1.00 97.62 290 TRP A CA 1
ATOM 2225 C C . TRP A 1 290 ? -18.672 15.420 27.722 1.00 97.62 290 TRP A C 1
ATOM 2227 O O . TRP A 1 290 ? -17.706 15.349 26.962 1.00 97.62 290 TRP A O 1
ATOM 2237 N N . THR A 1 291 ? -19.927 15.357 27.268 1.00 96.94 291 THR A N 1
ATOM 2238 C CA . THR A 1 291 ? -20.251 15.177 25.845 1.00 96.94 291 THR A CA 1
ATOM 2239 C C . THR A 1 291 ? -19.780 16.364 25.004 1.00 96.94 291 THR A C 1
ATOM 2241 O O . THR A 1 291 ? -19.264 16.169 23.900 1.00 96.94 291 THR A O 1
ATOM 2244 N N . ALA A 1 292 ? -19.930 17.599 25.496 1.00 97.81 292 ALA A N 1
ATOM 2245 C CA . ALA A 1 292 ? -19.445 18.786 24.794 1.00 97.81 292 ALA A CA 1
ATOM 2246 C C . ALA A 1 292 ? -17.913 18.799 24.701 1.00 97.81 292 ALA A C 1
ATOM 2248 O O . ALA A 1 292 ? -17.363 19.048 23.622 1.00 97.81 292 ALA A O 1
ATOM 2249 N N . LEU A 1 293 ? -17.229 18.472 25.803 1.00 97.44 293 LEU A N 1
ATOM 2250 C CA . LEU A 1 293 ? -15.774 18.378 25.833 1.00 97.44 293 LEU A CA 1
ATOM 2251 C C . LEU A 1 293 ? -15.271 17.300 24.864 1.00 97.44 293 LEU A C 1
ATOM 2253 O O . LEU A 1 293 ? -14.437 17.604 24.012 1.00 97.44 293 LEU A O 1
ATOM 2257 N N . TRP A 1 294 ? -15.851 16.097 24.922 1.00 97.75 294 TRP A N 1
ATOM 2258 C CA . TRP A 1 294 ? -15.551 14.984 24.020 1.00 97.75 294 TRP A CA 1
ATOM 2259 C C . TRP A 1 294 ? -15.713 15.362 22.551 1.00 97.75 294 TRP A C 1
ATOM 2261 O O . TRP A 1 294 ? -14.802 15.144 21.757 1.00 97.75 294 TRP A O 1
ATOM 2271 N N . ARG A 1 295 ? -16.852 15.951 22.159 1.00 97.44 295 ARG A N 1
ATOM 2272 C CA . ARG A 1 295 ? -17.095 16.341 20.759 1.00 97.44 295 ARG A CA 1
ATOM 2273 C C . ARG A 1 295 ? -16.032 17.314 20.256 1.00 97.44 295 ARG A C 1
ATOM 2275 O O . ARG A 1 295 ? -15.551 17.161 19.133 1.00 97.44 295 ARG A O 1
ATOM 2282 N N . ARG A 1 296 ? -15.654 18.288 21.089 1.00 96.88 296 ARG A N 1
ATOM 2283 C CA . ARG A 1 296 ? -14.639 19.296 20.765 1.00 96.88 296 ARG A CA 1
ATOM 2284 C C . ARG A 1 296 ? -13.258 18.666 20.576 1.00 96.88 296 ARG A C 1
ATOM 2286 O O . ARG A 1 296 ? -12.642 18.873 19.534 1.00 96.88 296 ARG A O 1
ATOM 2293 N N . THR A 1 297 ? -12.786 17.878 21.537 1.00 97.25 297 THR A N 1
ATOM 2294 C CA . THR A 1 297 ? -11.448 17.261 21.494 1.00 97.25 297 THR A CA 1
ATOM 2295 C C . THR A 1 297 ? -11.356 16.156 20.442 1.00 97.25 297 THR A C 1
ATOM 2297 O O . THR A 1 297 ? -10.367 16.064 19.717 1.00 97.25 297 THR A O 1
ATOM 2300 N N . ARG A 1 298 ? -12.428 15.380 20.248 1.00 96.88 298 ARG A N 1
ATOM 2301 C CA . ARG A 1 298 ? -12.560 14.429 19.138 1.00 96.88 298 ARG A CA 1
ATOM 2302 C C . ARG A 1 298 ? -12.393 15.123 17.790 1.00 96.88 298 ARG A C 1
ATOM 2304 O O . ARG A 1 298 ? -11.681 14.609 16.931 1.00 96.88 298 ARG A O 1
ATOM 2311 N N . ALA A 1 299 ? -13.033 16.276 17.586 1.00 96.56 299 ALA A N 1
ATOM 2312 C CA . ALA A 1 299 ? -12.901 17.023 16.338 1.00 96.56 299 ALA A CA 1
ATOM 2313 C C . ALA A 1 299 ? -11.448 17.456 16.082 1.00 96.56 299 ALA A C 1
ATOM 2315 O O . ALA A 1 299 ? -11.001 17.399 14.938 1.00 96.56 299 ALA A O 1
ATOM 2316 N N . TRP A 1 300 ? -10.699 17.813 17.133 1.00 96.38 300 TRP A N 1
ATOM 2317 C CA . TRP A 1 300 ? -9.271 18.126 17.028 1.00 96.38 300 TRP A CA 1
ATOM 2318 C C . TRP A 1 300 ? -8.453 16.923 16.558 1.00 96.38 300 TRP A C 1
ATOM 2320 O O . TRP A 1 300 ? -7.749 17.035 15.557 1.00 96.38 300 TRP A O 1
ATOM 2330 N N . SER A 1 301 ? -8.599 15.762 17.210 1.00 95.88 301 SER A N 1
ATOM 2331 C CA . SER A 1 301 ? -7.894 14.543 16.786 1.00 95.88 301 SER A CA 1
ATOM 2332 C C . SER A 1 301 ? -8.230 14.163 15.345 1.00 95.88 301 SER A C 1
ATOM 2334 O O . SER A 1 301 ? -7.339 13.866 14.561 1.00 95.88 301 SER A O 1
ATOM 2336 N N . ILE A 1 302 ? -9.510 14.196 14.963 1.00 96.00 302 ILE A N 1
ATOM 2337 C CA . ILE A 1 302 ? -9.922 13.814 13.607 1.00 96.00 302 ILE A CA 1
ATOM 2338 C C . ILE A 1 302 ? -9.400 14.789 12.547 1.00 96.00 302 ILE A C 1
ATOM 2340 O O . ILE A 1 302 ? -9.080 14.349 11.444 1.00 96.00 302 ILE A O 1
ATOM 2344 N N . ALA A 1 303 ? -9.301 16.087 12.846 1.00 95.06 303 ALA A N 1
ATOM 2345 C CA . ALA A 1 303 ? -8.719 17.057 11.920 1.00 95.06 303 ALA A CA 1
ATOM 2346 C C . ALA A 1 303 ? -7.235 16.761 11.643 1.00 95.06 303 ALA A C 1
ATOM 2348 O O . ALA A 1 303 ? -6.827 16.738 10.484 1.00 95.06 303 ALA A O 1
ATOM 2349 N N . GLU A 1 304 ? -6.459 16.462 12.685 1.00 93.62 304 GLU A N 1
ATOM 2350 C CA . GLU A 1 304 ? -5.033 16.135 12.564 1.00 93.62 304 GLU A CA 1
ATOM 2351 C C . GLU A 1 304 ? -4.815 14.794 11.849 1.00 93.62 304 GLU A C 1
ATOM 2353 O O . GLU A 1 304 ? -4.074 14.721 10.872 1.00 93.62 304 GLU A O 1
ATOM 2358 N N . ILE A 1 305 ? -5.569 13.755 12.226 1.00 95.44 305 ILE A N 1
ATOM 2359 C CA . ILE A 1 305 ? -5.532 12.450 11.550 1.00 95.44 305 ILE A CA 1
ATOM 2360 C C . ILE A 1 305 ? -5.865 12.610 10.056 1.00 95.44 305 ILE A C 1
ATOM 2362 O O . ILE A 1 305 ? -5.185 12.046 9.200 1.00 95.44 305 ILE A O 1
ATOM 2366 N N . LYS A 1 306 ? -6.881 13.411 9.705 1.00 96.00 306 LYS A N 1
ATOM 2367 C CA . LYS A 1 306 ? -7.216 13.703 8.300 1.00 96.00 306 LYS A CA 1
ATOM 2368 C C . LYS A 1 306 ? -6.075 14.395 7.558 1.00 96.00 306 LYS A C 1
ATOM 2370 O O . LYS A 1 306 ? -5.863 14.083 6.383 1.00 96.00 306 LYS A O 1
ATOM 2375 N N . ALA A 1 307 ? -5.369 15.318 8.210 1.00 94.50 307 ALA A N 1
ATOM 2376 C CA . ALA A 1 307 ? -4.222 16.001 7.621 1.00 94.50 307 ALA A CA 1
ATOM 2377 C C . ALA A 1 307 ? -3.103 15.003 7.300 1.00 94.50 307 ALA A C 1
ATOM 2379 O O . ALA A 1 307 ? -2.667 14.950 6.153 1.00 94.50 307 ALA A O 1
ATOM 2380 N N . VAL A 1 308 ? -2.751 14.127 8.248 1.00 94.94 308 VAL A N 1
ATOM 2381 C CA . VAL A 1 308 ? -1.739 13.075 8.052 1.00 94.94 308 VAL A CA 1
ATOM 2382 C C . VAL A 1 308 ? -2.116 12.130 6.907 1.00 94.94 308 VAL A C 1
ATOM 2384 O O . VAL A 1 308 ? -1.309 11.846 6.024 1.00 94.94 308 VAL A O 1
ATOM 2387 N N . PHE A 1 309 ? -3.366 11.664 6.862 1.00 96.31 309 PHE A N 1
ATOM 2388 C CA . PHE A 1 309 ? -3.827 10.780 5.786 1.00 96.31 309 PHE A CA 1
ATOM 2389 C C . PHE A 1 309 ? -3.795 11.474 4.419 1.00 96.31 309 PHE A C 1
ATOM 2391 O O . PHE A 1 309 ? -3.492 10.837 3.412 1.00 96.31 309 PHE A O 1
ATOM 2398 N N . THR A 1 310 ? -4.095 12.774 4.372 1.00 94.62 310 THR A N 1
ATOM 2399 C CA . THR A 1 310 ? -4.027 13.573 3.140 1.00 94.62 310 THR A CA 1
ATOM 2400 C C . THR A 1 310 ? -2.583 13.766 2.687 1.00 94.62 310 THR A C 1
ATOM 2402 O O . THR A 1 310 ? -2.298 13.586 1.504 1.00 94.62 310 THR A O 1
ATOM 2405 N N . GLU A 1 311 ? -1.675 14.063 3.617 1.00 93.31 311 GLU A N 1
ATOM 2406 C CA . GLU A 1 311 ? -0.238 14.209 3.370 1.00 93.31 311 GLU A CA 1
ATOM 2407 C C . GLU A 1 311 ? 0.369 12.921 2.792 1.00 93.31 311 GLU A C 1
ATOM 2409 O O . GLU A 1 311 ? 1.028 12.949 1.754 1.00 93.31 311 GLU A O 1
ATOM 2414 N N . LEU A 1 312 ? 0.037 11.769 3.384 1.00 94.62 312 LEU A N 1
ATOM 2415 C CA . LEU A 1 312 ? 0.439 10.435 2.914 1.00 94.62 312 LEU A CA 1
ATOM 2416 C C . LEU A 1 312 ? -0.369 9.954 1.690 1.00 94.62 312 LEU A C 1
ATOM 2418 O O . LEU A 1 312 ? -0.250 8.813 1.234 1.00 94.62 312 LEU A O 1
ATOM 2422 N N . GLY A 1 313 ? -1.215 10.824 1.136 1.00 93.19 313 GLY A N 1
ATOM 2423 C CA . GLY A 1 313 ? -1.930 10.626 -0.115 1.00 93.19 313 GLY A CA 1
ATOM 2424 C C . GLY A 1 313 ? -3.167 9.733 -0.033 1.00 93.19 313 GLY A C 1
ATOM 2425 O O . GLY A 1 313 ? -3.766 9.471 -1.071 1.00 93.19 313 GLY A O 1
ATOM 2426 N N . VAL A 1 314 ? -3.601 9.254 1.132 1.00 96.06 314 VAL A N 1
ATOM 2427 C CA . VAL A 1 314 ? -4.766 8.364 1.304 1.00 96.06 314 VAL A CA 1
ATOM 2428 C C . VAL A 1 314 ? -5.941 9.075 1.989 1.00 96.06 314 VAL A C 1
ATOM 2430 O O . VAL A 1 314 ? -6.328 8.720 3.101 1.00 96.06 314 VAL A O 1
ATOM 2433 N N . PRO A 1 315 ? -6.584 10.063 1.334 1.00 96.12 315 PRO A N 1
ATOM 2434 C CA . PRO A 1 315 ? -7.776 10.673 1.900 1.00 96.12 315 PRO A CA 1
ATOM 2435 C C . PRO A 1 315 ? -8.865 9.609 2.077 1.00 96.12 315 PRO A C 1
ATOM 2437 O O . PRO A 1 315 ? -9.139 8.801 1.181 1.00 96.12 315 PRO A O 1
ATOM 2440 N N . ILE A 1 316 ? -9.484 9.605 3.253 1.00 97.88 316 ILE A N 1
ATOM 2441 C CA . ILE A 1 316 ? -10.545 8.665 3.607 1.00 97.88 316 ILE A CA 1
ATOM 2442 C C . ILE A 1 316 ? -11.888 9.201 3.124 1.00 97.88 316 ILE A C 1
ATOM 2444 O O . ILE A 1 316 ? -12.319 10.279 3.542 1.00 97.88 316 ILE A O 1
ATOM 2448 N N . ARG A 1 317 ? -12.558 8.422 2.267 1.00 97.88 317 ARG A N 1
ATOM 2449 C CA . ARG A 1 317 ? -13.891 8.728 1.734 1.00 97.88 317 ARG A CA 1
ATOM 2450 C C . ARG A 1 317 ? -14.974 8.529 2.790 1.00 97.88 317 ARG A C 1
ATOM 2452 O O . ARG A 1 317 ? -15.879 9.353 2.874 1.00 97.88 317 ARG A O 1
ATOM 2459 N N . ARG A 1 318 ? -14.875 7.476 3.609 1.00 97.94 318 ARG A N 1
ATOM 2460 C CA . ARG A 1 318 ? -15.842 7.198 4.679 1.00 97.94 318 ARG A CA 1
ATOM 2461 C C . ARG A 1 318 ? -15.169 6.963 6.027 1.00 97.94 318 ARG A C 1
ATOM 2463 O O . ARG A 1 318 ? -14.477 5.974 6.232 1.00 97.94 318 ARG A O 1
ATOM 2470 N N . TRP A 1 319 ? -15.417 7.877 6.957 1.00 98.00 319 TRP A N 1
ATOM 2471 C CA . TRP A 1 319 ? -14.972 7.773 8.346 1.00 98.00 319 TRP A CA 1
ATOM 2472 C C . TRP A 1 319 ? -16.046 7.093 9.172 1.00 98.00 319 TRP A C 1
ATOM 2474 O O . TRP A 1 319 ? -17.048 7.740 9.459 1.00 98.00 319 TRP A O 1
ATOM 2484 N N . TYR A 1 320 ? -15.860 5.824 9.507 1.00 98.19 320 TYR A N 1
ATOM 2485 C CA . TYR A 1 320 ? -16.687 5.134 10.489 1.00 98.19 320 TYR A CA 1
ATOM 2486 C C . TYR A 1 320 ? -16.153 5.395 11.902 1.00 98.19 320 TYR A C 1
ATOM 2488 O O . TYR A 1 320 ? -15.003 5.783 12.050 1.00 98.19 320 TYR A O 1
ATOM 2496 N N . PHE A 1 321 ? -16.953 5.184 12.940 1.00 97.25 321 PHE A N 1
ATOM 2497 C CA . PHE A 1 321 ? -16.576 5.449 14.327 1.00 97.25 321 PHE A CA 1
ATOM 2498 C C . PHE A 1 321 ? -17.173 4.420 15.274 1.00 97.25 321 PHE A C 1
ATOM 2500 O O . PHE A 1 321 ? -18.336 4.051 15.124 1.00 97.25 321 PHE A O 1
ATOM 2507 N N . GLU A 1 322 ? -16.414 3.992 16.281 1.00 95.44 322 GLU A N 1
ATOM 2508 C CA . GLU A 1 322 ? -16.911 3.039 17.281 1.00 95.44 322 GLU A CA 1
ATOM 2509 C C . GLU A 1 322 ? -18.182 3.524 17.989 1.00 95.44 322 GLU A C 1
ATOM 2511 O O . GLU A 1 322 ? -19.094 2.735 18.246 1.00 95.44 322 GLU A O 1
ATOM 2516 N N . SER A 1 323 ? -18.272 4.827 18.266 1.00 93.88 323 SER A N 1
ATOM 2517 C CA . SER A 1 323 ? -19.468 5.439 18.851 1.00 93.88 323 SER A CA 1
ATOM 2518 C C . SER A 1 323 ? -20.721 5.289 17.972 1.00 93.88 323 SER A C 1
ATOM 2520 O O . SER A 1 323 ? -21.838 5.271 18.487 1.00 93.88 323 SER A O 1
ATOM 2522 N N . GLU A 1 324 ? -20.568 5.137 16.650 1.00 95.19 324 GLU A N 1
ATOM 2523 C CA . GLU A 1 324 ? -21.688 4.992 15.711 1.00 95.19 324 GLU A CA 1
ATOM 2524 C C . GLU A 1 324 ? -22.204 3.538 15.624 1.00 95.19 324 GLU A C 1
ATOM 2526 O O . GLU A 1 324 ? -23.350 3.308 15.230 1.00 95.19 324 GLU A O 1
ATOM 2531 N N . THR A 1 325 ? -21.368 2.552 15.967 1.00 96.00 325 THR A N 1
ATOM 2532 C CA . THR A 1 325 ? -21.655 1.112 15.824 1.00 96.00 325 THR A CA 1
ATOM 2533 C C . THR A 1 325 ? -21.995 0.432 17.145 1.00 96.00 325 THR A C 1
ATOM 2535 O O . THR A 1 325 ? -22.600 -0.639 17.131 1.00 96.00 325 THR A O 1
ATOM 2538 N N . GLU A 1 326 ? -21.697 1.057 18.284 1.00 92.50 326 GLU A N 1
ATOM 2539 C CA . GLU A 1 326 ? -21.942 0.495 19.613 1.00 92.50 326 GLU A CA 1
ATOM 2540 C C . GLU A 1 326 ? -23.418 0.161 19.884 1.00 92.50 326 GLU A C 1
ATOM 2542 O O . GLU A 1 326 ? -23.759 -0.987 20.186 1.00 92.50 326 GLU A O 1
ATOM 2547 N N . GLY A 1 327 ? -24.317 1.134 19.714 1.00 93.56 327 GLY A N 1
ATOM 2548 C CA . GLY A 1 327 ? -25.759 0.923 19.870 1.00 93.56 327 GLY A CA 1
ATOM 2549 C C . GLY A 1 327 ? -26.324 -0.134 18.905 1.00 93.56 327 GLY A C 1
ATOM 2550 O O . GLY A 1 327 ? -26.990 -1.073 19.356 1.00 93.56 327 GLY A O 1
ATOM 2551 N N . PRO A 1 328 ? -26.065 -0.028 17.584 1.00 96.69 328 PRO A N 1
ATOM 2552 C CA . PRO A 1 328 ? -26.417 -1.068 16.616 1.00 96.69 328 PRO A CA 1
ATOM 2553 C C . PRO A 1 328 ? -25.877 -2.461 16.967 1.00 96.69 328 PRO A C 1
ATOM 2555 O O . PRO A 1 328 ? -26.611 -3.440 16.843 1.00 96.69 328 PRO A O 1
ATOM 2558 N N . GLY A 1 329 ? -24.638 -2.556 17.452 1.00 96.62 329 GLY A N 1
ATOM 2559 C CA . GLY A 1 329 ? -24.022 -3.809 17.884 1.00 96.62 329 GLY A CA 1
ATOM 2560 C C . GLY A 1 329 ? -24.765 -4.443 19.054 1.00 96.62 329 GLY A C 1
ATOM 2561 O O . GLY A 1 329 ? -25.100 -5.625 19.002 1.00 96.62 329 GLY A O 1
ATOM 2562 N N . ARG A 1 330 ? -25.122 -3.656 20.078 1.00 95.31 330 ARG A N 1
ATOM 2563 C CA . ARG A 1 330 ? -25.902 -4.158 21.223 1.00 95.31 330 ARG A CA 1
ATOM 2564 C C . ARG A 1 330 ? -27.272 -4.698 20.797 1.00 95.31 330 ARG A C 1
ATOM 2566 O O . ARG A 1 330 ? -27.686 -5.751 21.280 1.00 95.31 330 ARG A O 1
ATOM 2573 N N . ARG A 1 331 ? -27.957 -4.021 19.866 1.00 96.81 331 ARG A N 1
ATOM 2574 C CA . ARG A 1 331 ? -29.228 -4.514 19.301 1.00 96.81 331 ARG A CA 1
ATOM 2575 C C . ARG A 1 331 ? -29.041 -5.832 18.554 1.00 96.81 331 ARG A C 1
ATOM 2577 O O . ARG A 1 331 ? -29.795 -6.771 18.797 1.00 96.81 331 ARG A O 1
ATOM 2584 N N . LEU A 1 332 ? -27.997 -5.925 17.728 1.00 97.19 332 LEU A N 1
ATOM 2585 C CA . LEU A 1 332 ? -27.668 -7.144 16.996 1.00 97.19 332 LEU A CA 1
ATOM 2586 C C . LEU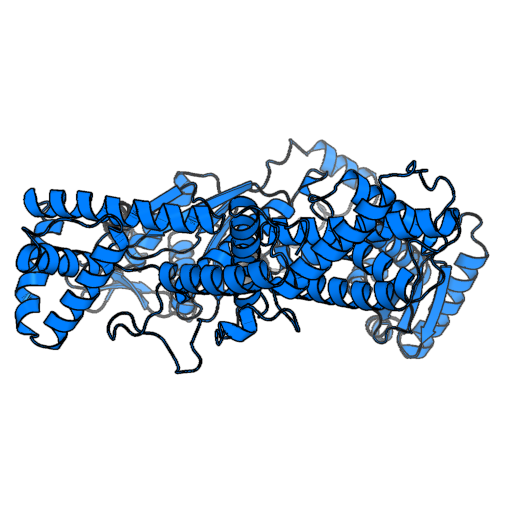 A 1 332 ? -27.420 -8.324 17.946 1.00 97.19 332 LEU A C 1
ATOM 2588 O O . LEU A 1 332 ? -27.972 -9.392 17.721 1.00 97.19 332 LEU A O 1
ATOM 2592 N N . VAL A 1 333 ? -26.671 -8.143 19.039 1.00 97.00 333 VAL A N 1
ATOM 2593 C CA . VAL A 1 333 ? -26.464 -9.209 20.043 1.00 97.00 333 VAL A CA 1
ATOM 2594 C C . VAL A 1 333 ? -27.800 -9.739 20.580 1.00 97.00 333 VAL A C 1
ATOM 2596 O O . VAL A 1 333 ? -27.986 -10.952 20.676 1.00 97.00 333 VAL A O 1
ATOM 2599 N N . GLY A 1 334 ? -28.747 -8.847 20.890 1.00 96.31 334 GLY A N 1
ATOM 2600 C CA . GLY A 1 334 ? -30.085 -9.233 21.344 1.00 96.31 334 GLY A CA 1
ATOM 2601 C C . GLY A 1 334 ? -30.863 -10.048 20.304 1.00 96.31 334 GLY A C 1
ATOM 2602 O O . GLY A 1 334 ? -31.525 -11.023 20.655 1.00 96.31 334 GLY A O 1
ATOM 2603 N N . GLU A 1 335 ? -30.755 -9.696 19.021 1.00 97.00 335 GLU A N 1
ATOM 2604 C CA . GLU A 1 335 ? -31.340 -10.478 17.922 1.00 97.00 335 GLU A CA 1
ATOM 2605 C C . GLU A 1 335 ? -30.696 -11.863 17.789 1.00 97.00 335 GLU A C 1
ATOM 2607 O O . GLU A 1 335 ? -31.397 -12.850 17.570 1.00 97.00 335 GLU A O 1
ATOM 2612 N N . LEU A 1 336 ? -29.371 -11.952 17.932 1.00 97.25 336 LEU A N 1
ATOM 2613 C CA . LEU A 1 336 ? -28.635 -13.213 17.812 1.00 97.25 336 LEU A CA 1
ATOM 2614 C C . LEU A 1 336 ? -28.949 -14.186 18.950 1.00 97.25 336 LEU A C 1
ATOM 2616 O O . LEU A 1 336 ? -29.051 -15.385 18.693 1.00 97.25 336 LEU A O 1
ATOM 2620 N N . LEU A 1 337 ? -29.154 -13.678 20.170 1.00 96.50 337 LEU A N 1
ATOM 2621 C CA . LEU A 1 337 ? -29.636 -14.469 21.307 1.00 96.50 337 LEU A CA 1
ATOM 2622 C C . LEU A 1 337 ? -31.026 -15.054 21.026 1.00 96.50 337 LEU A C 1
ATOM 2624 O O . LEU A 1 337 ? -31.243 -16.245 21.216 1.00 96.50 337 LEU A O 1
ATOM 2628 N N . LYS A 1 338 ? -31.957 -14.238 20.512 1.00 96.56 338 LYS A N 1
ATOM 2629 C CA . LYS A 1 338 ? -33.316 -14.695 20.161 1.00 96.56 338 LYS A CA 1
ATOM 2630 C C . LYS A 1 338 ? -33.322 -15.751 19.053 1.00 96.56 338 LYS A C 1
ATOM 2632 O O . LYS A 1 338 ? -34.180 -16.622 19.053 1.00 96.56 338 LYS A O 1
ATOM 2637 N N . LYS A 1 339 ? -32.377 -15.671 18.111 1.00 95.62 339 LYS A N 1
ATOM 2638 C CA . LYS A 1 339 ? -32.222 -16.630 17.005 1.00 95.62 339 LYS A CA 1
ATOM 2639 C C . LYS A 1 339 ? -31.446 -17.897 17.387 1.00 95.62 339 LYS A C 1
ATOM 2641 O O . LYS A 1 339 ? -31.246 -18.743 16.525 1.00 95.62 339 LYS A O 1
ATOM 2646 N N . GLY A 1 340 ? -30.956 -18.008 18.625 1.00 95.25 340 GLY A N 1
ATOM 2647 C CA . GLY A 1 340 ? -30.128 -19.135 19.069 1.00 95.25 340 GLY A CA 1
ATOM 2648 C C . GLY A 1 340 ? -28.739 -19.199 18.420 1.00 95.25 340 GLY A C 1
ATOM 2649 O O . GLY A 1 340 ? -28.046 -20.200 18.556 1.00 95.25 340 GLY A O 1
ATOM 2650 N N . VAL A 1 341 ? -28.314 -18.147 17.709 1.00 95.88 341 VAL A N 1
ATOM 2651 C CA . VAL A 1 341 ? -26.982 -18.087 17.080 1.00 95.88 341 VAL A CA 1
ATOM 2652 C C . VAL A 1 341 ? -25.911 -17.687 18.097 1.00 95.88 341 VAL A C 1
ATOM 2654 O O . VAL A 1 341 ? -24.779 -18.167 18.034 1.00 95.88 341 VAL A O 1
ATOM 2657 N N . ALA A 1 342 ? -26.274 -16.803 19.030 1.00 97.31 342 ALA A N 1
ATOM 2658 C CA . ALA A 1 342 ? -25.467 -16.463 20.194 1.00 97.31 342 ALA A CA 1
ATOM 2659 C C . ALA A 1 342 ? -26.068 -17.098 21.452 1.00 97.31 342 ALA A C 1
ATOM 2661 O O . ALA A 1 342 ? -27.281 -17.276 21.543 1.00 97.31 342 ALA A O 1
ATOM 2662 N N . GLN A 1 343 ? -25.227 -17.376 22.444 1.00 96.94 343 GLN A N 1
ATOM 2663 C CA . GLN A 1 343 ? -25.638 -17.985 23.707 1.00 96.94 343 GLN A CA 1
ATOM 2664 C C . GLN A 1 343 ? -24.967 -17.321 24.905 1.00 96.94 343 GLN A C 1
ATOM 2666 O O . GLN A 1 343 ? -23.913 -16.688 24.784 1.00 96.94 343 GLN A O 1
ATOM 2671 N N . LYS A 1 344 ? -25.580 -17.473 26.080 1.00 96.69 344 LYS A N 1
ATOM 2672 C CA . LYS A 1 344 ? -24.946 -17.104 27.344 1.00 96.69 344 LYS A CA 1
ATOM 2673 C C . LYS A 1 344 ? -23.964 -18.194 27.765 1.00 96.69 344 LYS A C 1
ATOM 2675 O O . LYS A 1 344 ? -24.297 -19.370 27.729 1.00 96.69 344 LYS A O 1
ATOM 2680 N N . SER A 1 345 ? -22.770 -17.794 28.184 1.00 94.94 345 SER A N 1
ATOM 2681 C CA . SER A 1 345 ? -21.759 -18.677 28.763 1.00 94.94 345 SER A CA 1
ATOM 2682 C C . SER A 1 345 ? -21.033 -17.925 29.872 1.00 94.94 345 SER A C 1
ATOM 2684 O O . SER A 1 345 ? -20.509 -16.837 29.636 1.00 94.94 345 SER A O 1
ATOM 2686 N N . GLN A 1 346 ? -21.073 -18.465 31.094 1.00 92.62 346 GLN A N 1
ATOM 2687 C CA . GLN A 1 346 ? -20.482 -17.844 32.292 1.00 92.62 346 GLN A CA 1
ATOM 2688 C C . GLN A 1 346 ? -20.917 -16.371 32.483 1.00 92.62 346 GLN A C 1
ATOM 2690 O O . GLN A 1 346 ? -20.116 -15.484 32.764 1.00 92.62 346 GLN A O 1
ATOM 2695 N N . GLY A 1 347 ? -22.202 -16.083 32.248 1.00 90.50 347 GLY A N 1
ATOM 2696 C CA . GLY A 1 347 ? -22.789 -14.735 32.315 1.00 90.50 347 GLY A CA 1
ATOM 2697 C C . GLY A 1 347 ? -22.528 -13.848 31.088 1.00 90.50 347 GLY A C 1
ATOM 2698 O O . GLY A 1 347 ? -23.330 -12.964 30.778 1.00 90.50 347 GLY A O 1
ATOM 2699 N N . ALA A 1 348 ? -21.461 -14.106 30.335 1.00 96.00 348 ALA A N 1
ATOM 2700 C CA . ALA A 1 348 ? -21.135 -13.397 29.106 1.00 96.00 348 ALA A CA 1
ATOM 2701 C C . ALA A 1 348 ? -21.927 -13.927 27.895 1.00 96.00 348 ALA A C 1
ATOM 2703 O O . ALA A 1 348 ? -22.589 -14.958 27.978 1.00 96.00 348 ALA A O 1
ATOM 2704 N N . THR A 1 349 ? -21.897 -13.216 26.763 1.00 97.75 349 THR A N 1
ATOM 2705 C CA . THR A 1 349 ? -22.573 -13.631 25.517 1.00 97.75 349 THR A CA 1
ATOM 2706 C C . THR A 1 349 ? -21.548 -13.961 24.444 1.00 97.75 349 THR A C 1
ATOM 2708 O O . THR A 1 349 ? -20.702 -13.122 24.128 1.00 97.75 349 THR A O 1
ATOM 2711 N N . ILE A 1 350 ? -21.643 -15.156 23.866 1.00 97.94 350 ILE A N 1
ATOM 2712 C CA . ILE A 1 350 ? -20.686 -15.678 22.887 1.00 97.94 350 ILE A CA 1
ATOM 2713 C C . ILE A 1 350 ? -21.386 -16.180 21.619 1.00 97.94 350 ILE A C 1
ATOM 2715 O O . ILE A 1 350 ? -22.563 -16.540 21.654 1.00 97.94 350 ILE A O 1
ATOM 2719 N N . ILE A 1 351 ? -20.635 -16.268 20.522 1.00 98.00 351 ILE A N 1
ATOM 2720 C CA . ILE A 1 351 ? -20.938 -17.134 19.377 1.00 98.00 351 ILE A CA 1
ATOM 2721 C C . ILE A 1 351 ? -19.954 -18.298 19.438 1.00 98.00 351 ILE A C 1
ATOM 2723 O O . ILE A 1 351 ? -18.743 -18.084 19.457 1.00 98.00 351 ILE A O 1
ATOM 2727 N N . ASP A 1 352 ? -20.463 -19.523 19.501 1.00 97.25 352 ASP A N 1
ATOM 2728 C CA . ASP A 1 352 ? -19.614 -20.713 19.516 1.00 97.25 352 ASP A CA 1
ATOM 2729 C C . ASP A 1 352 ? -19.116 -21.037 18.100 1.00 97.25 352 ASP A C 1
ATOM 2731 O O . ASP A 1 352 ? -19.924 -21.272 17.197 1.00 97.25 352 ASP A O 1
ATOM 2735 N N . LEU A 1 353 ? -17.798 -21.029 17.910 1.00 97.38 353 LEU A N 1
ATOM 2736 C CA . LEU A 1 353 ? -17.096 -21.349 16.665 1.00 97.38 353 LEU A CA 1
ATOM 2737 C C . LEU A 1 353 ? -16.172 -22.568 16.841 1.00 97.38 353 LEU A C 1
ATOM 2739 O O . LEU A 1 353 ? -15.229 -22.760 16.072 1.00 97.38 353 LEU A O 1
ATOM 2743 N N . SER A 1 354 ? -16.411 -23.399 17.859 1.00 95.12 354 SER A N 1
ATOM 2744 C CA . SER A 1 354 ? -15.581 -24.576 18.152 1.00 95.12 354 SER A CA 1
ATOM 2745 C C . SER A 1 354 ? -15.581 -25.592 17.006 1.00 95.12 354 SER A C 1
ATOM 2747 O O . SER A 1 354 ? -14.543 -26.181 16.726 1.00 95.12 354 SER A O 1
ATOM 2749 N N . ALA A 1 355 ? -16.694 -25.721 16.273 1.00 92.50 355 ALA A N 1
ATOM 2750 C CA . ALA A 1 355 ? -16.783 -26.559 15.072 1.00 92.50 355 ALA A CA 1
ATOM 2751 C C . ALA A 1 355 ? -15.843 -26.107 13.933 1.00 92.50 355 ALA A C 1
ATOM 2753 O O . ALA A 1 355 ? -15.425 -26.926 13.124 1.00 92.50 355 ALA A O 1
ATOM 2754 N N . GLU A 1 356 ? -15.475 -24.822 13.890 1.00 92.06 356 GLU A N 1
ATOM 2755 C CA . GLU A 1 356 ? -14.503 -24.259 12.939 1.00 92.06 356 GLU A CA 1
ATOM 2756 C C . GLU A 1 356 ? -13.068 -24.254 13.513 1.00 92.06 356 GLU A C 1
ATOM 2758 O O . GLU A 1 356 ? -12.158 -23.692 12.907 1.00 92.06 356 GLU A O 1
ATOM 2763 N N . GLY A 1 357 ? -12.848 -24.828 14.705 1.00 95.69 357 GLY A N 1
ATOM 2764 C CA . GLY A 1 357 ? -11.560 -24.788 15.408 1.00 95.69 357 GLY A CA 1
ATOM 2765 C C . GLY A 1 357 ? -11.195 -23.407 15.971 1.00 95.69 357 GLY A C 1
ATOM 2766 O O . GLY A 1 357 ? -10.032 -23.154 16.276 1.00 95.69 357 GLY A O 1
ATOM 2767 N N . LEU A 1 358 ? -12.169 -22.495 16.099 1.00 95.94 358 LEU A N 1
ATOM 2768 C CA . LEU A 1 358 ? -11.953 -21.090 16.482 1.00 95.94 358 LEU A CA 1
ATOM 2769 C C . LEU A 1 358 ? -12.455 -20.739 17.896 1.00 95.94 358 LEU A C 1
ATOM 2771 O O . LEU A 1 358 ? -12.291 -19.600 18.340 1.00 95.94 358 LEU A O 1
ATOM 2775 N N . GLY A 1 359 ? -13.037 -21.702 18.616 1.00 96.06 359 GLY A N 1
ATOM 2776 C CA . GLY A 1 359 ? -13.467 -21.562 20.012 1.00 96.06 359 GLY A CA 1
ATOM 2777 C C . GLY A 1 359 ? -14.632 -20.587 20.227 1.00 96.06 359 GLY A C 1
ATOM 2778 O O . GLY A 1 359 ? -15.426 -20.322 19.328 1.00 96.06 359 GLY A O 1
ATOM 2779 N N . ALA A 1 360 ? -14.756 -20.047 21.442 1.00 96.19 360 ALA A N 1
ATOM 2780 C CA . ALA A 1 360 ? -15.828 -19.117 21.795 1.00 96.19 360 ALA A CA 1
ATOM 2781 C C . ALA A 1 360 ? -15.485 -17.671 21.399 1.00 96.19 360 ALA A C 1
ATOM 2783 O O . ALA A 1 360 ? -14.536 -17.081 21.918 1.00 96.19 360 ALA A O 1
ATOM 2784 N N . PHE A 1 361 ? -16.300 -17.062 20.535 1.00 97.69 361 PHE A N 1
ATOM 2785 C CA . PHE A 1 361 ? -16.165 -15.655 20.168 1.00 97.69 361 PHE A CA 1
ATOM 2786 C C . PHE A 1 361 ? -17.023 -14.772 21.074 1.00 97.69 361 PHE A C 1
ATOM 2788 O O . PHE A 1 361 ? -18.250 -14.742 20.965 1.00 97.69 361 PHE A O 1
ATOM 2795 N N . LEU A 1 362 ? -16.377 -14.066 22.000 1.00 97.44 362 LEU A N 1
ATOM 2796 C CA . LEU A 1 362 ? -17.036 -13.214 22.987 1.00 97.44 362 LEU A CA 1
ATOM 2797 C C . LEU A 1 362 ? -17.558 -11.913 22.357 1.00 97.44 362 LEU A C 1
ATOM 2799 O O . LEU A 1 362 ? -16.775 -11.066 21.933 1.00 97.44 362 LEU A O 1
ATOM 2803 N N . ILE A 1 363 ? -18.882 -11.727 22.360 1.00 97.19 363 ILE A N 1
ATOM 2804 C C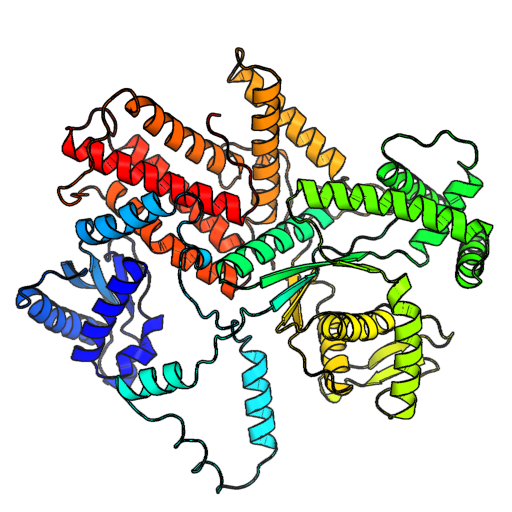A . ILE A 1 363 ? -19.557 -10.576 21.732 1.00 97.19 363 ILE A CA 1
ATOM 2805 C C . ILE A 1 363 ? -20.238 -9.631 22.725 1.00 97.19 363 ILE A C 1
ATOM 2807 O O . ILE A 1 363 ? -20.701 -8.573 22.315 1.00 97.19 363 ILE A O 1
ATOM 2811 N N . LEU A 1 364 ? -20.340 -9.980 24.009 1.00 96.19 364 LEU A N 1
ATOM 2812 C CA . LEU A 1 364 ? -20.796 -9.077 25.073 1.00 96.19 364 LEU A CA 1
ATOM 2813 C C . LEU A 1 364 ? -20.306 -9.598 26.424 1.00 96.19 364 LEU A C 1
ATOM 2815 O O . LEU A 1 364 ? -20.435 -10.794 26.694 1.00 96.19 364 LEU A O 1
ATOM 2819 N N . LYS A 1 365 ? -19.779 -8.725 27.284 1.00 94.38 365 LYS A N 1
ATOM 2820 C CA . LYS A 1 365 ? -19.358 -9.110 28.639 1.00 94.38 365 LYS A CA 1
ATOM 2821 C C . LYS A 1 365 ? -20.554 -9.429 29.550 1.00 94.38 365 LYS A C 1
ATOM 2823 O O . LYS A 1 365 ? -21.706 -9.155 29.206 1.00 94.38 365 LYS A O 1
ATOM 2828 N N . SER A 1 366 ? -20.277 -10.025 30.710 1.00 93.12 366 SER A N 1
ATOM 2829 C CA . SER A 1 366 ? -21.284 -10.372 31.724 1.00 93.12 366 SER A CA 1
ATOM 2830 C C . SER A 1 366 ? -21.967 -9.151 32.345 1.00 93.12 366 SER A C 1
ATOM 2832 O O . SER A 1 366 ? -23.159 -9.202 32.626 1.00 93.12 366 SER A O 1
ATOM 2834 N N . ASP A 1 367 ? -21.242 -8.040 32.473 1.00 87.00 367 ASP A N 1
ATOM 2835 C CA . ASP A 1 367 ? -21.737 -6.731 32.927 1.00 87.00 367 ASP A CA 1
ATOM 2836 C C . ASP A 1 367 ? -22.527 -5.960 31.845 1.00 87.00 367 ASP A C 1
ATOM 2838 O O . ASP A 1 367 ? -23.000 -4.851 32.080 1.00 87.00 367 ASP A O 1
ATOM 2842 N N . GLY A 1 368 ? -22.674 -6.530 30.642 1.00 85.62 368 GLY A N 1
ATOM 2843 C CA . GLY A 1 368 ? -23.339 -5.891 29.507 1.00 85.62 368 GLY A CA 1
ATOM 2844 C C . GLY A 1 368 ? -22.470 -4.896 28.732 1.00 85.62 368 GLY A C 1
ATOM 2845 O O . GLY A 1 368 ? -22.960 -4.298 27.770 1.00 85.62 368 GLY A O 1
ATOM 2846 N N . THR A 1 369 ? -21.193 -4.731 29.089 1.00 87.12 369 THR A N 1
ATOM 2847 C CA . THR A 1 369 ? -20.248 -3.866 28.372 1.00 87.12 369 THR A CA 1
ATOM 2848 C C . THR A 1 369 ? -19.978 -4.405 26.962 1.00 87.12 369 THR A C 1
ATOM 2850 O O . THR A 1 369 ? -19.786 -5.612 26.758 1.00 87.12 369 THR A O 1
ATOM 2853 N N . THR A 1 370 ? -19.965 -3.504 25.972 1.00 91.00 370 THR A N 1
ATOM 2854 C CA . THR A 1 370 ? -19.684 -3.850 24.570 1.00 91.00 370 THR A CA 1
ATOM 2855 C C . THR A 1 370 ? -18.188 -4.077 24.330 1.00 91.00 370 THR A C 1
ATOM 2857 O O . THR A 1 370 ? -17.328 -3.619 25.082 1.00 91.00 370 THR A O 1
ATOM 2860 N N . LEU A 1 371 ? -17.868 -4.836 23.285 1.00 92.75 371 LEU A N 1
ATOM 2861 C CA . LEU A 1 371 ? -16.510 -5.199 22.875 1.00 92.75 371 LEU A CA 1
ATOM 2862 C C . LEU A 1 371 ? -16.289 -4.809 21.411 1.00 92.75 371 LEU A C 1
ATOM 2864 O O . LEU A 1 371 ? -17.252 -4.552 20.689 1.00 92.75 371 LEU A O 1
ATOM 2868 N N . TYR A 1 372 ? -15.040 -4.863 20.940 1.00 93.56 372 TYR A N 1
ATOM 2869 C CA . TYR A 1 372 ? -14.738 -4.711 19.511 1.00 93.56 372 TYR A CA 1
ATOM 2870 C C . TYR A 1 372 ? -15.573 -5.670 18.655 1.00 93.56 372 TYR A C 1
ATOM 2872 O O . TYR A 1 372 ? -16.227 -5.230 17.717 1.00 93.56 372 TYR A O 1
ATOM 2880 N N . ALA A 1 373 ? -15.693 -6.935 19.074 1.00 96.31 373 ALA A N 1
ATOM 2881 C CA . ALA A 1 373 ? -16.524 -7.935 18.404 1.00 96.31 373 ALA A CA 1
ATOM 2882 C C . ALA A 1 373 ? -17.988 -7.485 18.233 1.00 96.31 373 ALA A C 1
ATOM 2884 O O . ALA A 1 373 ? -18.575 -7.655 17.166 1.00 96.31 373 ALA A O 1
ATOM 2885 N N . THR A 1 374 ? -18.577 -6.865 19.263 1.00 96.31 374 THR A N 1
ATOM 2886 C CA . THR A 1 374 ? -19.947 -6.329 19.215 1.00 96.31 374 THR A CA 1
ATOM 2887 C C . THR A 1 374 ? -20.091 -5.275 18.121 1.00 96.31 374 THR A C 1
ATOM 2889 O O . THR A 1 374 ? -21.052 -5.283 17.350 1.00 96.31 374 THR A O 1
ATOM 2892 N N . LYS A 1 375 ? -19.133 -4.346 18.087 1.00 96.62 375 LYS A N 1
ATOM 2893 C CA . LYS A 1 375 ? -19.149 -3.168 17.226 1.00 96.62 375 LYS A CA 1
ATOM 2894 C C . LYS A 1 375 ? -18.808 -3.533 15.777 1.00 96.62 375 LYS A C 1
ATOM 2896 O O . LYS A 1 375 ? -19.466 -3.049 14.860 1.00 96.62 375 LYS A O 1
ATOM 2901 N N . ASP A 1 376 ? -17.869 -4.452 15.567 1.00 97.69 376 ASP A N 1
ATOM 2902 C CA . ASP A 1 376 ? -17.410 -4.877 14.240 1.00 97.69 376 ASP A CA 1
ATOM 2903 C C . ASP A 1 376 ? -18.443 -5.720 13.487 1.00 97.69 376 ASP A C 1
ATOM 2905 O O . ASP A 1 376 ? -18.593 -5.567 12.272 1.00 97.69 376 ASP A O 1
ATOM 2909 N N . LEU A 1 377 ? -19.233 -6.543 14.192 1.00 98.06 377 LEU A N 1
ATOM 2910 C CA . LEU A 1 377 ? -20.380 -7.231 13.585 1.00 98.06 377 LEU A CA 1
ATOM 2911 C C . LEU A 1 377 ? -21.384 -6.226 12.995 1.00 98.06 377 LEU A C 1
ATOM 2913 O O . LEU A 1 377 ? -21.890 -6.411 11.883 1.00 98.06 377 LEU A O 1
ATOM 2917 N N . ALA A 1 378 ? -21.656 -5.137 13.719 1.00 98.06 378 ALA A N 1
ATOM 2918 C CA . ALA A 1 378 ? -22.514 -4.063 13.232 1.00 98.06 378 ALA A CA 1
ATOM 2919 C C . ALA A 1 378 ? -21.851 -3.244 12.116 1.00 98.06 378 ALA A C 1
ATOM 2921 O O . ALA A 1 378 ? -22.523 -2.894 11.143 1.00 98.06 378 ALA A O 1
ATOM 2922 N N . LEU A 1 379 ? -20.546 -2.975 12.218 1.00 98.31 379 LEU A N 1
ATOM 2923 C CA . LEU A 1 379 ? -19.784 -2.258 11.197 1.00 98.31 379 LEU A CA 1
ATOM 2924 C C . LEU A 1 379 ? -19.826 -2.984 9.849 1.00 98.31 379 LEU A C 1
ATOM 2926 O O . LEU A 1 379 ? -20.082 -2.353 8.823 1.00 98.31 379 LEU A O 1
ATOM 2930 N N . ALA A 1 380 ? -19.620 -4.304 9.841 1.00 98.00 380 ALA A N 1
ATOM 2931 C CA . ALA A 1 380 ? -19.660 -5.108 8.623 1.00 98.00 380 ALA A CA 1
ATOM 2932 C C . ALA A 1 380 ? -21.018 -4.983 7.915 1.00 98.00 380 ALA A C 1
ATOM 2934 O O . ALA A 1 380 ? -21.075 -4.659 6.727 1.00 98.00 380 ALA A O 1
ATOM 2935 N N . LYS A 1 381 ? -22.123 -5.131 8.660 1.00 97.12 381 LYS A N 1
ATOM 2936 C CA . LYS A 1 381 ? -23.476 -4.913 8.126 1.00 97.12 381 LYS A CA 1
ATOM 2937 C C . LYS A 1 381 ? -23.671 -3.488 7.610 1.00 97.12 381 LYS A C 1
ATOM 2939 O O . LYS A 1 381 ? -24.213 -3.308 6.522 1.00 97.12 381 LYS A O 1
ATOM 2944 N N . LYS A 1 382 ? -23.210 -2.483 8.359 1.00 97.94 382 LYS A N 1
ATOM 2945 C CA . LYS A 1 382 ? -23.337 -1.067 7.992 1.00 97.94 382 LYS A CA 1
ATOM 2946 C C . LYS A 1 382 ? -22.636 -0.756 6.669 1.00 97.94 382 LYS A C 1
ATOM 2948 O O . LYS A 1 382 ? -23.250 -0.138 5.807 1.00 97.94 382 LYS A O 1
ATOM 2953 N N . LYS A 1 383 ? -21.404 -1.235 6.471 1.00 98.25 383 LYS A N 1
ATOM 2954 C CA . LYS A 1 383 ? -20.629 -1.023 5.235 1.00 98.25 383 LYS A CA 1
ATOM 2955 C C . LYS A 1 383 ? -21.352 -1.533 3.989 1.00 98.25 383 LYS A C 1
ATOM 2957 O O . LYS A 1 383 ? -21.429 -0.815 2.999 1.00 98.25 383 LYS A O 1
ATOM 2962 N N . PHE A 1 384 ? -21.897 -2.749 4.049 1.00 97.25 384 PHE A N 1
ATOM 2963 C CA . PHE A 1 384 ? -22.592 -3.376 2.916 1.00 97.25 384 PHE A CA 1
ATOM 2964 C C . PHE A 1 384 ? -24.040 -2.903 2.740 1.00 97.25 384 PHE A C 1
ATOM 2966 O O . PHE A 1 384 ? -24.615 -3.095 1.673 1.00 97.25 384 PHE A O 1
ATOM 2973 N N . ALA A 1 385 ? -24.638 -2.301 3.770 1.00 96.56 385 ALA A N 1
ATOM 2974 C CA . ALA A 1 385 ? -25.911 -1.600 3.641 1.00 96.56 385 ALA A CA 1
ATOM 2975 C C . ALA A 1 385 ? -25.730 -0.213 2.999 1.00 96.56 385 ALA A C 1
ATOM 2977 O O . ALA A 1 385 ? -26.572 0.213 2.218 1.00 96.56 385 ALA A O 1
ATOM 2978 N N . GLU A 1 386 ? -24.635 0.485 3.320 1.00 97.94 386 GLU A N 1
ATOM 2979 C CA . GLU A 1 386 ? -24.325 1.822 2.795 1.00 97.94 386 GLU A CA 1
ATOM 2980 C C . GLU A 1 386 ? -23.769 1.769 1.361 1.00 97.94 386 GLU A C 1
ATOM 2982 O O . GLU A 1 386 ? -24.019 2.675 0.567 1.00 97.94 386 GLU A O 1
ATOM 2987 N N . TYR A 1 387 ? -23.048 0.700 1.008 1.00 96.94 387 TYR A N 1
ATOM 2988 C CA . TYR A 1 387 ? -22.428 0.534 -0.305 1.00 96.94 387 TYR A CA 1
ATOM 2989 C C . TYR A 1 387 ? -22.637 -0.881 -0.872 1.00 96.94 387 TYR A C 1
ATOM 2991 O O . TYR A 1 387 ? -22.491 -1.859 -0.137 1.00 96.94 387 TYR A O 1
ATOM 2999 N N . PRO A 1 388 ? -22.874 -1.032 -2.192 1.00 94.00 388 PRO A N 1
ATOM 3000 C CA . PRO A 1 388 ? -23.007 -2.331 -2.855 1.00 94.00 388 PRO A CA 1
ATOM 3001 C C . PRO A 1 388 ? -21.628 -2.961 -3.123 1.00 94.00 388 PRO A C 1
ATOM 3003 O O . PRO A 1 388 ? -21.243 -3.182 -4.278 1.00 94.00 388 PRO A O 1
ATOM 3006 N N . LEU A 1 389 ? -20.866 -3.180 -2.049 1.00 95.31 389 LEU A N 1
ATOM 3007 C CA . LEU A 1 389 ? -19.493 -3.679 -2.086 1.00 95.31 389 LEU A CA 1
ATOM 3008 C C . LEU A 1 389 ? -19.441 -5.105 -2.632 1.00 95.31 389 LEU A C 1
ATOM 3010 O O . LEU A 1 389 ? -20.237 -5.961 -2.239 1.00 95.31 389 LEU A O 1
ATOM 3014 N N . ASP A 1 390 ? -18.453 -5.359 -3.483 1.00 95.00 390 ASP A N 1
ATOM 3015 C CA . ASP A 1 390 ? -18.080 -6.708 -3.898 1.00 95.00 390 ASP A CA 1
ATOM 3016 C C . ASP A 1 390 ? -17.016 -7.304 -2.962 1.00 95.00 390 ASP A C 1
ATOM 3018 O O . ASP A 1 390 ? -16.970 -8.518 -2.794 1.00 95.00 390 ASP A O 1
ATOM 3022 N N . LEU A 1 391 ? -16.203 -6.459 -2.310 1.00 95.44 391 LEU A N 1
ATOM 3023 C CA . LEU A 1 391 ? -15.138 -6.856 -1.381 1.00 95.44 391 LEU A CA 1
ATOM 3024 C C . LEU A 1 391 ? -14.883 -5.767 -0.322 1.00 95.44 391 LEU A C 1
ATOM 3026 O O . LEU A 1 391 ? -14.845 -4.579 -0.644 1.00 95.44 391 LEU A O 1
ATOM 3030 N N . SER A 1 392 ? -14.648 -6.164 0.932 1.00 97.75 392 SER A N 1
ATOM 3031 C CA . SER A 1 392 ? -14.119 -5.287 1.991 1.00 97.75 392 SER A CA 1
ATOM 3032 C C . SER A 1 392 ? -12.787 -5.823 2.517 1.00 97.75 392 SER A C 1
ATOM 3034 O O . SER A 1 392 ? -12.727 -6.909 3.092 1.00 97.75 392 SER A O 1
ATOM 3036 N N . ILE A 1 393 ? -11.718 -5.052 2.334 1.00 98.12 393 ILE A N 1
ATOM 3037 C CA . ILE A 1 393 ? -10.355 -5.350 2.779 1.00 98.12 393 ILE A CA 1
ATOM 3038 C C . ILE A 1 393 ? -10.085 -4.615 4.095 1.00 98.12 393 ILE A C 1
ATOM 3040 O O . ILE A 1 393 ? -10.285 -3.405 4.187 1.00 98.12 393 ILE A O 1
ATOM 3044 N N . HIS A 1 394 ? -9.590 -5.341 5.091 1.00 97.94 394 HIS A N 1
ATOM 3045 C CA . HIS A 1 394 ? -9.196 -4.843 6.405 1.00 97.94 394 HIS A CA 1
ATOM 3046 C C . HIS A 1 394 ? -7.673 -4.886 6.530 1.00 97.94 394 HIS A C 1
ATOM 3048 O O . HIS A 1 394 ? -7.098 -5.963 6.682 1.00 97.94 394 HIS A O 1
ATOM 3054 N N . VAL A 1 395 ? -7.014 -3.727 6.465 1.00 97.19 395 VAL A N 1
ATOM 3055 C CA . VAL A 1 395 ? -5.556 -3.625 6.628 1.00 97.19 395 VAL A CA 1
ATOM 3056 C C . VAL A 1 395 ? -5.242 -3.493 8.115 1.00 97.19 395 VAL A C 1
ATOM 3058 O O . VAL A 1 395 ? -5.303 -2.399 8.681 1.00 97.19 395 VAL A O 1
ATOM 3061 N N . VAL A 1 396 ? -4.947 -4.614 8.776 1.00 95.00 396 VAL A N 1
ATOM 3062 C CA . VAL A 1 396 ? -4.788 -4.666 10.239 1.00 95.00 396 VAL A CA 1
ATOM 3063 C C . VAL A 1 396 ? -3.619 -5.562 10.630 1.00 95.00 396 VAL A C 1
ATOM 3065 O O . VAL A 1 396 ? -3.351 -6.557 9.972 1.00 95.00 396 VAL A O 1
ATOM 3068 N N . ASP A 1 397 ? -2.942 -5.204 11.717 1.00 93.38 397 ASP A N 1
ATOM 3069 C CA . ASP A 1 397 ? -1.785 -5.904 12.279 1.00 93.38 397 ASP A CA 1
ATOM 3070 C C . ASP A 1 397 ? -2.001 -7.427 12.420 1.00 93.38 397 ASP A C 1
ATOM 3072 O O . ASP A 1 397 ? -3.077 -7.889 12.817 1.00 93.38 397 ASP A O 1
ATOM 3076 N N . ALA A 1 398 ? -0.961 -8.207 12.112 1.00 92.81 398 ALA A N 1
ATOM 3077 C CA . ALA A 1 398 ? -0.976 -9.668 12.121 1.00 92.81 398 ALA A CA 1
ATOM 3078 C C . ALA A 1 398 ? -1.351 -10.274 13.486 1.00 92.81 398 ALA A C 1
ATOM 3080 O O . ALA A 1 398 ? -1.959 -11.348 13.535 1.00 92.81 398 ALA A O 1
ATOM 3081 N N . ARG A 1 399 ? -1.115 -9.564 14.598 1.00 93.12 399 ARG A N 1
ATOM 3082 C CA . ARG A 1 399 ? -1.535 -9.988 15.947 1.00 93.12 399 ARG A CA 1
ATOM 3083 C C . ARG A 1 399 ? -3.053 -10.131 16.090 1.00 93.12 399 ARG A C 1
ATOM 3085 O O . ARG A 1 399 ? -3.513 -10.815 16.998 1.00 93.12 399 ARG A O 1
ATOM 3092 N N . GLN A 1 400 ? -3.841 -9.530 15.194 1.00 94.88 400 GLN A N 1
ATOM 3093 C CA . GLN A 1 400 ? -5.305 -9.639 15.185 1.00 94.88 400 GLN A CA 1
ATOM 3094 C C . GLN A 1 400 ? -5.838 -10.744 14.257 1.00 94.88 400 GLN A C 1
ATOM 3096 O O . GLN A 1 400 ? -7.047 -10.862 14.076 1.00 94.88 400 GLN A O 1
ATOM 3101 N N . THR A 1 401 ? -4.975 -11.592 13.689 1.00 94.75 401 THR A N 1
ATOM 3102 C CA . THR A 1 401 ? -5.394 -12.628 12.727 1.00 94.75 401 THR A CA 1
ATOM 3103 C C . THR A 1 401 ? -6.449 -13.582 13.295 1.00 94.75 401 THR A C 1
ATOM 3105 O O . THR A 1 401 ? -7.447 -13.855 12.630 1.00 94.75 401 THR A O 1
ATOM 3108 N N . LEU A 1 402 ? -6.278 -14.074 14.531 1.00 96.00 402 LEU A N 1
ATOM 3109 C CA . LEU A 1 402 ? -7.277 -14.950 15.160 1.00 96.00 402 LEU A CA 1
ATOM 3110 C C . LEU A 1 402 ? -8.622 -14.232 15.334 1.00 96.00 402 LEU A C 1
ATOM 3112 O O . LEU A 1 402 ? -9.666 -14.799 15.021 1.00 96.00 402 LEU A O 1
ATOM 3116 N N . TYR A 1 403 ? -8.585 -12.971 15.767 1.00 97.94 403 TYR A N 1
ATOM 3117 C CA . TYR A 1 403 ? -9.779 -12.149 15.929 1.00 97.94 403 TYR A CA 1
ATOM 3118 C C . TYR A 1 403 ? -10.547 -11.994 14.611 1.00 97.94 403 TYR A C 1
ATOM 3120 O O . TYR A 1 403 ? -11.752 -12.225 14.582 1.00 97.94 403 TYR A O 1
ATOM 3128 N N . PHE A 1 404 ? -9.870 -11.681 13.501 1.00 97.25 404 PHE A N 1
ATOM 3129 C CA . PHE A 1 404 ? -10.529 -11.563 12.196 1.00 97.25 404 PHE A CA 1
ATOM 3130 C C . PHE A 1 404 ? -11.065 -12.898 11.674 1.00 97.25 404 PHE A C 1
ATOM 3132 O O . PHE A 1 404 ? -12.157 -12.928 11.106 1.00 97.25 404 PHE A O 1
ATOM 3139 N N . LYS A 1 405 ? -10.357 -14.013 11.914 1.00 97.06 405 LYS A N 1
ATOM 3140 C CA . LYS A 1 405 ? -10.881 -15.356 11.613 1.00 97.06 405 LYS A CA 1
ATOM 3141 C C . LYS A 1 405 ? -12.190 -15.613 12.362 1.00 97.06 405 LYS A C 1
ATOM 3143 O O . LYS A 1 405 ? -13.168 -16.017 11.736 1.00 97.06 405 LYS A O 1
ATOM 3148 N N . GLN A 1 406 ? -12.231 -15.314 13.663 1.00 98.12 406 GLN A N 1
ATOM 3149 C CA . GLN A 1 406 ? -13.440 -15.442 14.480 1.00 98.12 406 GLN A CA 1
ATOM 3150 C C . GLN A 1 406 ? -14.556 -14.490 14.027 1.00 98.12 406 GLN A C 1
ATOM 3152 O O . GLN A 1 406 ? -15.700 -14.912 13.889 1.00 98.12 406 GLN A O 1
ATOM 3157 N N . LEU A 1 407 ? -14.237 -13.226 13.737 1.00 98.12 407 LEU A N 1
ATOM 3158 C CA . LEU A 1 407 ? -15.202 -12.237 13.256 1.00 98.12 407 LEU A CA 1
ATOM 3159 C C . LEU A 1 407 ? -15.846 -12.681 11.938 1.00 98.12 407 LEU A C 1
ATOM 3161 O O . LEU A 1 407 ? -17.067 -12.629 11.804 1.00 98.12 407 LEU A O 1
ATOM 3165 N N . PHE A 1 408 ? -15.053 -13.136 10.966 1.00 97.62 408 PHE A N 1
ATOM 3166 C CA . PHE A 1 408 ? -15.575 -13.573 9.669 1.00 97.62 408 PHE A CA 1
ATOM 3167 C C . PHE A 1 408 ? -16.387 -14.867 9.781 1.00 97.62 408 PHE A C 1
ATOM 3169 O O . PHE A 1 408 ? -17.424 -14.985 9.131 1.00 97.62 408 PHE A O 1
ATOM 3176 N N . ALA A 1 409 ? -15.969 -15.802 10.635 1.00 96.62 409 ALA A N 1
ATOM 3177 C CA . ALA A 1 409 ? -16.740 -16.997 10.973 1.00 96.62 409 ALA A CA 1
ATOM 3178 C C . ALA A 1 409 ? -18.089 -16.656 11.620 1.00 96.62 409 ALA A C 1
ATOM 3180 O O . ALA A 1 409 ? -19.143 -17.085 11.149 1.00 96.62 409 ALA A O 1
ATOM 3181 N N . ALA A 1 410 ? -18.082 -15.773 12.619 1.00 97.31 410 ALA A N 1
ATOM 3182 C CA . ALA A 1 410 ? -19.296 -15.265 13.240 1.00 97.31 410 ALA A CA 1
ATOM 3183 C C . ALA A 1 410 ? -20.217 -14.573 12.221 1.00 97.31 410 ALA A C 1
ATOM 3185 O O . ALA A 1 410 ? -21.420 -14.822 12.220 1.00 97.31 410 ALA A O 1
ATOM 3186 N N . LEU A 1 411 ? -19.670 -13.754 11.315 1.00 97.31 411 LEU A N 1
ATOM 3187 C CA . LEU A 1 411 ? -20.436 -13.111 10.245 1.00 97.31 411 LEU A CA 1
ATOM 3188 C C . LEU A 1 411 ? -21.104 -14.136 9.315 1.00 97.31 411 LEU A C 1
ATOM 3190 O O . LEU A 1 411 ? -22.300 -14.011 9.041 1.00 97.31 411 LEU A O 1
ATOM 3194 N N . ARG A 1 412 ? -20.389 -15.187 8.894 1.00 95.50 412 ARG A N 1
ATOM 3195 C CA . ARG A 1 412 ? -20.985 -16.288 8.116 1.00 95.50 412 ARG A CA 1
ATOM 3196 C C . ARG A 1 412 ? -22.125 -16.960 8.880 1.00 95.50 412 ARG A C 1
ATOM 3198 O O . ARG A 1 412 ? -23.217 -17.100 8.334 1.00 95.50 412 ARG A O 1
ATOM 3205 N N . LYS A 1 413 ? -21.913 -17.282 10.160 1.00 94.88 413 LYS A N 1
ATOM 3206 C CA . LYS A 1 413 ? -22.903 -17.956 11.016 1.00 94.88 413 LYS A CA 1
ATOM 3207 C C . LYS A 1 413 ? -24.183 -17.139 11.234 1.00 94.88 413 LYS A C 1
ATOM 3209 O O . LYS A 1 413 ? -25.250 -17.714 11.419 1.00 94.88 413 LYS A O 1
ATOM 3214 N N . ILE A 1 414 ? -24.116 -15.806 11.155 1.00 94.62 414 ILE A N 1
ATOM 3215 C CA . ILE A 1 414 ? -25.303 -14.930 11.221 1.00 94.62 414 ILE A CA 1
ATOM 3216 C C . ILE A 1 414 ? -25.951 -14.661 9.847 1.00 94.62 414 ILE A C 1
ATOM 3218 O O . ILE A 1 414 ? -26.805 -13.775 9.739 1.00 94.62 414 ILE A O 1
ATOM 3222 N N . GLY A 1 415 ? -25.542 -15.387 8.801 1.00 93.75 415 GLY A N 1
ATOM 3223 C CA . GLY A 1 415 ? -26.064 -15.265 7.436 1.00 93.75 415 GLY A CA 1
ATOM 3224 C C . GLY A 1 415 ? -25.445 -14.129 6.613 1.00 93.75 415 GLY A C 1
ATOM 3225 O O . GLY A 1 415 ? -25.998 -13.742 5.585 1.00 93.75 415 GLY A O 1
ATOM 3226 N N . PHE A 1 416 ? -24.314 -13.561 7.041 1.00 94.44 416 PHE A N 1
ATOM 3227 C CA . PHE A 1 416 ? -23.610 -12.498 6.320 1.00 94.44 416 PHE A CA 1
ATOM 3228 C C . PHE A 1 416 ? -22.490 -13.072 5.437 1.00 94.44 416 PHE A C 1
ATOM 3230 O O . PHE A 1 416 ? -21.302 -12.941 5.727 1.00 94.44 416 PHE A O 1
ATOM 3237 N N . ALA A 1 417 ? -22.876 -13.709 4.328 1.00 89.12 417 ALA A N 1
ATOM 3238 C CA . ALA A 1 417 ? -21.964 -14.318 3.353 1.00 89.12 417 ALA A CA 1
ATOM 3239 C C . ALA A 1 417 ? -21.407 -13.290 2.341 1.00 89.12 417 ALA A C 1
ATOM 3241 O O . ALA A 1 417 ? -21.642 -13.377 1.136 1.00 89.12 417 ALA A O 1
ATOM 3242 N N . LYS A 1 418 ? -20.717 -12.256 2.835 1.00 92.88 418 LYS A N 1
ATOM 3243 C CA . LYS A 1 418 ? -20.040 -11.243 2.005 1.00 92.88 418 LYS A CA 1
ATOM 3244 C C . LYS A 1 418 ? -18.533 -11.491 1.949 1.00 92.88 418 LYS A C 1
ATOM 3246 O O . LYS A 1 418 ? -17.972 -12.070 2.876 1.00 92.88 418 LYS A O 1
ATOM 3251 N N . GLN A 1 419 ? -17.870 -11.026 0.887 1.00 93.19 419 GLN A N 1
ATOM 3252 C CA . GLN A 1 419 ? -16.416 -11.156 0.770 1.00 93.19 419 GLN A CA 1
ATOM 3253 C C . GLN A 1 419 ? -15.707 -10.133 1.660 1.00 93.19 419 GLN A C 1
ATOM 3255 O O . GLN A 1 419 ? -15.810 -8.917 1.464 1.00 93.19 419 GLN A O 1
ATOM 3260 N N . LEU A 1 420 ? -14.978 -10.653 2.640 1.00 95.19 420 LEU A N 1
ATOM 3261 C CA . LEU A 1 420 ? -14.191 -9.903 3.606 1.00 95.19 420 LEU A CA 1
ATOM 3262 C C . LEU A 1 420 ? -12.782 -10.492 3.622 1.00 95.19 420 LEU A C 1
ATOM 3264 O O . LEU A 1 420 ? -12.625 -11.711 3.667 1.00 95.19 420 LEU A O 1
ATOM 3268 N N . VAL A 1 421 ? -11.764 -9.638 3.593 1.00 95.50 421 VAL A N 1
ATOM 3269 C CA . VAL A 1 421 ? -10.359 -10.059 3.644 1.00 95.50 421 VAL A CA 1
ATOM 3270 C C . VAL A 1 421 ? -9.666 -9.317 4.772 1.00 95.50 421 VAL A C 1
ATOM 3272 O O . VAL A 1 421 ? -9.743 -8.094 4.851 1.00 95.50 421 VAL A O 1
ATOM 3275 N N . HIS A 1 422 ? -8.968 -10.053 5.632 1.00 96.31 422 HIS A N 1
ATOM 3276 C CA . HIS A 1 422 ? -7.976 -9.489 6.541 1.00 96.31 422 HIS A CA 1
ATOM 3277 C C . HIS A 1 422 ? -6.637 -9.535 5.823 1.00 96.31 422 HIS A C 1
ATOM 3279 O O . HIS A 1 422 ? -6.210 -10.596 5.376 1.00 96.31 422 HIS A O 1
ATOM 3285 N N . LEU A 1 423 ? -6.013 -8.372 5.679 1.00 96.06 423 LEU A N 1
ATOM 3286 C CA . LEU A 1 423 ? -4.694 -8.227 5.098 1.00 96.06 423 LEU A CA 1
ATOM 3287 C C . LEU A 1 423 ? -3.694 -7.956 6.233 1.00 96.06 423 LEU A C 1
ATOM 3289 O O . LEU A 1 423 ? -3.529 -6.794 6.626 1.00 96.06 423 LEU A O 1
ATOM 3293 N N . PRO A 1 424 ? -3.091 -9.017 6.807 1.00 94.69 424 PRO A N 1
ATOM 3294 C CA . PRO A 1 424 ? -2.180 -8.895 7.931 1.00 94.69 424 PRO A CA 1
ATOM 3295 C C . PRO A 1 424 ? -0.862 -8.245 7.521 1.00 94.69 424 PRO A C 1
ATOM 3297 O O . PRO A 1 424 ? -0.354 -8.471 6.422 1.00 94.69 424 PRO A O 1
ATOM 3300 N N . PHE A 1 425 ? -0.284 -7.482 8.444 1.00 92.19 425 PHE A N 1
ATOM 3301 C CA . PHE A 1 425 ? 1.092 -7.009 8.350 1.00 92.19 425 PHE A CA 1
ATOM 3302 C C . PHE A 1 425 ? 1.772 -7.034 9.725 1.00 92.19 425 PHE A C 1
ATOM 3304 O O . PHE A 1 425 ? 1.126 -6.815 10.751 1.00 92.19 425 PHE A O 1
ATOM 3311 N N . GLU A 1 426 ? 3.072 -7.292 9.743 1.00 93.06 426 GLU A N 1
ATOM 3312 C CA . GLU A 1 426 ? 3.914 -7.265 10.934 1.00 93.06 426 GLU A CA 1
ATOM 3313 C C . GLU A 1 426 ? 4.224 -5.833 11.378 1.00 93.06 426 GLU A C 1
ATOM 3315 O O . GLU A 1 426 ? 4.171 -4.879 10.604 1.00 93.06 426 GLU A O 1
ATOM 3320 N N . PHE A 1 427 ? 4.570 -5.648 12.644 1.00 87.88 427 PHE A N 1
ATOM 3321 C CA . PHE A 1 427 ? 4.765 -4.311 13.205 1.00 87.88 427 PHE A CA 1
ATOM 3322 C C . PHE A 1 427 ? 6.130 -3.698 12.843 1.00 87.88 427 PHE A C 1
ATOM 3324 O O . PHE A 1 427 ? 6.978 -4.314 12.191 1.00 87.88 427 PHE A O 1
ATOM 3331 N N . VAL A 1 428 ? 6.303 -2.431 13.229 1.00 90.75 428 VAL A N 1
ATOM 3332 C CA . VAL A 1 428 ? 7.560 -1.680 13.112 1.00 90.75 428 VAL A CA 1
ATOM 3333 C C . VAL A 1 428 ? 8.214 -1.599 14.489 1.00 90.75 428 VAL A C 1
ATOM 3335 O O . VAL A 1 428 ? 7.535 -1.286 15.472 1.00 90.75 428 VAL A O 1
ATOM 3338 N N . THR A 1 429 ? 9.518 -1.836 14.550 1.00 90.12 429 THR A N 1
ATOM 3339 C CA . THR A 1 429 ? 10.377 -1.588 15.713 1.00 90.12 429 THR A CA 1
ATOM 3340 C C . THR A 1 429 ? 11.435 -0.547 15.379 1.00 90.12 429 THR A C 1
ATOM 3342 O O . THR A 1 429 ? 11.681 -0.237 14.213 1.00 90.12 429 THR A O 1
ATOM 3345 N N . LEU A 1 430 ? 12.067 -0.012 16.417 1.00 85.25 430 LEU A N 1
ATOM 3346 C CA . LEU A 1 430 ? 13.298 0.762 16.292 1.00 85.25 430 LEU A CA 1
ATOM 3347 C C . LEU A 1 430 ? 14.498 -0.160 16.541 1.00 85.25 430 LEU A C 1
ATOM 3349 O O . LEU A 1 430 ? 14.318 -1.323 16.923 1.00 85.25 430 LEU A O 1
ATOM 3353 N N . LYS A 1 431 ? 15.718 0.349 16.353 1.00 84.38 431 LYS A N 1
ATOM 3354 C CA . LYS A 1 431 ? 16.949 -0.389 16.683 1.00 84.38 431 LYS A CA 1
ATOM 3355 C C . LYS A 1 431 ? 17.023 -0.750 18.169 1.00 84.38 431 LYS A C 1
ATOM 3357 O O . LYS A 1 431 ? 17.550 -1.798 18.523 1.00 84.38 431 LYS A O 1
ATOM 3362 N N . GLU A 1 432 ? 16.437 0.083 19.022 1.00 82.19 432 GLU A N 1
ATOM 3363 C CA . GLU A 1 432 ? 16.405 -0.065 20.479 1.00 82.19 432 GLU A CA 1
ATOM 3364 C C . GLU A 1 432 ? 15.295 -1.019 20.959 1.00 82.19 432 GLU A C 1
ATOM 3366 O O . GLU A 1 432 ? 15.234 -1.346 22.143 1.00 82.19 432 GLU A O 1
ATOM 3371 N N . GLY A 1 433 ? 14.410 -1.472 20.060 1.00 84.38 433 GLY A N 1
ATOM 3372 C CA . GLY A 1 433 ? 13.338 -2.423 20.356 1.00 84.38 433 GLY A CA 1
ATOM 3373 C C . GLY A 1 433 ? 11.918 -1.902 20.073 1.00 84.38 433 GLY A C 1
ATOM 3374 O O . GLY A 1 433 ? 11.719 -0.994 19.258 1.00 84.38 433 GLY A O 1
ATOM 3375 N N . PRO A 1 434 ? 10.884 -2.517 20.684 1.00 82.62 434 PRO A N 1
ATOM 3376 C CA . PRO A 1 434 ? 9.489 -2.164 20.442 1.00 82.62 434 PRO A CA 1
ATOM 3377 C C . PRO A 1 434 ? 9.087 -0.845 21.120 1.00 82.62 434 PRO A C 1
ATOM 3379 O O . PRO A 1 434 ? 9.524 -0.513 22.222 1.00 82.62 434 PRO A O 1
ATOM 3382 N N . MET A 1 435 ? 8.176 -0.110 20.484 1.00 82.94 435 MET A N 1
ATOM 3383 C CA . MET A 1 435 ? 7.657 1.159 21.006 1.00 82.94 435 MET A CA 1
ATOM 3384 C C . MET A 1 435 ? 6.403 0.968 21.878 1.00 82.94 435 MET A C 1
ATOM 3386 O O . MET A 1 435 ? 5.598 0.065 21.645 1.00 82.94 435 MET A O 1
ATOM 3390 N N . SER A 1 436 ? 6.188 1.866 22.844 1.00 76.38 436 SER A N 1
ATOM 3391 C CA . SER A 1 436 ? 5.039 1.880 23.758 1.00 76.38 436 SER A CA 1
ATOM 3392 C C . SER A 1 436 ? 4.546 3.297 24.059 1.00 76.38 436 SER A C 1
ATOM 3394 O O . SER A 1 436 ? 5.226 4.113 24.682 1.00 76.38 436 SER A O 1
ATOM 3396 N N . SER A 1 437 ? 3.296 3.586 23.686 1.00 68.44 437 SER A N 1
ATOM 3397 C CA . SER A 1 437 ? 2.692 4.904 23.931 1.00 68.44 437 SER A CA 1
ATOM 3398 C C . SER A 1 437 ? 2.491 5.193 25.421 1.00 68.44 437 SER A C 1
ATOM 3400 O O . SER A 1 437 ? 2.293 6.337 25.799 1.00 68.44 437 SER A O 1
ATOM 3402 N N . ARG A 1 438 ? 2.474 4.156 26.274 1.00 67.00 438 ARG A N 1
ATOM 3403 C CA . ARG A 1 438 ? 2.357 4.314 27.734 1.00 67.00 438 ARG A CA 1
ATOM 3404 C C . ARG A 1 438 ? 3.683 4.761 28.346 1.00 67.00 438 ARG A C 1
ATOM 3406 O O . ARG A 1 438 ? 3.702 5.674 29.162 1.00 67.00 438 ARG A O 1
ATOM 3413 N N . LEU A 1 439 ? 4.783 4.160 27.887 1.00 67.25 439 LEU A N 1
ATOM 3414 C CA . LEU A 1 439 ? 6.136 4.511 28.326 1.00 67.25 439 LEU A CA 1
ATOM 3415 C C . LEU A 1 439 ? 6.599 5.849 27.723 1.00 67.25 439 LEU A C 1
ATOM 3417 O O . LEU A 1 439 ? 7.452 6.525 28.291 1.00 67.25 439 LEU A O 1
ATOM 3421 N N . GLY A 1 440 ? 5.988 6.275 26.613 1.00 65.19 440 GLY A N 1
ATOM 3422 C CA . GLY A 1 440 ? 6.302 7.535 25.938 1.00 65.19 440 GLY A CA 1
ATOM 3423 C C . GLY A 1 440 ? 7.569 7.466 25.083 1.00 65.19 440 GLY A C 1
ATOM 3424 O O . GLY A 1 440 ? 8.136 8.502 24.768 1.00 65.19 440 GLY A O 1
ATOM 3425 N N . ASN A 1 441 ? 8.009 6.260 24.711 1.00 70.75 441 ASN A N 1
ATOM 3426 C CA . ASN A 1 441 ? 9.132 6.014 23.797 1.00 70.75 441 ASN A CA 1
ATOM 3427 C C . ASN A 1 441 ? 8.671 5.811 22.338 1.00 70.75 441 ASN A C 1
ATOM 3429 O O . ASN A 1 441 ? 9.377 5.216 21.528 1.00 70.75 441 ASN A O 1
ATOM 3433 N N . VAL A 1 442 ? 7.448 6.228 22.011 1.00 77.94 442 VAL A N 1
ATOM 3434 C CA . VAL A 1 442 ? 6.920 6.178 20.646 1.00 77.94 442 VAL A CA 1
ATOM 3435 C C . VAL A 1 442 ? 7.406 7.401 19.885 1.00 77.94 442 VAL A C 1
ATOM 3437 O O . VAL A 1 442 ? 7.268 8.517 20.372 1.00 77.94 442 VAL A O 1
ATOM 3440 N N . ILE A 1 443 ? 7.904 7.192 18.668 1.00 87.00 443 ILE A N 1
ATOM 3441 C CA . ILE A 1 443 ? 8.212 8.291 17.752 1.00 87.00 443 ILE A CA 1
ATOM 3442 C C . ILE A 1 443 ? 6.921 8.696 17.034 1.00 87.00 443 ILE A C 1
ATOM 3444 O O . ILE A 1 443 ? 6.370 7.919 16.238 1.00 87.00 443 ILE A O 1
ATOM 3448 N N . ALA A 1 444 ? 6.432 9.898 17.344 1.00 89.44 444 ALA A N 1
ATOM 3449 C CA . ALA A 1 444 ? 5.307 10.509 16.650 1.00 89.44 444 ALA A CA 1
ATOM 3450 C C . ALA A 1 444 ? 5.625 10.674 15.157 1.00 89.44 444 ALA A C 1
ATOM 3452 O O . ALA A 1 444 ? 6.774 10.889 14.764 1.00 89.44 444 ALA A O 1
ATOM 3453 N N . TYR A 1 445 ? 4.606 10.551 14.309 1.00 92.38 445 TYR A N 1
ATOM 3454 C CA . TYR A 1 445 ? 4.790 10.648 12.862 1.00 92.38 445 TYR A CA 1
ATOM 3455 C C . TYR A 1 445 ? 5.307 12.030 12.453 1.00 92.38 445 TYR A C 1
ATOM 3457 O O . TYR A 1 445 ? 6.211 12.119 11.628 1.00 92.38 445 TYR A O 1
ATOM 3465 N N . GLU A 1 446 ? 4.770 13.089 13.052 1.00 90.44 446 GLU A N 1
ATOM 3466 C CA . GLU A 1 446 ? 5.162 14.467 12.783 1.00 90.44 446 GLU A CA 1
ATOM 3467 C C . GLU A 1 446 ? 6.631 14.710 13.133 1.00 90.44 446 GLU A C 1
ATOM 3469 O O . GLU A 1 446 ? 7.344 15.314 12.339 1.00 90.44 446 GLU A O 1
ATOM 3474 N N . ASP A 1 447 ? 7.105 14.180 14.265 1.00 91.19 447 ASP A N 1
ATOM 3475 C CA . ASP A 1 447 ? 8.507 14.319 14.673 1.00 91.19 447 ASP A CA 1
ATOM 3476 C C . ASP A 1 447 ? 9.446 13.606 13.695 1.00 91.19 447 ASP A C 1
ATOM 3478 O O . ASP A 1 447 ? 10.428 14.193 13.242 1.00 91.19 447 ASP A O 1
ATOM 3482 N N . LEU A 1 448 ? 9.102 12.374 13.298 1.00 92.75 448 LEU A N 1
ATOM 3483 C CA . LEU A 1 448 ? 9.852 11.635 12.281 1.00 92.75 448 LEU A CA 1
ATOM 3484 C C . LEU A 1 448 ? 9.872 12.386 10.943 1.00 92.75 448 LEU A C 1
ATOM 3486 O O . LEU A 1 448 ? 10.927 12.552 10.331 1.00 92.75 448 LEU A O 1
ATOM 3490 N N . ARG A 1 449 ? 8.704 12.841 10.478 1.00 94.25 449 ARG A N 1
ATOM 3491 C CA . ARG A 1 449 ? 8.551 13.588 9.226 1.00 94.25 449 ARG A CA 1
ATOM 3492 C C . ARG A 1 449 ? 9.414 14.846 9.245 1.00 94.25 449 ARG A C 1
ATOM 3494 O O . ARG A 1 449 ? 10.171 15.077 8.302 1.00 94.25 449 ARG A O 1
ATOM 3501 N N . ASP A 1 450 ? 9.303 15.649 10.296 1.00 94.00 450 ASP A N 1
ATOM 3502 C CA . ASP A 1 450 ? 9.992 16.932 10.405 1.00 94.00 450 ASP A CA 1
ATOM 3503 C C . ASP A 1 450 ? 11.511 16.731 10.486 1.00 94.00 450 ASP A C 1
ATOM 3505 O O . ASP A 1 450 ? 12.269 17.462 9.841 1.00 94.00 450 ASP A O 1
ATOM 3509 N N . GLU A 1 451 ? 11.972 15.690 11.187 1.00 95.56 451 GLU A N 1
ATOM 3510 C CA . GLU A 1 451 ? 13.384 15.310 11.220 1.00 95.56 451 GLU A CA 1
ATOM 3511 C C . GLU A 1 451 ? 13.902 14.875 9.839 1.00 95.56 451 GLU A C 1
ATOM 3513 O O . GLU A 1 451 ? 14.953 15.349 9.387 1.00 95.56 451 GLU A O 1
ATOM 3518 N N . MET A 1 452 ? 13.157 14.023 9.129 1.00 95.88 452 MET A N 1
ATOM 3519 C CA . MET A 1 452 ? 13.535 13.577 7.786 1.00 95.88 452 MET A CA 1
ATOM 3520 C C . MET A 1 452 ? 13.549 14.739 6.782 1.00 95.88 452 MET A C 1
ATOM 3522 O O . MET A 1 452 ? 14.481 14.849 5.980 1.00 95.88 452 MET A O 1
ATOM 3526 N N . ILE A 1 453 ? 12.574 15.652 6.843 1.00 95.75 453 ILE A N 1
ATOM 3527 C CA . ILE A 1 453 ? 12.545 16.868 6.014 1.00 95.75 453 ILE A CA 1
ATOM 3528 C C . ILE A 1 453 ? 13.727 17.779 6.350 1.00 95.75 453 ILE A C 1
ATOM 3530 O O . ILE A 1 453 ? 14.360 18.318 5.441 1.00 95.75 453 ILE A O 1
ATOM 3534 N N . LYS A 1 454 ? 14.066 17.946 7.632 1.00 96.12 454 LYS A N 1
ATOM 3535 C CA . LYS A 1 454 ? 15.218 18.750 8.059 1.00 96.12 454 LYS A CA 1
ATOM 3536 C C . LYS A 1 454 ? 16.524 18.207 7.472 1.00 96.12 454 LYS A C 1
ATOM 3538 O O . LYS A 1 454 ? 17.281 18.973 6.875 1.00 96.12 454 LYS A O 1
ATOM 3543 N N . LYS A 1 455 ? 16.775 16.899 7.597 1.00 95.81 455 LYS A N 1
ATOM 3544 C CA . LYS A 1 455 ? 17.988 16.243 7.071 1.00 95.81 455 LYS A CA 1
ATOM 3545 C C . LYS A 1 455 ? 18.071 16.323 5.547 1.00 95.81 455 LYS A C 1
ATOM 3547 O O . LYS A 1 455 ? 19.087 16.759 5.010 1.00 95.81 455 LYS A O 1
ATOM 3552 N N . THR A 1 456 ? 16.986 15.993 4.849 1.00 95.25 456 THR A N 1
ATOM 3553 C CA . THR A 1 456 ? 16.933 16.072 3.378 1.00 95.25 456 THR A CA 1
ATOM 3554 C C . THR A 1 456 ? 17.043 17.506 2.860 1.00 95.25 456 THR A C 1
ATOM 3556 O O . THR A 1 456 ? 17.677 17.727 1.831 1.00 95.25 456 THR A O 1
ATOM 3559 N N . SER A 1 457 ? 16.503 18.498 3.576 1.00 95.00 457 SER A N 1
ATOM 3560 C CA . SER A 1 457 ? 16.666 19.918 3.230 1.00 95.00 457 SER A CA 1
ATOM 3561 C C . SER A 1 457 ? 18.119 20.358 3.350 1.00 95.00 457 SER A C 1
ATOM 3563 O O . SER A 1 457 ? 18.632 21.006 2.441 1.00 95.00 457 SER A O 1
ATOM 3565 N N . ALA A 1 458 ? 18.795 19.977 4.439 1.00 93.69 458 ALA A N 1
ATOM 3566 C CA . ALA A 1 458 ? 20.207 20.286 4.638 1.00 93.69 458 ALA A CA 1
ATOM 3567 C C . ALA A 1 458 ? 21.084 19.650 3.549 1.00 93.69 458 ALA A C 1
ATOM 3569 O O . ALA A 1 458 ? 21.961 20.316 3.006 1.00 93.69 458 ALA A O 1
ATOM 3570 N N . GLU A 1 459 ? 20.825 18.391 3.190 1.00 92.06 459 GLU A N 1
ATOM 3571 C CA . GLU A 1 459 ? 21.567 17.703 2.129 1.00 92.06 459 GLU A CA 1
ATOM 3572 C C . GLU A 1 459 ? 21.290 18.300 0.740 1.00 92.06 459 GLU A C 1
ATOM 3574 O O . GLU A 1 459 ? 22.218 18.549 -0.026 1.00 92.06 459 GLU A O 1
ATOM 3579 N N . THR A 1 460 ? 20.030 18.627 0.435 1.00 92.00 460 THR A N 1
ATOM 3580 C CA . THR A 1 460 ? 19.657 19.271 -0.838 1.00 92.00 460 THR A CA 1
ATOM 3581 C C . THR A 1 460 ? 20.303 20.654 -0.971 1.00 92.00 460 THR A C 1
ATOM 3583 O O . THR A 1 460 ? 20.817 20.988 -2.035 1.00 92.00 460 THR A O 1
ATOM 3586 N N . GLN A 1 461 ? 20.344 21.445 0.111 1.00 93.12 461 GLN A N 1
ATOM 3587 C CA . GLN A 1 461 ? 20.969 22.774 0.122 1.00 93.12 461 GLN A CA 1
ATOM 3588 C C . GLN A 1 461 ? 22.469 22.728 -0.183 1.00 93.12 461 GLN A C 1
ATOM 3590 O O . GLN A 1 461 ? 22.979 23.639 -0.832 1.00 93.12 461 GLN A O 1
ATOM 3595 N N . LYS A 1 462 ? 23.172 21.690 0.294 1.00 92.94 462 LYS A N 1
ATOM 3596 C CA . LYS A 1 462 ? 24.609 21.503 0.037 1.00 92.94 462 LYS A CA 1
ATOM 3597 C C . LYS A 1 462 ? 24.893 21.226 -1.437 1.00 92.94 462 LYS A C 1
ATOM 3599 O O . LYS A 1 462 ? 25.906 21.687 -1.949 1.00 92.94 462 LYS A O 1
ATOM 3604 N N . ARG A 1 463 ? 24.016 20.467 -2.102 1.00 89.62 463 ARG A N 1
ATOM 3605 C CA . ARG A 1 463 ? 24.156 20.102 -3.522 1.00 89.62 463 ARG A CA 1
ATOM 3606 C C . ARG A 1 463 ? 23.727 21.222 -4.464 1.00 89.62 463 ARG A C 1
ATOM 3608 O O . ARG A 1 463 ? 24.289 21.341 -5.544 1.00 89.62 463 ARG A O 1
ATOM 3615 N N . HIS A 1 464 ? 22.769 22.041 -4.033 1.00 90.62 464 HIS A N 1
ATOM 3616 C CA . HIS A 1 464 ? 22.176 23.118 -4.825 1.00 90.62 464 HIS A CA 1
ATOM 3617 C C . HIS A 1 464 ? 22.116 24.412 -4.014 1.00 90.62 464 HIS A C 1
ATOM 3619 O O . HIS A 1 464 ? 21.079 24.777 -3.452 1.00 90.62 464 HIS A O 1
ATOM 3625 N N . THR A 1 465 ? 23.255 25.097 -3.913 1.00 91.06 465 THR A N 1
ATOM 3626 C CA . THR A 1 465 ? 23.401 26.334 -3.126 1.00 91.06 465 THR A CA 1
ATOM 3627 C C . THR A 1 465 ? 22.623 27.515 -3.711 1.00 91.06 465 THR A C 1
ATOM 3629 O O . THR A 1 465 ? 22.270 28.441 -2.986 1.00 91.06 465 THR A O 1
ATOM 3632 N N . ASP A 1 466 ? 22.313 27.456 -5.002 1.00 92.81 466 ASP A N 1
ATOM 3633 C CA . ASP A 1 466 ? 21.650 28.480 -5.807 1.00 92.81 466 ASP A CA 1
ATOM 3634 C C . ASP A 1 466 ? 20.119 28.318 -5.884 1.00 92.81 466 ASP A C 1
ATOM 3636 O O . ASP A 1 466 ? 19.416 29.204 -6.380 1.00 92.81 466 ASP A O 1
ATOM 3640 N N . TRP A 1 467 ? 19.562 27.202 -5.402 1.00 93.00 467 TRP A N 1
ATOM 3641 C CA . TRP A 1 467 ? 18.135 26.928 -5.566 1.00 93.00 467 TRP A CA 1
ATOM 3642 C C . TRP A 1 467 ? 17.230 27.814 -4.695 1.00 93.00 467 TRP A C 1
ATOM 3644 O O . TRP A 1 467 ? 17.475 27.993 -3.500 1.00 93.00 467 TRP A O 1
ATOM 3654 N N . PRO A 1 468 ? 16.076 28.271 -5.228 1.00 93.62 468 PRO A N 1
ATOM 3655 C CA . PRO A 1 468 ? 15.069 28.958 -4.428 1.00 93.62 468 PRO A CA 1
ATOM 3656 C C . PRO A 1 468 ? 14.541 28.081 -3.286 1.00 93.62 468 PRO A C 1
ATOM 3658 O O . PRO A 1 468 ? 14.202 26.911 -3.492 1.00 93.62 468 PRO A O 1
ATOM 3661 N N . LYS A 1 469 ? 14.329 28.681 -2.107 1.00 91.81 469 LYS A N 1
ATOM 3662 C CA . LYS A 1 469 ? 13.849 27.993 -0.890 1.00 91.81 469 LYS A CA 1
ATOM 3663 C C . LYS A 1 469 ? 12.619 27.108 -1.123 1.00 91.81 469 LYS A C 1
ATOM 3665 O O . LYS A 1 469 ? 12.563 25.987 -0.629 1.00 91.81 469 LYS A O 1
ATOM 3670 N N . LYS A 1 470 ? 11.648 27.577 -1.917 1.00 92.75 470 LYS A N 1
ATOM 3671 C CA . LYS A 1 470 ? 10.427 26.818 -2.247 1.00 92.75 470 LYS A CA 1
ATOM 3672 C C . LYS A 1 470 ? 10.735 25.516 -2.995 1.00 92.75 470 LYS A C 1
ATOM 3674 O O . LYS A 1 470 ? 10.160 24.478 -2.678 1.00 92.75 470 LYS A O 1
ATOM 3679 N N . ARG A 1 471 ? 11.638 25.573 -3.981 1.00 93.25 471 ARG A N 1
ATOM 3680 C CA . ARG A 1 471 ? 12.063 24.406 -4.765 1.00 93.25 471 ARG A CA 1
ATOM 3681 C C . ARG A 1 471 ? 12.765 23.405 -3.857 1.00 93.25 471 ARG A C 1
ATOM 3683 O O . ARG A 1 471 ? 12.366 22.245 -3.819 1.00 93.25 471 ARG A O 1
ATOM 3690 N N . LEU A 1 472 ? 13.726 23.886 -3.073 1.00 93.25 472 LEU A N 1
ATOM 3691 C CA . LEU A 1 472 ? 14.480 23.083 -2.118 1.00 93.25 472 LEU A CA 1
ATOM 3692 C C . LEU A 1 472 ? 13.569 22.345 -1.135 1.00 93.25 472 LEU A C 1
ATOM 3694 O O . LEU A 1 472 ? 13.680 21.131 -0.999 1.00 93.25 472 LEU A O 1
ATOM 3698 N N . GLN A 1 473 ? 12.617 23.051 -0.520 1.00 91.69 473 GLN A N 1
ATOM 3699 C CA . GLN A 1 473 ? 11.658 22.450 0.410 1.00 91.69 473 GLN A CA 1
ATOM 3700 C C . GLN A 1 473 ? 10.788 21.383 -0.262 1.00 91.69 473 GLN A C 1
ATOM 3702 O O . GLN A 1 473 ? 10.595 20.308 0.300 1.00 91.69 473 GLN A O 1
ATOM 3707 N N . SER A 1 474 ? 10.290 21.643 -1.477 1.00 93.38 474 SER A N 1
ATOM 3708 C CA . SER A 1 474 ? 9.474 20.662 -2.203 1.00 93.38 474 SER A CA 1
ATOM 3709 C C . SER A 1 474 ? 10.258 19.404 -2.599 1.00 93.38 474 SER A C 1
ATOM 3711 O O . SER A 1 474 ? 9.725 18.299 -2.495 1.00 93.38 474 SER A O 1
ATOM 3713 N N . THR A 1 475 ? 11.529 19.552 -2.993 1.00 94.56 475 THR A N 1
ATOM 3714 C CA . THR A 1 475 ? 12.419 18.428 -3.316 1.00 94.56 475 THR A CA 1
ATOM 3715 C C . THR A 1 475 ? 12.759 17.630 -2.061 1.00 94.56 475 THR A C 1
ATOM 3717 O O . THR A 1 475 ? 12.577 16.416 -2.050 1.00 94.56 475 THR A O 1
ATOM 3720 N N . ALA A 1 476 ? 13.167 18.300 -0.981 1.00 94.69 476 ALA A N 1
ATOM 3721 C CA . ALA A 1 476 ? 13.474 17.662 0.296 1.00 94.69 476 ALA A CA 1
ATOM 3722 C C . ALA A 1 476 ? 12.280 16.864 0.837 1.00 94.69 476 ALA A C 1
ATOM 3724 O O . ALA A 1 476 ? 12.419 15.695 1.190 1.00 94.69 476 ALA A O 1
ATOM 3725 N N . HIS A 1 477 ? 11.080 17.449 0.796 1.00 94.50 477 HIS A N 1
ATOM 3726 C CA . HIS A 1 477 ? 9.847 16.763 1.177 1.00 94.50 477 HIS A CA 1
ATOM 3727 C C . HIS A 1 477 ? 9.600 15.496 0.342 1.00 94.50 477 HIS A C 1
ATOM 3729 O O . HIS A 1 477 ? 9.271 14.443 0.884 1.00 94.50 477 HIS A O 1
ATOM 3735 N N . ALA A 1 478 ? 9.777 15.565 -0.980 1.00 95.31 478 ALA A N 1
ATOM 3736 C CA . ALA A 1 478 ? 9.604 14.408 -1.856 1.00 95.31 478 ALA A CA 1
ATOM 3737 C C . ALA A 1 478 ? 10.644 13.300 -1.600 1.00 95.31 478 ALA A C 1
ATOM 3739 O O . ALA A 1 478 ? 10.306 12.119 -1.695 1.00 95.31 478 ALA A O 1
ATOM 3740 N N . ILE A 1 479 ? 11.884 13.660 -1.251 1.00 96.38 479 ILE A N 1
ATOM 3741 C CA . ILE A 1 479 ? 12.943 12.710 -0.874 1.00 96.38 479 ILE A CA 1
ATOM 3742 C C . ILE A 1 479 ? 12.617 12.054 0.473 1.00 96.38 479 ILE A C 1
ATOM 3744 O O . ILE A 1 479 ? 12.660 10.828 0.579 1.00 96.38 479 ILE A O 1
ATOM 3748 N N . ALA A 1 480 ? 12.228 12.843 1.479 1.00 96.25 480 ALA A N 1
ATOM 3749 C CA . ALA A 1 480 ? 11.842 12.342 2.797 1.00 96.25 480 ALA A CA 1
ATOM 3750 C C . ALA A 1 480 ? 10.658 11.367 2.702 1.00 96.25 480 ALA A C 1
ATOM 3752 O O . ALA A 1 480 ? 10.705 10.268 3.256 1.00 96.25 480 ALA A O 1
ATOM 3753 N N . LEU A 1 481 ? 9.626 11.726 1.930 1.00 95.94 481 LEU A N 1
ATOM 3754 C CA . LEU A 1 481 ? 8.467 10.864 1.714 1.00 95.94 481 LEU A CA 1
ATOM 3755 C C . LEU A 1 481 ? 8.825 9.591 0.936 1.00 95.94 481 LEU A C 1
ATOM 3757 O O . LEU A 1 481 ? 8.330 8.520 1.279 1.00 95.94 481 LEU A O 1
ATOM 3761 N N . ALA A 1 482 ? 9.716 9.668 -0.058 1.00 97.06 482 ALA A N 1
ATOM 3762 C CA . ALA A 1 482 ? 10.221 8.476 -0.737 1.00 97.06 482 ALA A CA 1
ATOM 3763 C C . ALA A 1 482 ? 10.935 7.530 0.244 1.00 97.06 482 ALA A C 1
ATOM 3765 O O . ALA A 1 482 ? 10.677 6.326 0.217 1.00 97.06 482 ALA A O 1
ATOM 3766 N N . GLY A 1 483 ? 11.786 8.067 1.127 1.00 96.94 483 GLY A N 1
ATOM 3767 C CA . GLY A 1 483 ? 12.472 7.301 2.172 1.00 96.94 483 GLY A CA 1
ATOM 3768 C C . GLY A 1 483 ? 11.502 6.604 3.126 1.00 96.94 483 GLY A C 1
ATOM 3769 O O . GLY A 1 483 ? 11.616 5.400 3.345 1.00 96.94 483 GLY A O 1
ATOM 3770 N N . MET A 1 484 ? 10.484 7.325 3.611 1.00 96.00 484 MET A N 1
ATOM 3771 C CA . MET A 1 484 ? 9.424 6.753 4.453 1.00 96.00 484 MET A CA 1
ATOM 3772 C C . MET A 1 484 ? 8.650 5.643 3.734 1.00 96.00 484 MET A C 1
ATOM 3774 O O . MET A 1 484 ? 8.488 4.549 4.272 1.00 96.00 484 MET A O 1
ATOM 3778 N N . VAL A 1 485 ? 8.177 5.904 2.512 1.00 96.69 485 VAL A N 1
ATOM 3779 C CA . VAL A 1 485 ? 7.326 4.964 1.772 1.00 96.69 485 VAL A CA 1
ATOM 3780 C C . VAL A 1 485 ? 8.089 3.695 1.407 1.00 96.69 485 VAL A C 1
ATOM 3782 O O . VAL A 1 485 ? 7.607 2.596 1.671 1.00 96.69 485 VAL A O 1
ATOM 3785 N N . VAL A 1 486 ? 9.291 3.821 0.839 1.00 97.25 486 VAL A N 1
ATOM 3786 C CA . VAL A 1 486 ? 10.109 2.652 0.488 1.00 97.25 486 VAL A CA 1
ATOM 3787 C C . VAL A 1 486 ? 10.569 1.920 1.745 1.00 97.25 486 VAL A C 1
ATOM 3789 O O . VAL A 1 486 ? 10.496 0.696 1.774 1.00 97.25 486 VAL A O 1
ATOM 3792 N N . GLY A 1 487 ? 10.940 2.632 2.813 1.00 95.44 487 GLY A N 1
ATOM 3793 C CA . GLY A 1 487 ? 11.285 2.021 4.098 1.00 95.44 487 GLY A CA 1
ATOM 3794 C C . GLY A 1 487 ? 10.170 1.136 4.667 1.00 95.44 487 GLY A C 1
ATOM 3795 O O . GLY A 1 487 ? 10.460 0.081 5.223 1.00 95.44 487 GLY A O 1
ATOM 3796 N N . MET A 1 488 ? 8.903 1.515 4.461 1.00 95.44 488 MET A N 1
ATOM 3797 C CA . MET A 1 488 ? 7.738 0.748 4.922 1.00 95.44 488 MET A CA 1
ATOM 3798 C C . MET A 1 488 ? 7.279 -0.357 3.961 1.00 95.44 488 MET A C 1
ATOM 3800 O O . MET A 1 488 ? 6.560 -1.260 4.387 1.00 95.44 488 MET A O 1
ATOM 3804 N N . LEU A 1 489 ? 7.647 -0.285 2.677 1.00 95.94 489 LEU A N 1
ATOM 3805 C CA . LEU A 1 489 ? 7.142 -1.188 1.632 1.00 95.94 489 LEU A CA 1
ATOM 3806 C C . LEU A 1 489 ? 8.199 -2.106 1.014 1.00 95.94 489 LEU A C 1
ATOM 3808 O O . LEU A 1 489 ? 7.825 -3.008 0.273 1.00 95.94 489 LEU A O 1
ATOM 3812 N N . LYS A 1 490 ? 9.496 -1.905 1.280 1.00 94.25 490 LYS A N 1
ATOM 3813 C CA . LYS A 1 490 ? 10.573 -2.732 0.704 1.00 94.25 490 LYS A CA 1
ATOM 3814 C C . LYS A 1 490 ? 10.618 -4.161 1.252 1.00 94.25 490 LYS A C 1
ATOM 3816 O O . LYS A 1 490 ? 11.260 -5.017 0.654 1.00 94.25 490 LYS A O 1
ATOM 3821 N N . GLN A 1 491 ? 9.964 -4.414 2.385 1.00 91.25 491 GLN A N 1
ATOM 3822 C CA . GLN A 1 491 ? 9.837 -5.739 2.987 1.00 91.25 491 GLN A CA 1
ATOM 3823 C C . GLN A 1 491 ? 8.407 -6.263 2.846 1.00 91.25 491 GLN A C 1
ATOM 3825 O O . GLN A 1 491 ? 7.448 -5.488 2.875 1.00 91.25 491 GLN A O 1
ATOM 3830 N N . ASP A 1 492 ? 8.272 -7.584 2.726 1.00 88.62 492 ASP A N 1
ATOM 3831 C CA . ASP A 1 492 ? 6.967 -8.241 2.728 1.00 88.62 492 ASP A CA 1
ATOM 3832 C C . ASP A 1 492 ? 6.216 -8.037 4.053 1.00 88.62 492 ASP A C 1
ATOM 3834 O O . ASP A 1 492 ? 6.768 -7.677 5.098 1.00 88.62 492 ASP A O 1
ATOM 3838 N N . THR A 1 493 ? 4.901 -8.232 3.993 1.00 89.06 493 THR A N 1
ATOM 3839 C CA . THR A 1 493 ? 3.987 -7.942 5.101 1.00 89.06 493 THR A CA 1
ATOM 3840 C C . THR A 1 493 ? 4.158 -8.889 6.282 1.00 89.06 493 THR A C 1
ATOM 3842 O O . THR A 1 493 ? 3.800 -8.517 7.388 1.00 89.06 493 THR A O 1
ATOM 3845 N N . ASP A 1 494 ? 4.723 -10.073 6.079 1.00 88.19 494 ASP A N 1
ATOM 3846 C CA . ASP A 1 494 ? 5.009 -11.079 7.109 1.00 88.19 494 ASP A CA 1
ATOM 3847 C C . ASP A 1 494 ? 6.356 -10.863 7.821 1.00 88.19 494 ASP A C 1
ATOM 3849 O O . ASP A 1 494 ? 6.734 -11.652 8.687 1.00 88.19 494 ASP A O 1
ATOM 3853 N N . ARG A 1 495 ? 7.083 -9.788 7.487 1.00 90.81 495 ARG A N 1
ATOM 3854 C CA . ARG A 1 495 ? 8.356 -9.432 8.123 1.00 90.81 495 ARG A CA 1
ATOM 3855 C C . ARG A 1 495 ? 8.236 -8.179 8.974 1.00 90.81 495 ARG A C 1
ATOM 3857 O O . ARG A 1 495 ? 7.702 -7.153 8.539 1.00 90.81 495 ARG A O 1
ATOM 3864 N N . GLN A 1 496 ? 8.780 -8.247 10.184 1.00 90.50 496 GLN A N 1
ATOM 3865 C CA . GLN A 1 496 ? 8.952 -7.078 11.044 1.00 90.50 496 GLN A CA 1
ATOM 3866 C C . GLN A 1 496 ? 9.940 -6.100 10.411 1.00 90.50 496 GLN A C 1
ATOM 3868 O O . GLN A 1 496 ? 10.977 -6.510 9.895 1.00 90.50 496 GLN A O 1
ATOM 3873 N N . ILE A 1 497 ? 9.618 -4.808 10.481 1.00 91.56 497 ILE A N 1
ATOM 3874 C CA . ILE A 1 497 ? 10.495 -3.745 9.984 1.00 91.56 497 ILE A CA 1
ATOM 3875 C C . ILE A 1 497 ? 11.236 -3.148 11.172 1.00 91.56 497 ILE A C 1
ATOM 3877 O O . ILE A 1 497 ? 10.611 -2.553 12.047 1.00 91.56 497 ILE A O 1
ATOM 3881 N N . VAL A 1 498 ? 12.561 -3.256 11.162 1.00 91.88 498 VAL A N 1
ATOM 3882 C CA . VAL A 1 498 ? 13.426 -2.425 12.003 1.00 91.88 498 VAL A CA 1
ATOM 3883 C C . VAL A 1 498 ? 13.658 -1.132 11.236 1.00 91.88 498 VAL A C 1
ATOM 3885 O O . VAL A 1 498 ? 14.353 -1.129 10.222 1.00 91.88 498 VAL A O 1
ATOM 3888 N N . PHE A 1 499 ? 13.007 -0.053 11.659 1.00 90.56 499 PHE A N 1
ATOM 3889 C CA . PHE A 1 499 ? 13.150 1.224 10.979 1.00 90.56 499 PHE A CA 1
ATOM 3890 C C . PHE A 1 499 ? 14.418 1.936 11.438 1.00 90.56 499 PHE A C 1
ATOM 3892 O O . PHE A 1 499 ? 14.634 2.131 12.634 1.00 90.56 499 PHE A O 1
ATOM 3899 N N . ASP A 1 500 ? 15.211 2.370 10.463 1.00 91.38 500 ASP A N 1
ATOM 3900 C CA . ASP A 1 500 ? 16.371 3.220 10.663 1.00 91.38 500 ASP A CA 1
ATOM 3901 C C . ASP A 1 500 ? 16.274 4.453 9.767 1.00 91.38 500 ASP A C 1
ATOM 3903 O O . ASP A 1 500 ? 16.079 4.350 8.553 1.00 91.38 500 ASP A O 1
ATOM 3907 N N . LEU A 1 501 ? 16.387 5.627 10.385 1.00 92.75 501 LEU A N 1
ATOM 3908 C CA . LEU A 1 501 ? 16.213 6.897 9.694 1.00 92.75 501 LEU A CA 1
ATOM 3909 C C . LEU A 1 501 ? 17.346 7.156 8.693 1.00 92.75 501 LEU A C 1
ATOM 3911 O O . LEU A 1 501 ? 17.074 7.589 7.573 1.00 92.75 501 LEU A O 1
ATOM 3915 N N . GLU A 1 502 ? 18.596 6.888 9.079 1.00 92.88 502 GLU A N 1
ATOM 3916 C CA . GLU A 1 502 ? 19.768 7.143 8.234 1.00 92.88 502 GLU A CA 1
ATOM 3917 C C . GLU A 1 502 ? 19.760 6.235 6.999 1.00 92.88 502 GLU A C 1
ATOM 3919 O O . GLU A 1 502 ? 19.919 6.708 5.874 1.00 92.88 502 GLU A O 1
ATOM 3924 N N . GLU A 1 503 ? 19.470 4.945 7.180 1.00 93.88 503 GLU A N 1
ATOM 3925 C CA . GLU A 1 503 ? 19.306 3.987 6.088 1.00 93.88 503 GLU A CA 1
ATOM 3926 C C . GLU A 1 503 ? 18.158 4.398 5.157 1.00 93.88 503 GLU A C 1
ATOM 3928 O O . GLU A 1 503 ? 18.308 4.366 3.935 1.00 93.88 503 GLU A O 1
ATOM 3933 N N . ALA A 1 504 ? 17.015 4.826 5.706 1.00 94.69 504 ALA A N 1
ATOM 3934 C CA . ALA A 1 504 ? 15.864 5.247 4.907 1.00 94.69 504 ALA A CA 1
ATOM 3935 C C . ALA A 1 504 ? 16.155 6.480 4.029 1.00 94.69 504 ALA A C 1
ATOM 3937 O O . ALA A 1 504 ? 15.521 6.645 2.981 1.00 94.69 504 ALA A O 1
ATOM 3938 N N . LEU A 1 505 ? 17.100 7.331 4.443 1.00 95.38 505 LEU A N 1
ATOM 3939 C CA . LEU A 1 505 ? 17.515 8.538 3.724 1.00 95.38 505 LEU A CA 1
ATOM 3940 C C . LEU A 1 505 ? 18.783 8.366 2.871 1.00 95.38 505 LEU A C 1
ATOM 3942 O O . LEU A 1 505 ? 19.159 9.304 2.165 1.00 95.38 505 LEU A O 1
ATOM 3946 N N . SER A 1 506 ? 19.416 7.191 2.886 1.00 93.69 506 SER A N 1
ATOM 3947 C CA . SER A 1 506 ? 20.609 6.916 2.080 1.00 93.69 506 SER A CA 1
ATOM 3948 C C . SER A 1 506 ? 20.321 7.030 0.577 1.00 93.69 506 SER A C 1
ATOM 3950 O O . SER A 1 506 ? 19.279 6.583 0.092 1.00 93.69 506 SER A O 1
ATOM 3952 N N . PHE A 1 507 ? 21.265 7.602 -0.177 1.00 86.94 507 PHE A N 1
ATOM 3953 C CA . PHE A 1 507 ? 21.237 7.636 -1.647 1.00 86.94 507 PHE A CA 1
ATOM 3954 C C . PHE A 1 507 ? 21.781 6.354 -2.279 1.00 86.94 507 PHE A C 1
ATOM 3956 O O . PHE A 1 507 ? 21.640 6.180 -3.485 1.00 86.94 507 PHE A O 1
ATOM 3963 N N . ASP A 1 508 ? 22.351 5.466 -1.469 1.00 86.44 508 ASP A N 1
ATOM 3964 C CA . ASP A 1 508 ? 22.847 4.158 -1.869 1.00 86.44 508 ASP A CA 1
ATOM 3965 C C . ASP A 1 508 ? 21.977 3.044 -1.281 1.00 86.44 508 ASP A C 1
ATOM 3967 O O . ASP A 1 508 ? 21.429 3.160 -0.179 1.00 86.44 508 ASP A O 1
ATOM 3971 N N . GLY A 1 509 ? 21.890 1.931 -2.007 1.00 91.25 509 GLY A N 1
ATOM 3972 C CA . GLY A 1 509 ? 21.142 0.751 -1.584 1.00 91.25 509 GLY A CA 1
ATOM 3973 C C . GLY A 1 509 ? 19.643 0.820 -1.888 1.00 91.25 509 GLY A C 1
ATOM 3974 O O . GLY A 1 509 ? 19.176 1.601 -2.714 1.00 91.25 509 GLY A O 1
ATOM 3975 N N . PHE A 1 510 ? 18.876 -0.069 -1.252 1.00 94.94 510 PHE A N 1
ATOM 3976 C CA . PHE A 1 510 ? 17.454 -0.267 -1.542 1.00 94.94 510 PHE A CA 1
ATOM 3977 C C . PHE A 1 510 ? 16.573 0.771 -0.823 1.00 94.94 510 PHE A C 1
ATOM 3979 O O . PHE A 1 510 ? 15.898 0.464 0.165 1.00 94.94 510 PHE A O 1
ATOM 3986 N N . THR A 1 511 ? 16.608 2.014 -1.313 1.00 97.00 511 THR A N 1
ATOM 3987 C CA . THR A 1 511 ? 15.991 3.180 -0.661 1.00 97.00 511 THR A CA 1
ATOM 3988 C C . THR A 1 511 ? 15.149 4.027 -1.620 1.00 97.00 511 THR A C 1
ATOM 3990 O O . THR A 1 511 ? 15.285 3.973 -2.843 1.00 97.00 511 THR A O 1
ATOM 3993 N N . GLY A 1 512 ? 14.256 4.846 -1.058 1.00 97.12 512 GLY A N 1
ATOM 3994 C CA . GLY A 1 512 ? 13.460 5.808 -1.826 1.00 97.12 512 GLY A CA 1
ATOM 3995 C C . GLY A 1 512 ? 14.280 6.923 -2.486 1.00 97.12 512 GLY A C 1
ATOM 3996 O O . GLY A 1 512 ? 14.046 7.197 -3.666 1.00 97.12 512 GLY A O 1
ATOM 3997 N N . PRO A 1 513 ? 15.249 7.549 -1.787 1.00 96.88 513 PRO A N 1
ATOM 3998 C CA . PRO A 1 513 ? 16.141 8.537 -2.387 1.00 96.88 513 PRO A CA 1
ATOM 3999 C C . PRO A 1 513 ? 16.933 8.001 -3.585 1.00 96.88 513 PRO A C 1
ATOM 4001 O O . PRO A 1 513 ? 17.038 8.713 -4.582 1.00 96.88 513 PRO A O 1
ATOM 4004 N N . TYR A 1 514 ? 17.408 6.748 -3.551 1.00 96.88 514 TYR A N 1
ATOM 4005 C CA . TYR A 1 514 ? 18.088 6.120 -4.695 1.00 96.88 514 TYR A CA 1
ATOM 4006 C C . TYR A 1 514 ? 17.184 6.038 -5.938 1.00 96.88 514 TYR A C 1
ATOM 4008 O O . TYR A 1 514 ? 17.582 6.416 -7.047 1.00 96.88 514 TYR A O 1
ATOM 4016 N N . LEU A 1 515 ? 15.926 5.613 -5.765 1.00 97.56 515 LEU A N 1
ATOM 4017 C CA . LEU A 1 515 ? 14.963 5.566 -6.870 1.00 97.56 515 LEU A CA 1
ATOM 4018 C C . LEU A 1 515 ? 14.653 6.972 -7.409 1.00 97.56 515 LEU A C 1
ATOM 4020 O O . LEU A 1 515 ? 14.568 7.170 -8.622 1.00 97.56 515 LEU A O 1
ATOM 4024 N N . GLN A 1 516 ? 14.474 7.958 -6.522 1.00 95.81 516 GLN A N 1
ATOM 4025 C CA . GLN A 1 516 ? 14.216 9.346 -6.922 1.00 95.81 516 GLN A CA 1
ATOM 4026 C C . GLN A 1 516 ? 15.394 9.924 -7.703 1.00 95.81 516 GLN A C 1
ATOM 4028 O O . GLN A 1 516 ? 15.198 10.548 -8.747 1.00 95.81 516 GLN A O 1
ATOM 4033 N N . TYR A 1 517 ? 16.614 9.655 -7.244 1.00 95.50 517 TYR A N 1
ATOM 4034 C CA . TYR A 1 517 ? 17.835 10.087 -7.908 1.00 95.50 517 TYR A CA 1
ATOM 4035 C C . TYR A 1 517 ? 17.966 9.476 -9.307 1.00 95.50 517 TYR A C 1
ATOM 4037 O O . TYR A 1 517 ? 18.298 10.174 -10.267 1.00 95.50 517 TYR A O 1
ATOM 4045 N N . THR A 1 518 ? 17.610 8.198 -9.454 1.00 96.81 518 THR A N 1
ATOM 4046 C CA . THR A 1 518 ? 17.550 7.520 -10.756 1.00 96.81 518 THR A CA 1
ATOM 4047 C C . THR A 1 518 ? 16.585 8.232 -11.709 1.00 96.81 518 THR A C 1
ATOM 4049 O O . THR A 1 518 ? 16.945 8.542 -12.846 1.00 96.81 518 THR A O 1
ATOM 4052 N N . LEU A 1 519 ? 15.379 8.572 -11.246 1.00 97.00 519 LEU A N 1
ATOM 4053 C CA . LEU A 1 519 ? 14.400 9.299 -12.057 1.00 97.00 519 LEU A CA 1
ATOM 4054 C C . LEU A 1 519 ? 14.852 10.733 -12.392 1.00 97.00 519 LEU A C 1
ATOM 4056 O O . LEU A 1 519 ? 14.662 11.192 -13.520 1.00 97.00 519 LEU A O 1
ATOM 4060 N N . ALA A 1 520 ? 15.483 11.437 -11.451 1.00 95.31 520 ALA A N 1
ATOM 4061 C CA . ALA A 1 520 ? 16.069 12.754 -11.698 1.00 95.31 520 ALA A CA 1
ATOM 4062 C C . ALA A 1 520 ? 17.162 12.685 -12.779 1.00 95.31 520 ALA A C 1
ATOM 4064 O O . ALA A 1 520 ? 17.186 13.509 -13.694 1.00 95.31 520 ALA A O 1
ATOM 4065 N N . ARG A 1 521 ? 18.009 11.648 -12.749 1.00 95.19 521 ARG A N 1
ATOM 4066 C CA . ARG A 1 521 ? 19.034 11.400 -13.772 1.00 95.19 521 ARG A CA 1
ATOM 4067 C C . ARG A 1 521 ? 18.423 11.135 -15.147 1.00 95.19 521 ARG A C 1
ATOM 4069 O O . ARG A 1 521 ? 18.845 11.761 -16.119 1.00 95.19 521 ARG A O 1
ATOM 4076 N N . VAL A 1 522 ? 17.401 10.277 -15.229 1.00 95.81 522 VAL A N 1
ATOM 4077 C CA . VAL A 1 522 ? 16.622 10.045 -16.462 1.00 95.81 522 VAL A CA 1
ATOM 4078 C C . VAL A 1 522 ? 16.134 11.374 -17.045 1.00 95.81 522 VAL A C 1
ATOM 4080 O O . VAL A 1 522 ? 16.341 11.662 -18.225 1.00 95.81 522 VAL A O 1
ATOM 4083 N N . LYS A 1 523 ? 15.534 12.228 -16.211 1.00 94.19 523 LYS A N 1
ATOM 4084 C CA . LYS A 1 523 ? 15.015 13.535 -16.635 1.00 94.19 523 LYS A CA 1
ATOM 4085 C C . LYS A 1 523 ? 16.113 14.493 -17.080 1.00 94.19 523 LYS A C 1
ATOM 4087 O O . LYS A 1 523 ? 15.933 15.169 -18.091 1.00 94.19 523 LYS A O 1
ATOM 4092 N N . GLY A 1 524 ? 17.251 14.506 -16.390 1.00 93.50 524 GLY A N 1
ATOM 4093 C CA . GLY A 1 524 ? 18.418 15.299 -16.771 1.00 93.50 524 GLY A CA 1
ATOM 4094 C C . GLY A 1 524 ? 18.956 14.937 -18.159 1.00 93.50 524 GLY A C 1
ATOM 4095 O O . GLY A 1 524 ? 19.253 15.827 -18.955 1.00 93.50 524 GLY A O 1
ATOM 4096 N N . ILE A 1 525 ? 19.020 13.643 -18.498 1.00 92.62 525 ILE A N 1
ATOM 4097 C CA . ILE A 1 525 ? 19.430 13.183 -19.839 1.00 92.62 525 ILE A CA 1
ATOM 4098 C C . ILE A 1 525 ? 18.450 13.685 -20.905 1.00 92.62 525 ILE A C 1
ATOM 4100 O O . ILE A 1 525 ? 18.871 14.223 -21.927 1.00 92.62 525 ILE A O 1
ATOM 4104 N N . LEU A 1 526 ? 17.144 13.551 -20.660 1.00 90.81 526 LEU A N 1
ATOM 4105 C CA . LEU A 1 526 ? 16.107 13.969 -21.609 1.00 90.81 526 LEU A CA 1
ATOM 4106 C C . LEU A 1 526 ? 16.055 15.494 -21.800 1.00 90.81 526 LEU A C 1
ATOM 4108 O O . LEU A 1 526 ? 15.754 15.958 -22.902 1.00 90.81 526 LEU A O 1
ATOM 4112 N N . ALA A 1 527 ? 16.357 16.269 -20.755 1.00 89.12 527 ALA A N 1
ATOM 4113 C CA . ALA A 1 527 ? 16.393 17.729 -20.808 1.00 89.12 527 ALA A CA 1
ATOM 4114 C C . ALA A 1 527 ? 17.531 18.251 -21.701 1.00 89.12 527 ALA A C 1
ATOM 4116 O O . ALA A 1 527 ? 17.315 19.184 -22.470 1.00 89.12 527 ALA A O 1
ATOM 4117 N N . LYS A 1 528 ? 18.704 17.598 -21.684 1.00 84.19 528 LYS A N 1
ATOM 4118 C CA . LYS A 1 528 ? 19.859 17.956 -22.533 1.00 84.19 528 LYS A CA 1
ATOM 4119 C C . LYS A 1 528 ? 19.571 17.880 -24.037 1.00 84.19 528 LYS A C 1
ATOM 4121 O O . LYS A 1 528 ? 20.305 18.478 -24.814 1.00 84.19 528 LYS A O 1
ATOM 4126 N N . VAL A 1 529 ? 18.528 17.152 -24.449 1.00 74.38 529 VAL A N 1
ATOM 4127 C CA . VAL A 1 529 ? 18.195 16.930 -25.867 1.00 74.38 529 VAL A CA 1
ATOM 4128 C C . VAL A 1 529 ? 16.990 17.740 -26.340 1.00 74.38 529 VAL A C 1
ATOM 4130 O O . VAL A 1 529 ? 16.843 17.950 -27.537 1.00 74.38 529 VAL A O 1
ATOM 4133 N N . GLN A 1 530 ? 16.137 18.253 -25.445 1.00 59.75 530 GLN A N 1
ATOM 4134 C CA . GLN A 1 530 ? 14.978 19.070 -25.848 1.00 59.75 530 GLN A CA 1
ATOM 4135 C C . GLN A 1 530 ? 15.351 20.388 -26.559 1.00 59.75 530 GLN A C 1
ATOM 4137 O O . GLN A 1 530 ? 14.478 21.002 -27.166 1.00 59.75 530 GLN A O 1
ATOM 4142 N N . SER A 1 531 ? 16.625 20.793 -26.552 1.00 51.12 531 SER A N 1
ATOM 4143 C CA . SER A 1 531 ? 17.170 21.889 -27.367 1.00 51.12 531 SER A CA 1
ATOM 4144 C C . SER A 1 531 ? 17.409 21.525 -28.848 1.00 51.12 531 SER A C 1
ATOM 4146 O O . SER A 1 531 ? 17.710 22.412 -29.642 1.00 51.12 531 SER A O 1
ATOM 4148 N N . GLY A 1 532 ? 17.237 20.258 -29.251 1.00 47.56 532 GLY A N 1
ATOM 4149 C CA . GLY A 1 532 ? 17.264 19.782 -30.641 1.00 47.56 532 GLY A CA 1
ATOM 4150 C C . GLY A 1 532 ? 15.974 19.039 -31.021 1.00 47.56 532 GLY A C 1
ATOM 4151 O O . GLY A 1 532 ? 15.308 18.445 -30.172 1.00 47.56 532 GLY A O 1
ATOM 4152 N N . ARG A 1 533 ? 15.577 19.081 -32.303 1.00 43.00 533 ARG A N 1
ATOM 4153 C CA . ARG A 1 533 ? 14.358 18.415 -32.811 1.00 43.00 533 ARG A CA 1
ATOM 4154 C C . ARG A 1 533 ? 14.315 16.934 -32.395 1.00 43.00 533 ARG A C 1
ATOM 4156 O O . ARG A 1 533 ? 15.236 16.177 -32.684 1.00 43.00 533 ARG A O 1
ATOM 4163 N N . ARG A 1 534 ? 13.204 16.505 -31.783 1.00 52.38 534 ARG A N 1
ATOM 4164 C CA . ARG A 1 534 ? 12.880 15.083 -31.588 1.00 52.38 534 ARG A CA 1
ATOM 4165 C C . ARG A 1 534 ? 12.439 14.491 -32.927 1.00 52.38 534 ARG A C 1
ATOM 4167 O O . ARG A 1 534 ? 11.275 14.622 -33.292 1.00 52.38 534 ARG A O 1
ATOM 4174 N N . GLY A 1 535 ? 13.352 13.854 -33.652 1.00 49.84 535 GLY A N 1
ATOM 4175 C CA . GLY A 1 535 ? 12.962 12.907 -34.695 1.00 49.84 535 GLY A CA 1
ATOM 4176 C C . GLY A 1 535 ? 12.308 11.693 -34.035 1.00 49.84 535 GLY A C 1
ATOM 4177 O O . GLY A 1 535 ? 12.873 11.125 -33.098 1.00 49.84 535 GLY A O 1
ATOM 4178 N N . ALA A 1 536 ? 11.105 11.318 -34.467 1.00 50.75 536 ALA A N 1
ATOM 4179 C CA . ALA A 1 536 ? 10.563 10.011 -34.123 1.00 50.75 536 ALA A CA 1
ATOM 4180 C C . ALA A 1 536 ? 11.459 8.946 -34.772 1.00 50.75 536 ALA A C 1
ATOM 4182 O O . ALA A 1 536 ? 11.827 9.078 -35.939 1.00 50.75 536 ALA A O 1
ATOM 4183 N N . ALA A 1 537 ? 11.825 7.904 -34.027 1.00 53.69 537 ALA A N 1
ATOM 4184 C CA . ALA A 1 537 ? 12.434 6.726 -34.630 1.00 53.69 537 ALA A CA 1
ATOM 4185 C C . ALA A 1 537 ? 11.353 6.006 -35.460 1.00 53.69 537 ALA A C 1
ATOM 4187 O O . ALA A 1 537 ? 10.608 5.179 -34.936 1.00 53.69 537 ALA A O 1
ATOM 4188 N N . ASP A 1 538 ? 11.211 6.391 -36.731 1.00 50.38 538 ASP A N 1
ATOM 4189 C CA . ASP A 1 538 ? 10.323 5.724 -37.696 1.00 50.38 538 ASP A CA 1
ATOM 4190 C C . ASP A 1 538 ? 10.964 4.453 -38.288 1.00 50.38 538 ASP A C 1
ATOM 4192 O O . ASP A 1 538 ? 10.260 3.582 -38.797 1.00 50.38 538 ASP A O 1
ATOM 4196 N N . GLY A 1 539 ? 12.284 4.288 -38.137 1.00 54.25 539 GLY A N 1
ATOM 4197 C CA . GLY A 1 539 ? 12.985 3.017 -38.335 1.00 54.25 539 GLY A CA 1
ATOM 4198 C C . GLY A 1 539 ? 12.914 2.149 -37.075 1.00 54.25 539 GLY A C 1
ATOM 4199 O O . GLY A 1 539 ? 12.977 2.668 -35.962 1.00 54.25 539 GLY A O 1
ATOM 4200 N N . GLY A 1 540 ? 12.757 0.832 -37.233 1.00 68.62 540 GLY A N 1
ATOM 4201 C CA . GLY A 1 540 ? 12.723 -0.120 -36.116 1.00 68.62 540 GLY A CA 1
ATOM 4202 C C . GLY A 1 540 ? 13.907 0.026 -35.147 1.00 68.62 540 GLY A C 1
ATOM 4203 O O . GLY A 1 540 ? 14.976 0.517 -35.510 1.00 68.62 540 GLY A O 1
ATOM 4204 N N . TYR A 1 541 ? 13.713 -0.391 -33.894 1.00 82.00 541 TYR A N 1
ATOM 4205 C CA . TYR A 1 541 ? 14.751 -0.306 -32.867 1.00 82.00 541 TYR A CA 1
ATOM 4206 C C . TYR A 1 541 ? 15.783 -1.423 -33.036 1.00 82.00 541 TYR A C 1
ATOM 4208 O O . TYR A 1 541 ? 15.411 -2.586 -33.156 1.00 82.00 541 TYR A O 1
ATOM 4216 N N . ASN A 1 542 ? 17.069 -1.073 -32.991 1.00 83.88 542 ASN A N 1
ATOM 4217 C CA . ASN A 1 542 ? 18.173 -2.030 -33.016 1.00 83.88 542 ASN A CA 1
ATOM 4218 C C . ASN A 1 542 ? 18.968 -1.942 -31.703 1.00 83.88 542 ASN A C 1
ATOM 4220 O O . ASN A 1 542 ? 19.914 -1.163 -31.597 1.00 83.88 542 ASN A O 1
ATOM 4224 N N . PHE A 1 543 ? 18.524 -2.679 -30.683 1.00 89.06 543 PHE A N 1
ATOM 4225 C CA . PHE A 1 543 ? 19.152 -2.720 -29.359 1.00 89.06 543 PHE A CA 1
ATOM 4226 C C . PHE A 1 543 ? 20.062 -3.945 -29.252 1.00 89.06 543 PHE A C 1
ATOM 4228 O O . PHE A 1 543 ? 19.607 -5.040 -28.926 1.00 89.06 543 PHE A O 1
ATOM 4235 N N . ASN A 1 544 ? 21.346 -3.755 -29.555 1.00 82.25 544 ASN A N 1
ATOM 4236 C CA . ASN A 1 544 ? 22.325 -4.841 -29.675 1.00 82.25 544 ASN A CA 1
ATOM 4237 C C . ASN A 1 544 ? 23.132 -5.081 -28.4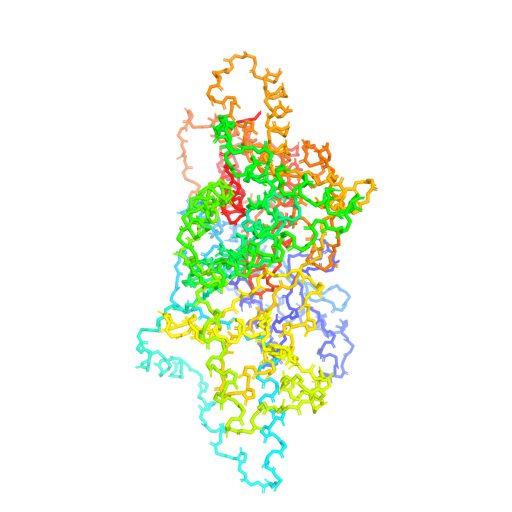01 1.00 82.25 544 ASN A C 1
ATOM 4239 O O . ASN A 1 544 ? 23.869 -6.063 -28.322 1.00 82.25 544 ASN A O 1
ATOM 4243 N N . ARG A 1 545 ? 23.041 -4.183 -27.415 1.00 91.81 545 ARG A N 1
ATOM 4244 C CA . ARG A 1 545 ? 23.768 -4.342 -26.155 1.00 91.81 545 ARG A CA 1
ATOM 4245 C C . ARG A 1 545 ? 22.928 -5.080 -25.110 1.00 91.81 545 ARG A C 1
ATOM 4247 O O . ARG A 1 545 ? 21.722 -4.829 -25.025 1.00 91.81 545 ARG A O 1
ATOM 4254 N N . PRO A 1 546 ? 23.544 -5.932 -24.268 1.00 92.25 546 PRO A N 1
ATOM 4255 C CA . PRO A 1 546 ? 22.849 -6.585 -23.161 1.00 92.25 546 PRO A CA 1
ATOM 4256 C C . PRO A 1 546 ? 22.126 -5.594 -22.239 1.00 92.25 546 PRO A C 1
ATOM 4258 O O . PRO A 1 546 ? 20.992 -5.847 -21.843 1.00 92.25 546 PRO A O 1
ATOM 4261 N N . GLU A 1 547 ? 22.735 -4.437 -21.963 1.00 95.62 547 GLU A N 1
ATOM 4262 C CA . GLU A 1 547 ? 22.159 -3.399 -21.101 1.00 95.62 547 GLU A CA 1
ATOM 4263 C C . GLU A 1 547 ? 20.897 -2.764 -21.714 1.00 95.62 547 GLU A C 1
ATOM 4265 O O . GLU A 1 547 ? 19.928 -2.475 -21.014 1.00 95.62 547 GLU A O 1
ATOM 4270 N N . GLU A 1 548 ? 20.873 -2.577 -23.038 1.00 95.69 548 GLU A N 1
ATOM 4271 C CA . GLU A 1 548 ? 19.690 -2.082 -23.755 1.00 95.69 548 GLU A CA 1
ATOM 4272 C C . GLU A 1 548 ? 18.568 -3.127 -23.741 1.00 95.69 548 GLU A C 1
ATOM 4274 O O . GLU A 1 548 ? 17.410 -2.797 -23.469 1.00 95.69 548 GLU A O 1
ATOM 4279 N N . ARG A 1 549 ? 18.919 -4.397 -23.995 1.00 93.81 549 ARG A N 1
ATOM 4280 C CA . ARG A 1 549 ? 17.984 -5.528 -23.978 1.00 93.81 549 ARG A CA 1
ATOM 4281 C C . ARG A 1 549 ? 17.321 -5.682 -22.610 1.00 93.81 549 ARG A C 1
ATOM 4283 O O . ARG A 1 549 ? 16.096 -5.779 -22.553 1.00 93.81 549 ARG A O 1
ATOM 4290 N N . ALA A 1 550 ? 18.104 -5.647 -21.531 1.00 94.06 550 ALA A N 1
ATOM 4291 C CA . ALA A 1 550 ? 17.604 -5.733 -20.161 1.00 94.06 550 ALA A CA 1
ATOM 4292 C C . ALA A 1 550 ? 16.556 -4.648 -19.871 1.00 94.06 550 ALA A C 1
ATOM 4294 O O . ALA A 1 550 ? 15.447 -4.961 -19.445 1.00 94.06 550 ALA A O 1
ATOM 4295 N N . LEU A 1 551 ? 16.843 -3.386 -20.211 1.00 96.94 551 LEU A N 1
ATOM 4296 C CA . LEU A 1 551 ? 15.902 -2.283 -19.991 1.00 96.94 551 LEU A CA 1
ATOM 4297 C C . LEU A 1 551 ? 14.616 -2.396 -20.818 1.00 96.94 551 LEU A C 1
ATOM 4299 O O . LEU A 1 551 ? 13.535 -2.060 -20.326 1.00 96.94 551 LEU A O 1
ATOM 4303 N N . VAL A 1 552 ? 14.705 -2.855 -22.071 1.00 95.88 552 VAL A N 1
ATOM 4304 C CA . VAL A 1 552 ? 13.513 -3.092 -22.902 1.00 95.88 552 VAL A CA 1
ATOM 4305 C C . VAL A 1 552 ? 12.630 -4.167 -22.272 1.00 95.88 552 VAL A C 1
ATOM 4307 O O . VAL A 1 552 ? 11.410 -3.984 -22.200 1.00 95.88 552 VAL A O 1
ATOM 4310 N N . LEU A 1 553 ? 13.232 -5.260 -21.794 1.00 94.62 553 LEU A N 1
ATOM 4311 C CA . LEU A 1 553 ? 12.515 -6.345 -21.128 1.00 94.62 553 LEU A CA 1
ATOM 4312 C C . LEU A 1 553 ? 11.919 -5.898 -19.795 1.00 94.62 553 LEU A C 1
ATOM 4314 O O . LEU A 1 553 ? 10.752 -6.194 -19.554 1.00 94.62 553 LEU A O 1
ATOM 4318 N N . ASP A 1 554 ? 12.637 -5.125 -18.979 1.00 96.19 554 ASP A N 1
ATOM 4319 C CA . ASP A 1 554 ? 12.087 -4.553 -17.747 1.00 96.19 554 ASP A CA 1
ATOM 4320 C C . ASP A 1 554 ? 10.862 -3.687 -18.062 1.00 96.19 554 ASP A C 1
ATOM 4322 O O . ASP A 1 554 ? 9.768 -3.897 -17.532 1.00 96.19 554 ASP A O 1
ATOM 4326 N N . CYS A 1 555 ? 10.985 -2.750 -19.006 1.00 95.94 555 CYS A N 1
ATOM 4327 C CA . CYS A 1 555 ? 9.851 -1.933 -19.433 1.00 95.94 555 CYS A CA 1
ATOM 4328 C C . CYS A 1 555 ? 8.672 -2.782 -19.931 1.00 95.94 555 CYS A C 1
ATOM 4330 O O . CYS A 1 555 ? 7.520 -2.435 -19.660 1.00 95.94 555 CYS A O 1
ATOM 4332 N N . ALA A 1 556 ? 8.924 -3.899 -20.615 1.00 93.50 556 ALA A N 1
ATOM 4333 C CA . ALA A 1 556 ? 7.877 -4.822 -21.041 1.00 93.50 556 ALA A CA 1
ATOM 4334 C C . ALA A 1 556 ? 7.267 -5.607 -19.858 1.00 93.50 556 ALA A C 1
ATOM 4336 O O . ALA A 1 556 ? 6.051 -5.744 -19.781 1.00 93.50 556 ALA A O 1
ATOM 4337 N N . ARG A 1 557 ? 8.058 -6.052 -18.876 1.00 93.12 557 ARG A N 1
ATOM 4338 C CA . ARG A 1 557 ? 7.595 -6.817 -17.697 1.00 93.12 557 ARG A CA 1
ATOM 4339 C C . ARG A 1 557 ? 6.795 -5.982 -16.699 1.00 93.12 557 ARG A C 1
ATOM 4341 O O . ARG A 1 557 ? 5.988 -6.523 -15.944 1.00 93.12 557 ARG A O 1
ATOM 4348 N N . TYR A 1 558 ? 6.945 -4.659 -16.716 1.00 95.06 558 TYR A N 1
ATOM 4349 C CA . TYR A 1 558 ? 6.357 -3.779 -15.706 1.00 95.06 558 TYR A CA 1
ATOM 4350 C C . TYR A 1 558 ? 4.845 -3.972 -15.472 1.00 95.06 558 TYR A C 1
ATOM 4352 O O . TYR A 1 558 ? 4.394 -3.968 -14.326 1.00 95.06 558 TYR A O 1
ATOM 4360 N N . SER A 1 559 ? 4.034 -4.169 -16.521 1.00 90.94 559 SER A N 1
ATOM 4361 C CA . SER A 1 559 ? 2.586 -4.363 -16.322 1.00 90.94 559 SER A CA 1
ATOM 4362 C C . SER A 1 559 ? 2.250 -5.667 -15.599 1.00 90.94 559 SER A C 1
ATOM 4364 O O . SER A 1 559 ? 1.256 -5.727 -14.879 1.00 90.94 559 SER A O 1
ATOM 4366 N N . GLU A 1 560 ? 3.057 -6.711 -15.808 1.00 89.19 560 GLU A N 1
ATOM 4367 C CA . GLU A 1 560 ? 2.912 -7.982 -15.098 1.00 89.19 560 GLU A CA 1
ATOM 4368 C C . GLU A 1 560 ? 3.306 -7.804 -13.632 1.00 89.19 560 GLU A C 1
ATOM 4370 O O . GLU A 1 560 ? 2.528 -8.186 -12.765 1.00 89.19 560 GLU A O 1
ATOM 4375 N N . ALA A 1 561 ? 4.407 -7.098 -13.349 1.00 93.06 561 ALA A N 1
ATOM 4376 C CA . ALA A 1 561 ? 4.825 -6.779 -11.982 1.00 93.06 561 ALA A CA 1
ATOM 4377 C C . ALA A 1 561 ? 3.758 -5.976 -11.208 1.00 93.06 561 ALA A C 1
ATOM 4379 O O . ALA A 1 561 ? 3.478 -6.258 -10.042 1.00 93.06 561 ALA A O 1
ATOM 4380 N N . VAL A 1 562 ? 3.105 -4.998 -11.854 1.00 94.06 562 VAL A N 1
ATOM 4381 C CA . VAL A 1 562 ? 1.985 -4.247 -11.253 1.00 94.06 562 VAL A CA 1
ATOM 4382 C C . VAL A 1 562 ? 0.785 -5.157 -10.988 1.00 94.06 562 VAL A C 1
ATOM 4384 O O . VAL A 1 562 ? 0.188 -5.082 -9.911 1.00 94.06 562 VAL A O 1
ATOM 4387 N N . LYS A 1 563 ? 0.418 -6.002 -11.960 1.00 89.94 563 LYS A N 1
ATOM 4388 C CA . LYS A 1 563 ? -0.693 -6.952 -11.831 1.00 89.94 563 LYS A CA 1
ATOM 4389 C C . LYS A 1 563 ? -0.437 -7.925 -10.679 1.00 89.94 563 LYS A C 1
ATOM 4391 O O . LYS A 1 563 ? -1.293 -8.066 -9.814 1.00 89.94 563 LYS A O 1
ATOM 4396 N N . GLU A 1 564 ? 0.747 -8.523 -10.634 1.00 89.06 564 GLU A N 1
ATOM 4397 C CA . GLU A 1 564 ? 1.150 -9.481 -9.610 1.00 89.06 564 GLU A CA 1
ATOM 4398 C C . GLU A 1 564 ? 1.138 -8.849 -8.213 1.00 89.06 564 GLU A C 1
ATOM 4400 O O . GLU A 1 564 ? 0.532 -9.400 -7.295 1.00 89.06 564 GLU A O 1
ATOM 4405 N N . ALA A 1 565 ? 1.725 -7.657 -8.052 1.00 92.94 565 ALA A N 1
ATOM 4406 C CA . ALA A 1 565 ? 1.705 -6.934 -6.781 1.00 92.94 565 ALA A CA 1
ATOM 4407 C C . ALA A 1 565 ? 0.271 -6.642 -6.298 1.00 92.94 565 ALA A C 1
ATOM 4409 O O . ALA A 1 565 ? -0.006 -6.709 -5.097 1.00 92.94 565 ALA A O 1
ATOM 4410 N N . ALA A 1 566 ? -0.643 -6.329 -7.223 1.00 90.50 566 ALA A N 1
ATOM 4411 C CA . ALA A 1 566 ? -2.038 -6.025 -6.921 1.00 90.50 566 ALA A CA 1
ATOM 4412 C C . ALA A 1 566 ? -2.881 -7.269 -6.595 1.00 90.50 566 ALA A C 1
ATOM 4414 O O . ALA A 1 566 ? -3.693 -7.228 -5.668 1.00 90.50 566 ALA A O 1
ATOM 4415 N N . GLU A 1 567 ? -2.702 -8.358 -7.345 1.00 87.12 567 GLU A N 1
ATOM 4416 C CA . GLU A 1 567 ? -3.426 -9.620 -7.156 1.00 87.12 567 GLU A CA 1
ATOM 4417 C C . GLU A 1 567 ? -2.949 -10.355 -5.901 1.00 87.12 567 GLU A C 1
ATOM 4419 O O . GLU A 1 567 ? -3.775 -10.873 -5.153 1.00 87.12 567 GLU A O 1
ATOM 4424 N N . SER A 1 568 ? -1.644 -10.322 -5.604 1.00 89.31 568 SER A N 1
ATOM 4425 C CA . SER A 1 568 ? -1.090 -10.950 -4.402 1.00 89.31 568 SER A CA 1
ATOM 4426 C C . SER A 1 568 ? -1.075 -10.041 -3.169 1.00 89.31 568 SER A C 1
ATOM 4428 O O . SER A 1 568 ? -0.518 -10.438 -2.152 1.00 89.31 568 SER A O 1
ATOM 4430 N N . TYR A 1 569 ? -1.603 -8.813 -3.254 1.00 93.75 569 TYR A N 1
ATOM 4431 C CA . TYR A 1 569 ? -1.555 -7.799 -2.188 1.00 93.75 569 TYR A CA 1
ATOM 4432 C C . TYR A 1 569 ? -0.142 -7.539 -1.621 1.00 93.75 569 TYR A C 1
ATOM 4434 O O . TYR A 1 569 ? 0.012 -7.250 -0.434 1.00 93.75 569 TYR A O 1
ATOM 4442 N N . ARG A 1 570 ? 0.901 -7.626 -2.463 1.00 93.69 570 ARG A N 1
ATOM 4443 C CA . ARG A 1 570 ? 2.313 -7.458 -2.063 1.00 93.69 570 ARG A CA 1
ATOM 4444 C C . ARG A 1 570 ? 2.973 -6.289 -2.804 1.00 93.69 570 ARG A C 1
ATOM 4446 O O . ARG A 1 570 ? 3.633 -6.504 -3.820 1.00 93.69 570 ARG A O 1
ATOM 4453 N N . PRO A 1 571 ? 2.857 -5.049 -2.292 1.00 96.06 571 PRO A N 1
ATOM 4454 C CA . PRO A 1 571 ? 3.547 -3.885 -2.848 1.00 96.06 571 PRO A CA 1
ATOM 4455 C C . PRO A 1 571 ? 5.073 -4.022 -2.874 1.00 96.06 571 PRO A C 1
ATOM 4457 O O . PRO A 1 571 ? 5.705 -3.423 -3.739 1.00 96.06 571 PRO A O 1
ATOM 4460 N N . ALA A 1 572 ? 5.663 -4.833 -1.986 1.00 96.12 572 ALA A N 1
ATOM 4461 C CA . ALA A 1 572 ? 7.101 -5.100 -1.964 1.00 96.12 572 ALA A CA 1
ATOM 4462 C C . ALA A 1 572 ? 7.629 -5.626 -3.305 1.00 96.12 572 ALA A C 1
ATOM 4464 O O . ALA A 1 572 ? 8.717 -5.238 -3.723 1.00 96.12 572 ALA A O 1
ATOM 4465 N N . LYS A 1 573 ? 6.821 -6.405 -4.040 1.00 95.50 573 LYS A N 1
ATOM 4466 C CA . LYS A 1 573 ? 7.158 -6.864 -5.395 1.00 95.50 573 LYS A CA 1
ATOM 4467 C C . LYS A 1 573 ? 7.342 -5.702 -6.372 1.00 95.50 573 LYS A C 1
ATOM 4469 O O . LYS A 1 573 ? 8.310 -5.677 -7.125 1.00 95.50 573 LYS A O 1
ATOM 4474 N N . LEU A 1 574 ? 6.459 -4.702 -6.317 1.00 97.50 574 LEU A N 1
ATOM 4475 C CA . LEU A 1 574 ? 6.586 -3.492 -7.133 1.00 97.50 574 LEU A CA 1
ATOM 4476 C C . LEU A 1 574 ? 7.823 -2.680 -6.726 1.00 97.50 574 LEU A C 1
ATOM 4478 O O . LEU A 1 574 ? 8.551 -2.202 -7.589 1.00 97.50 574 LEU A O 1
ATOM 4482 N N . VAL A 1 575 ? 8.080 -2.532 -5.425 1.00 98.06 575 VAL A N 1
ATOM 4483 C CA . VAL A 1 575 ? 9.247 -1.790 -4.919 1.00 98.06 575 VAL A CA 1
ATOM 4484 C C . VAL A 1 575 ? 10.557 -2.469 -5.347 1.00 98.06 575 VAL A C 1
ATOM 4486 O O . VAL A 1 575 ? 11.462 -1.791 -5.831 1.00 98.06 575 VAL A O 1
ATOM 4489 N N . ALA A 1 576 ? 10.634 -3.800 -5.252 1.00 97.75 576 ALA A N 1
ATOM 4490 C CA . ALA A 1 576 ? 11.771 -4.594 -5.714 1.00 97.75 576 ALA A CA 1
ATOM 4491 C C . ALA A 1 576 ? 11.977 -4.475 -7.230 1.00 97.75 576 ALA A C 1
ATOM 4493 O O . ALA A 1 576 ? 13.097 -4.233 -7.674 1.00 97.75 576 ALA A O 1
ATOM 4494 N N . PHE A 1 577 ? 10.898 -4.550 -8.013 1.00 98.06 577 PHE A N 1
ATOM 4495 C CA . PHE A 1 577 ? 10.952 -4.360 -9.461 1.00 98.06 577 PHE A CA 1
ATOM 4496 C C . PHE A 1 577 ? 11.547 -2.992 -9.842 1.00 98.06 577 PHE A C 1
ATOM 4498 O O . PHE A 1 577 ? 12.457 -2.914 -10.665 1.00 98.06 577 PHE A O 1
ATOM 4505 N N . LEU A 1 578 ? 11.077 -1.903 -9.218 1.00 98.50 578 LEU A N 1
ATOM 4506 C CA . LEU A 1 578 ? 11.587 -0.552 -9.499 1.00 98.50 578 LEU A CA 1
ATOM 4507 C C . LEU A 1 578 ? 13.069 -0.406 -9.134 1.00 98.50 578 LEU A C 1
ATOM 4509 O O . LEU A 1 578 ? 13.796 0.325 -9.804 1.00 98.50 578 LEU A O 1
ATOM 4513 N N . PHE A 1 579 ? 13.518 -1.098 -8.088 1.00 98.19 579 PHE A N 1
ATOM 4514 C CA . PHE A 1 579 ? 14.920 -1.110 -7.684 1.00 98.19 579 PHE A CA 1
ATOM 4515 C C . PHE A 1 579 ? 15.815 -1.872 -8.659 1.00 98.19 579 PHE A C 1
ATOM 4517 O O . PHE A 1 579 ? 16.889 -1.378 -8.997 1.00 98.19 579 PHE A O 1
ATOM 4524 N N . VAL A 1 580 ? 15.364 -3.025 -9.157 1.00 97.44 580 VAL A N 1
ATOM 4525 C CA . VAL A 1 580 ? 16.074 -3.769 -10.210 1.00 97.44 580 VAL A CA 1
ATOM 4526 C C . VAL A 1 580 ? 16.176 -2.929 -11.485 1.00 97.44 580 VAL A C 1
ATOM 4528 O O . VAL A 1 580 ? 17.279 -2.737 -11.989 1.00 97.44 580 VAL A O 1
ATOM 4531 N N . LEU A 1 581 ? 15.073 -2.313 -11.927 1.00 98.31 581 LEU A N 1
ATOM 4532 C CA . LEU A 1 581 ? 15.080 -1.390 -13.068 1.00 98.31 581 LEU A CA 1
ATOM 4533 C C . LEU A 1 581 ? 16.077 -0.236 -12.872 1.00 98.31 581 LEU A C 1
ATOM 4535 O O . LEU A 1 581 ? 16.793 0.136 -13.800 1.00 98.31 581 LEU A O 1
ATOM 4539 N N . ALA A 1 582 ? 16.130 0.347 -11.671 1.00 98.06 582 ALA A N 1
ATOM 4540 C CA . ALA A 1 582 ? 17.056 1.434 -11.367 1.00 98.06 582 ALA A CA 1
ATOM 4541 C C . ALA A 1 582 ? 18.528 0.992 -11.446 1.00 98.06 582 ALA A C 1
ATOM 4543 O O . ALA A 1 582 ? 19.357 1.741 -11.966 1.00 98.06 582 ALA A O 1
ATOM 4544 N N . LYS A 1 583 ? 18.840 -0.236 -11.011 1.00 97.19 583 LYS A N 1
ATOM 4545 C CA . LYS A 1 583 ? 20.175 -0.832 -11.158 1.00 97.19 583 LYS A CA 1
ATOM 4546 C C . LYS A 1 583 ? 20.547 -1.064 -12.618 1.00 97.19 583 LYS A C 1
ATOM 4548 O O . LYS A 1 583 ? 21.586 -0.572 -13.047 1.00 97.19 583 LYS A O 1
ATOM 4553 N N . HIS A 1 584 ? 19.681 -1.720 -13.391 1.00 97.81 584 HIS A N 1
ATOM 4554 C CA . HIS A 1 584 ? 19.926 -1.930 -14.821 1.00 97.81 584 HIS A CA 1
ATOM 4555 C C . HIS A 1 584 ? 20.074 -0.598 -15.569 1.00 97.81 584 HIS A C 1
ATOM 4557 O O . HIS A 1 584 ? 20.904 -0.470 -16.467 1.00 97.81 584 HIS A O 1
ATOM 4563 N N . PHE A 1 585 ? 19.329 0.438 -15.169 1.00 98.25 585 PHE A N 1
ATOM 4564 C CA . PHE A 1 585 ? 19.490 1.771 -15.744 1.00 98.25 585 PHE A CA 1
ATOM 4565 C C . PHE A 1 585 ? 20.833 2.412 -15.383 1.00 98.25 585 PHE A C 1
ATOM 4567 O O . PHE A 1 585 ? 21.435 3.075 -16.228 1.00 98.25 585 PHE A O 1
ATOM 4574 N N . ALA A 1 586 ? 21.313 2.234 -14.150 1.00 96.50 586 ALA A N 1
ATOM 4575 C CA . ALA A 1 586 ? 22.627 2.719 -13.745 1.00 96.50 586 ALA A CA 1
ATOM 4576 C C . ALA A 1 586 ? 23.747 2.052 -14.563 1.00 96.50 586 ALA A C 1
ATOM 4578 O O . ALA A 1 586 ? 24.602 2.763 -15.088 1.00 96.50 586 ALA A O 1
ATOM 4579 N N . GLU A 1 587 ? 23.683 0.730 -14.749 1.00 96.25 587 GLU A N 1
ATOM 4580 C CA . GLU A 1 587 ? 24.628 -0.035 -15.577 1.00 96.25 587 GLU A CA 1
ATOM 4581 C C . GLU A 1 587 ? 24.589 0.403 -17.050 1.00 96.25 587 GLU A C 1
ATOM 4583 O O . GLU A 1 587 ? 25.631 0.669 -17.653 1.00 96.25 587 GLU A O 1
ATOM 4588 N N . PHE A 1 588 ? 23.388 0.559 -17.621 1.00 97.62 588 PHE A N 1
ATOM 4589 C CA . PHE A 1 588 ? 23.200 1.104 -18.967 1.00 97.62 588 PHE A CA 1
ATOM 4590 C C . PHE A 1 588 ? 23.824 2.495 -19.106 1.00 97.62 588 PHE A C 1
ATOM 4592 O O . PHE A 1 588 ? 24.546 2.756 -20.066 1.00 97.62 588 PHE A O 1
ATOM 4599 N N . TYR A 1 589 ? 23.568 3.388 -18.148 1.00 95.44 589 TYR A N 1
ATOM 4600 C CA . TYR A 1 589 ? 24.069 4.759 -18.189 1.00 95.44 589 TYR A CA 1
ATOM 4601 C C . TYR A 1 589 ? 25.599 4.833 -18.113 1.00 95.44 589 TYR A C 1
ATOM 4603 O O . TYR A 1 589 ? 26.198 5.710 -18.734 1.00 95.44 589 TYR A O 1
ATOM 4611 N N . GLU A 1 590 ? 26.230 3.927 -17.367 1.00 95.94 590 GLU A N 1
ATOM 4612 C CA . GLU A 1 590 ? 27.686 3.852 -17.241 1.00 95.94 590 GLU A CA 1
ATOM 4613 C C . GLU A 1 590 ? 28.352 3.296 -18.509 1.00 95.94 590 GLU A C 1
ATOM 4615 O O . GLU A 1 590 ? 29.394 3.794 -18.935 1.00 95.94 590 GLU A O 1
ATOM 4620 N N . ARG A 1 591 ? 27.749 2.279 -19.137 1.00 96.12 591 ARG A N 1
ATOM 4621 C CA . ARG A 1 591 ? 28.389 1.495 -20.209 1.00 96.12 591 ARG A CA 1
ATOM 4622 C C . ARG A 1 591 ? 27.972 1.875 -21.623 1.00 96.12 591 ARG A C 1
ATOM 4624 O O . ARG A 1 591 ? 28.679 1.549 -22.583 1.00 96.12 591 ARG A O 1
ATOM 4631 N N . VAL A 1 592 ? 26.819 2.520 -21.784 1.00 95.19 592 VAL A N 1
ATOM 4632 C CA . VAL A 1 592 ? 26.225 2.800 -23.092 1.00 95.19 592 VAL A CA 1
ATOM 4633 C C . VAL A 1 592 ? 26.101 4.311 -23.299 1.00 95.19 592 VAL A C 1
ATOM 4635 O O . VAL A 1 592 ? 25.263 4.962 -22.670 1.00 95.19 592 VAL A O 1
ATOM 4638 N N . PRO A 1 593 ? 26.895 4.905 -24.213 1.00 93.31 593 PRO A N 1
ATOM 4639 C CA . PRO A 1 593 ? 26.735 6.307 -24.568 1.00 93.31 593 PRO A CA 1
ATOM 4640 C C . PRO A 1 593 ? 25.317 6.573 -25.084 1.00 93.31 593 PRO A C 1
ATOM 4642 O O . PRO A 1 593 ? 24.798 5.811 -25.898 1.00 93.31 593 PRO A O 1
ATOM 4645 N N . VAL A 1 594 ? 24.700 7.668 -24.631 1.00 92.44 594 VAL A N 1
ATOM 4646 C CA . VAL A 1 594 ? 23.376 8.110 -25.112 1.00 92.44 594 VAL A CA 1
ATOM 4647 C C . VAL A 1 594 ? 23.506 9.358 -25.982 1.00 92.44 594 VAL A C 1
ATOM 4649 O O . VAL A 1 594 ? 23.136 9.355 -27.150 1.00 92.44 594 VAL A O 1
ATOM 4652 N N . ILE A 1 595 ? 24.045 10.446 -25.422 1.00 89.44 595 ILE A N 1
ATOM 4653 C CA . ILE A 1 595 ? 24.095 11.758 -26.092 1.00 89.44 595 ILE A CA 1
ATOM 4654 C C . ILE A 1 595 ? 25.121 11.783 -27.232 1.00 89.44 595 ILE A C 1
ATOM 4656 O O . ILE A 1 595 ? 24.859 12.359 -28.287 1.00 89.44 595 ILE A O 1
ATOM 4660 N N . ALA A 1 596 ? 26.269 11.136 -27.022 1.00 90.06 596 ALA A N 1
ATOM 4661 C CA . ALA A 1 596 ? 27.378 11.087 -27.974 1.00 90.06 596 ALA A CA 1
ATOM 4662 C C . ALA A 1 596 ? 27.194 10.036 -29.088 1.00 90.06 596 ALA A C 1
ATOM 4664 O O . ALA A 1 596 ? 28.112 9.794 -29.863 1.00 90.06 596 ALA A O 1
ATOM 4665 N N . SER A 1 597 ? 26.035 9.377 -29.159 1.00 90.12 597 SER A N 1
ATOM 4666 C CA . SER A 1 597 ? 25.770 8.327 -30.147 1.00 90.12 597 SER A CA 1
ATOM 4667 C C . SER A 1 597 ? 25.372 8.880 -31.517 1.00 90.12 597 SER A C 1
ATOM 4669 O O . SER A 1 597 ? 24.862 10.005 -31.594 1.00 90.12 597 SER A O 1
ATOM 4671 N N . PRO A 1 598 ? 25.530 8.078 -32.591 1.00 89.56 598 PRO A N 1
ATOM 4672 C CA . PRO A 1 598 ? 24.975 8.389 -33.907 1.00 89.56 598 PRO A CA 1
ATOM 4673 C C . PRO A 1 598 ? 23.477 8.697 -33.834 1.00 89.56 598 PRO A C 1
ATOM 4675 O O . PRO A 1 598 ? 22.782 8.194 -32.953 1.00 89.56 598 PRO A O 1
ATOM 4678 N N . GLU A 1 599 ? 22.962 9.501 -34.763 1.00 85.44 599 GLU A N 1
ATOM 4679 C CA . GLU A 1 599 ? 21.606 10.063 -34.683 1.00 85.44 599 GLU A CA 1
ATOM 4680 C C . GLU A 1 599 ? 20.507 9.011 -34.463 1.00 85.44 599 GLU A C 1
ATOM 4682 O O . GLU A 1 599 ? 19.687 9.169 -33.554 1.00 85.44 599 GLU A O 1
ATOM 4687 N N . ALA A 1 600 ? 20.536 7.913 -35.225 1.00 84.62 600 ALA A N 1
ATOM 4688 C CA . ALA A 1 600 ? 19.560 6.831 -35.109 1.00 84.62 600 ALA A CA 1
ATOM 4689 C C . ALA A 1 600 ? 19.639 6.107 -33.749 1.00 84.62 600 ALA A C 1
ATOM 4691 O O . ALA A 1 600 ? 18.621 5.944 -33.074 1.00 84.62 600 ALA A O 1
ATOM 4692 N N . GLU A 1 601 ? 20.844 5.733 -33.301 1.00 88.81 601 GLU A N 1
ATOM 4693 C CA . GLU A 1 601 ? 21.054 5.098 -31.990 1.00 88.81 601 GLU A CA 1
ATOM 4694 C C . GLU A 1 601 ? 20.676 6.032 -30.839 1.00 88.81 601 GLU A C 1
ATOM 4696 O O . GLU A 1 601 ? 20.032 5.619 -29.877 1.00 88.81 601 GLU A O 1
ATOM 4701 N N . ARG A 1 602 ? 21.040 7.312 -30.944 1.00 90.06 602 ARG A N 1
ATOM 4702 C CA . ARG A 1 602 ? 20.701 8.336 -29.958 1.00 90.06 602 ARG A CA 1
ATOM 4703 C C . ARG A 1 602 ? 19.190 8.484 -29.829 1.00 90.06 602 ARG A C 1
ATOM 4705 O O . ARG A 1 602 ? 18.682 8.486 -28.710 1.00 90.06 602 ARG A O 1
ATOM 4712 N N . ALA A 1 603 ? 18.459 8.576 -30.941 1.00 86.69 603 ALA A N 1
ATOM 4713 C CA . ALA A 1 603 ? 16.999 8.658 -30.926 1.00 86.69 603 ALA A CA 1
ATOM 4714 C C . ALA A 1 603 ? 16.360 7.408 -30.289 1.00 86.69 603 ALA A C 1
ATOM 4716 O O . ALA A 1 603 ? 15.463 7.525 -29.444 1.00 86.69 603 ALA A O 1
ATOM 4717 N N . ALA A 1 604 ? 16.865 6.216 -30.625 1.00 89.75 604 ALA A N 1
ATOM 4718 C CA . ALA A 1 604 ? 16.429 4.955 -30.029 1.00 89.75 604 ALA A CA 1
ATOM 4719 C C . ALA A 1 604 ? 16.663 4.920 -28.509 1.00 89.75 604 ALA A C 1
ATOM 4721 O O . ALA A 1 604 ? 15.721 4.712 -27.738 1.00 89.75 604 ALA A O 1
ATOM 4722 N N . ARG A 1 605 ? 17.890 5.211 -28.064 1.00 93.19 605 ARG A N 1
ATOM 4723 C CA . ARG A 1 605 ? 18.278 5.229 -26.646 1.00 93.19 605 ARG A CA 1
ATOM 4724 C C . ARG A 1 605 ? 17.513 6.276 -25.854 1.00 93.19 605 ARG A C 1
ATOM 4726 O O . ARG A 1 605 ? 17.056 5.981 -24.760 1.00 93.19 605 ARG A O 1
ATOM 4733 N N . LEU A 1 606 ? 17.292 7.472 -26.394 1.00 92.25 606 LEU A N 1
ATOM 4734 C CA . LEU A 1 606 ? 16.477 8.489 -25.721 1.00 92.25 606 LEU A CA 1
ATOM 4735 C C . LEU A 1 606 ? 15.024 8.052 -25.550 1.00 92.25 606 LEU A C 1
ATOM 4737 O O . LEU A 1 606 ? 14.408 8.369 -24.533 1.00 92.25 606 LEU A O 1
ATOM 4741 N N . THR A 1 607 ? 14.482 7.302 -26.511 1.00 91.50 607 THR A N 1
ATOM 4742 C CA . THR A 1 607 ? 13.144 6.722 -26.367 1.00 91.50 607 THR A CA 1
ATOM 4743 C C . THR A 1 607 ? 13.126 5.658 -25.267 1.00 91.50 607 THR A C 1
ATOM 4745 O O . THR A 1 607 ? 12.206 5.646 -24.449 1.00 91.50 607 THR A O 1
ATOM 4748 N N . LEU A 1 608 ? 14.161 4.816 -25.188 1.00 94.94 608 LEU A N 1
ATOM 4749 C CA . LEU A 1 608 ? 14.330 3.848 -24.102 1.00 94.94 608 LEU A CA 1
ATOM 4750 C C . LEU A 1 608 ? 14.444 4.542 -22.735 1.00 94.94 608 LEU A C 1
ATOM 4752 O O . LEU A 1 608 ? 13.697 4.209 -21.818 1.00 94.94 608 LEU A O 1
ATOM 4756 N N . VAL A 1 609 ? 15.285 5.576 -22.615 1.00 96.25 609 VAL A N 1
ATOM 4757 C CA . VAL A 1 609 ? 15.412 6.399 -21.399 1.00 96.25 609 VAL A CA 1
ATOM 4758 C C . VAL A 1 609 ? 14.064 7.016 -21.002 1.00 96.25 609 VAL A C 1
ATOM 4760 O O . VAL A 1 609 ? 13.703 7.014 -19.825 1.00 96.25 609 VAL A O 1
ATOM 4763 N N . ALA A 1 610 ? 13.278 7.501 -21.967 1.00 93.75 610 ALA A N 1
ATOM 4764 C CA . ALA A 1 610 ? 11.939 8.022 -21.700 1.00 93.75 610 ALA A CA 1
ATOM 4765 C C . ALA A 1 610 ? 10.969 6.944 -21.188 1.00 93.75 610 ALA A C 1
ATOM 4767 O O . ALA A 1 610 ? 10.170 7.227 -20.293 1.00 93.75 610 ALA A O 1
ATOM 4768 N N . ALA A 1 611 ? 11.048 5.714 -21.704 1.00 94.88 611 ALA A N 1
ATOM 4769 C CA . ALA A 1 611 ? 10.228 4.605 -21.223 1.00 94.88 611 ALA A CA 1
ATOM 4770 C C . ALA A 1 611 ? 10.600 4.175 -19.797 1.00 94.88 611 ALA A C 1
ATOM 4772 O O . ALA A 1 611 ? 9.701 3.996 -18.976 1.00 94.88 611 ALA A O 1
ATOM 4773 N N . VAL A 1 612 ? 11.896 4.118 -19.464 1.00 97.94 612 VAL A N 1
ATOM 4774 C CA . VAL A 1 612 ? 12.361 3.898 -18.081 1.00 97.94 612 VAL A CA 1
ATOM 4775 C C . VAL A 1 612 ? 11.786 4.968 -17.149 1.00 97.94 612 VAL A C 1
ATOM 4777 O O . VAL A 1 612 ? 11.241 4.652 -16.090 1.00 97.94 612 VAL A O 1
ATOM 4780 N N . GLY A 1 613 ? 11.821 6.236 -17.573 1.00 96.94 613 GLY A N 1
ATOM 4781 C CA . GLY A 1 613 ? 11.194 7.339 -16.844 1.00 96.94 613 GLY A CA 1
ATOM 4782 C C . GLY A 1 613 ? 9.695 7.134 -16.621 1.00 96.94 613 GLY A C 1
ATOM 4783 O O . GLY A 1 613 ? 9.219 7.302 -15.501 1.00 96.94 613 GLY A O 1
ATOM 4784 N N . ALA A 1 614 ? 8.956 6.715 -17.651 1.00 95.56 614 ALA A N 1
ATOM 4785 C CA . ALA A 1 614 ? 7.523 6.439 -17.550 1.00 95.56 614 ALA A CA 1
ATOM 4786 C C . ALA A 1 614 ? 7.206 5.300 -16.562 1.00 95.56 614 ALA A C 1
ATOM 4788 O O . ALA A 1 614 ? 6.238 5.396 -15.803 1.00 95.56 614 ALA A O 1
ATOM 4789 N N . VAL A 1 615 ? 8.030 4.245 -16.534 1.00 97.62 615 VAL A N 1
ATOM 4790 C CA . VAL A 1 615 ? 7.900 3.140 -15.571 1.00 97.62 615 VAL A CA 1
ATOM 4791 C C . VAL A 1 615 ? 8.135 3.623 -14.140 1.00 97.62 615 VAL A C 1
ATOM 4793 O O . VAL A 1 615 ? 7.284 3.390 -13.280 1.00 97.62 615 VAL A O 1
ATOM 4796 N N . LEU A 1 616 ? 9.234 4.341 -13.883 1.00 98.12 616 LEU A N 1
ATOM 4797 C CA . LEU A 1 616 ? 9.543 4.892 -12.557 1.00 98.12 616 LEU A CA 1
ATOM 4798 C C . LEU A 1 616 ? 8.454 5.865 -12.078 1.00 98.12 616 LEU A C 1
ATOM 4800 O O . LEU A 1 616 ? 7.997 5.770 -10.940 1.00 98.12 616 LEU A O 1
ATOM 4804 N N . GLU A 1 617 ? 7.973 6.755 -12.951 1.00 97.25 617 GLU A N 1
ATOM 4805 C CA . GLU A 1 617 ? 6.876 7.678 -12.632 1.00 97.25 617 GLU A CA 1
ATOM 4806 C C . GLU A 1 617 ? 5.560 6.955 -12.332 1.00 97.25 617 GLU A C 1
ATOM 4808 O O . GLU A 1 617 ? 4.835 7.349 -11.414 1.00 97.25 617 GLU A O 1
ATOM 4813 N N . SER A 1 618 ? 5.240 5.898 -13.084 1.00 96.88 618 SER A N 1
ATOM 4814 C CA . SER A 1 618 ? 4.063 5.075 -12.804 1.00 96.88 618 SER A CA 1
ATOM 4815 C C . SER A 1 618 ? 4.210 4.349 -11.467 1.00 96.88 618 SER A C 1
ATOM 4817 O O . SER A 1 618 ? 3.290 4.383 -10.647 1.00 96.88 618 SER A O 1
ATOM 4819 N N . GLY A 1 619 ? 5.394 3.798 -11.187 1.00 97.62 619 GLY A N 1
ATOM 4820 C CA . GLY A 1 619 ? 5.729 3.163 -9.916 1.00 97.62 619 GLY A CA 1
ATOM 4821 C C . GLY A 1 619 ? 5.555 4.110 -8.733 1.00 97.62 619 GLY A C 1
ATOM 4822 O O . GLY A 1 619 ? 4.825 3.800 -7.795 1.00 97.62 619 GLY A O 1
ATOM 4823 N N . PHE A 1 620 ? 6.129 5.308 -8.808 1.00 97.25 620 PHE A N 1
ATOM 4824 C CA . PHE A 1 620 ? 5.985 6.336 -7.776 1.00 97.25 620 PHE A CA 1
ATOM 4825 C C . PHE A 1 620 ? 4.541 6.781 -7.593 1.00 97.25 620 PHE A C 1
ATOM 4827 O O . PHE A 1 620 ? 4.074 6.878 -6.459 1.00 97.25 620 PHE A O 1
ATOM 4834 N N . ARG A 1 621 ? 3.783 6.956 -8.679 1.00 96.00 621 ARG A N 1
ATOM 4835 C CA . ARG A 1 621 ? 2.349 7.256 -8.591 1.00 96.00 621 ARG A CA 1
ATOM 4836 C C . ARG A 1 621 ? 1.576 6.151 -7.865 1.00 96.00 621 ARG A C 1
ATOM 4838 O O . ARG A 1 621 ? 0.687 6.466 -7.074 1.00 96.00 621 ARG A O 1
ATOM 4845 N N . LEU A 1 622 ? 1.885 4.880 -8.130 1.00 96.06 622 LEU A N 1
ATOM 4846 C CA . LEU A 1 622 ? 1.264 3.746 -7.439 1.00 96.06 622 LEU A CA 1
ATOM 4847 C C . LEU A 1 622 ? 1.677 3.689 -5.964 1.00 96.06 622 LEU A C 1
ATOM 4849 O O . LEU A 1 622 ? 0.830 3.441 -5.115 1.00 96.06 622 LEU A O 1
ATOM 4853 N N . LEU A 1 623 ? 2.927 3.992 -5.631 1.00 95.88 623 LEU A N 1
ATOM 4854 C CA . LEU A 1 623 ? 3.408 4.014 -4.246 1.00 95.88 623 LEU A CA 1
ATOM 4855 C C . LEU A 1 623 ? 3.016 5.295 -3.482 1.00 95.88 623 LEU A C 1
ATOM 4857 O O . LEU A 1 623 ? 3.148 5.348 -2.265 1.00 95.88 623 LEU A O 1
ATOM 4861 N N . GLY A 1 624 ? 2.503 6.321 -4.167 1.00 92.50 624 GLY A N 1
ATOM 4862 C CA . GLY A 1 624 ? 2.166 7.613 -3.564 1.00 92.50 624 GLY A CA 1
ATOM 4863 C C . GLY A 1 624 ? 3.373 8.525 -3.322 1.00 92.50 624 GLY A C 1
ATOM 4864 O O . GLY A 1 624 ? 3.283 9.439 -2.510 1.00 92.50 624 GLY A O 1
ATOM 4865 N N . ILE A 1 625 ? 4.481 8.295 -4.026 1.00 94.50 625 ILE A N 1
ATOM 4866 C CA . ILE A 1 625 ? 5.715 9.076 -3.925 1.00 94.50 625 ILE A CA 1
ATOM 4867 C C . ILE A 1 625 ? 5.646 10.255 -4.916 1.00 94.50 625 ILE A C 1
ATOM 4869 O O . ILE A 1 625 ? 5.443 10.034 -6.113 1.00 94.50 625 ILE A O 1
ATOM 4873 N N . PRO A 1 626 ? 5.804 11.516 -4.471 1.00 93.50 626 PRO A N 1
ATOM 4874 C CA . PRO A 1 626 ? 5.915 12.661 -5.368 1.00 93.50 626 PRO A CA 1
ATOM 4875 C C . PRO A 1 626 ? 7.190 12.575 -6.204 1.00 93.50 626 PRO A C 1
ATOM 4877 O O . PRO A 1 626 ? 8.253 12.275 -5.680 1.00 93.50 626 PRO A O 1
ATOM 4880 N N . VAL A 1 627 ? 7.109 12.881 -7.493 1.00 93.19 627 VAL A N 1
ATOM 4881 C CA . VAL A 1 627 ? 8.261 12.830 -8.402 1.00 93.19 627 VAL A CA 1
ATOM 4882 C C . VAL A 1 627 ? 9.041 14.144 -8.362 1.00 93.19 627 VAL A C 1
ATOM 4884 O O . VAL A 1 627 ? 8.452 15.215 -8.521 1.00 93.19 627 VAL A O 1
ATOM 4887 N N . VAL A 1 628 ? 10.369 14.065 -8.282 1.00 90.88 628 VAL A N 1
ATOM 4888 C CA . VAL A 1 628 ? 11.263 15.217 -8.494 1.00 90.88 628 VAL A CA 1
ATOM 4889 C C . VAL A 1 628 ? 11.840 15.224 -9.912 1.00 90.88 628 VAL A C 1
ATOM 4891 O O . VAL A 1 628 ? 11.913 14.195 -10.586 1.00 90.88 628 VAL A O 1
ATOM 4894 N N . ARG A 1 629 ? 12.174 16.414 -10.424 1.00 85.38 629 ARG A N 1
ATOM 4895 C CA . ARG A 1 629 ? 12.753 16.574 -11.775 1.00 85.38 629 ARG A CA 1
ATOM 4896 C C . ARG A 1 629 ? 14.274 16.627 -11.778 1.00 85.38 629 ARG A C 1
ATOM 4898 O O . ARG A 1 629 ? 14.879 16.281 -12.783 1.00 85.38 629 ARG A O 1
ATOM 4905 N N . GLU A 1 630 ? 14.846 17.070 -10.671 1.00 86.56 630 GLU A N 1
ATOM 4906 C CA . GLU A 1 630 ? 16.271 17.286 -10.466 1.00 86.56 630 GLU A CA 1
ATOM 4907 C C . GLU A 1 630 ? 16.546 17.091 -8.971 1.00 86.56 630 GLU A C 1
ATOM 4909 O O . GLU A 1 630 ? 15.667 17.395 -8.152 1.00 86.56 630 GLU A O 1
ATOM 4914 N N . MET A 1 631 ? 17.723 16.563 -8.640 1.00 85.19 631 MET A N 1
ATOM 4915 C CA . MET A 1 631 ? 18.166 16.227 -7.282 1.00 85.19 631 MET A CA 1
ATOM 4916 C C . MET A 1 631 ? 19.636 16.516 -7.096 1.00 85.19 631 MET A C 1
ATOM 4918 O O . MET A 1 631 ? 20.378 16.444 -8.097 1.00 85.19 631 MET A O 1
#